Protein AF-0000000085034791 (afdb_homodimer)

Radius of gyration: 24.4 Å; Cα contacts (8 Å, |Δi|>4): 907; chains: 2; bounding box: 54×69×58 Å

Secondary structure (DSSP, 8-state):
--HHHHHHHHH-SHHHHHHHHHHHHHHTTEEEE--SSEEETTEEESEE-SSEEEEEEEESSS---EEEEEE-TT-S-S-SHHHHHHHHHHHHTT-SSPEEEE-SSEEEEE----EEHHHHHHH--HHHHHHHHHHHHHHHHHHHHTTEE-S-GGGHHHHEEEETTEEEE---TT-EES---HHHHHHHHHHTTTPPP-HHHHHHHHHH--HHHHHHHHHHHHTT-/--HHHHHHHHH-SHHHHHHHHHHHHHHTTEEEE--SSEEETTEEESEE-SSEEEEEEEESSS---EEEEEE-TT-S-S-SHHHHHHHHHHHHTT-SSPEEEE-SSEEEEE----EEHHHHHHH--HHHHHHHHHHHHHHHHHHHHTTEE-S-GGGHHHHEEEETTEEEE---TT-EES---HHHHHHHHHHTTTPPP-HHHHHHHHHH--HHHHHHHHHHHHTT-

Structure (mmCIF, N/CA/C/O backbone):
data_AF-0000000085034791-model_v1
#
loop_
_entity.id
_entity.type
_entity.pdbx_description
1 polymer 'Serine/threonine protein kinase'
#
loop_
_atom_site.group_PDB
_atom_site.id
_atom_site.type_symbol
_atom_site.label_atom_id
_atom_site.label_alt_id
_atom_site.label_comp_id
_atom_site.label_asym_id
_atom_site.label_entity_id
_atom_site.label_seq_id
_atom_site.pdbx_PDB_ins_code
_atom_site.Cartn_x
_atom_site.Cartn_y
_atom_site.Cartn_z
_atom_site.occupancy
_atom_site.B_iso_or_equiv
_atom_site.auth_seq_id
_atom_site.auth_comp_id
_atom_site.auth_asym_id
_atom_site.auth_atom_id
_atom_site.pdbx_PDB_model_num
ATOM 1 N N . MET A 1 1 ? -25.344 -4.203 -15.375 1 53.91 1 MET A N 1
ATOM 2 C CA . MET A 1 1 ? -25.516 -5.109 -14.242 1 53.91 1 MET A CA 1
ATOM 3 C C . MET A 1 1 ? -24.938 -4.5 -12.969 1 53.91 1 MET A C 1
ATOM 5 O O . MET A 1 1 ? -23.844 -3.951 -12.977 1 53.91 1 MET A O 1
ATOM 9 N N . ALA A 1 2 ? -25.781 -4.492 -11.758 1 86.12 2 ALA A N 1
ATOM 10 C CA . ALA A 1 2 ? -25.406 -3.908 -10.477 1 86.12 2 ALA A CA 1
ATOM 11 C C . ALA A 1 2 ? -24.234 -4.668 -9.859 1 86.12 2 ALA A C 1
ATOM 13 O O . ALA A 1 2 ? -24.078 -5.867 -10.086 1 86.12 2 ALA A O 1
ATOM 14 N N . VAL A 1 3 ? -23.203 -4.023 -9.422 1 93.12 3 VAL A N 1
ATOM 15 C CA . VAL A 1 3 ? -22 -4.594 -8.82 1 93.12 3 VAL A CA 1
ATOM 16 C C . VAL A 1 3 ? -22.375 -5.742 -7.887 1 93.12 3 VAL A C 1
ATOM 18 O O . VAL A 1 3 ? -21.734 -6.793 -7.895 1 93.12 3 VAL A O 1
ATOM 21 N N . VAL A 1 4 ? -23.422 -5.629 -7.148 1 95.06 4 VAL A N 1
ATOM 22 C CA . VAL A 1 4 ? -23.859 -6.648 -6.195 1 95.06 4 VAL A CA 1
ATOM 23 C C . VAL A 1 4 ? -24.297 -7.906 -6.945 1 95.06 4 VAL A C 1
ATOM 25 O O . VAL A 1 4 ? -24 -9.023 -6.52 1 95.06 4 VAL A O 1
ATOM 28 N N . GLU A 1 5 ? -25.047 -7.715 -8.016 1 94.75 5 GLU A N 1
ATOM 29 C CA . GLU A 1 5 ? -25.438 -8.852 -8.836 1 94.75 5 GLU A CA 1
ATOM 30 C C . GLU A 1 5 ? -24.219 -9.578 -9.406 1 94.75 5 GLU A C 1
ATOM 32 O O . GLU A 1 5 ? -24.172 -10.805 -9.406 1 94.75 5 GLU A O 1
ATOM 37 N N . THR A 1 6 ? -23.297 -8.789 -9.922 1 96.25 6 THR A N 1
ATOM 38 C CA . THR A 1 6 ? -22.047 -9.344 -10.422 1 96.25 6 THR A CA 1
ATOM 39 C C . THR A 1 6 ? -21.375 -10.188 -9.344 1 96.25 6 THR A C 1
ATOM 41 O O . THR A 1 6 ? -20.953 -11.32 -9.609 1 96.25 6 THR A O 1
ATOM 44 N N . LEU A 1 7 ? -21.312 -9.703 -8.117 1 97.94 7 LEU A N 1
ATOM 45 C CA . LEU A 1 7 ? -20.656 -10.391 -7.004 1 97.94 7 LEU A CA 1
ATOM 46 C C . LEU A 1 7 ? -21.422 -11.648 -6.613 1 97.94 7 LEU A C 1
ATOM 48 O O . LEU A 1 7 ? -20.828 -12.68 -6.32 1 97.94 7 LEU A O 1
ATOM 52 N N . LEU A 1 8 ? -22.75 -11.484 -6.594 1 96.44 8 LEU A N 1
ATOM 53 C CA . LEU A 1 8 ? -23.594 -12.625 -6.262 1 96.44 8 LEU A CA 1
ATOM 54 C C . LEU A 1 8 ? -23.344 -13.781 -7.223 1 96.44 8 LEU A C 1
ATOM 56 O O . LEU A 1 8 ? -23.234 -14.93 -6.797 1 96.44 8 LEU A O 1
ATOM 60 N N . LEU A 1 9 ? -23.219 -13.5 -8.438 1 96 9 LEU A N 1
ATOM 61 C CA . LEU A 1 9 ? -23.031 -14.516 -9.461 1 96 9 LEU A CA 1
ATOM 62 C C . LEU A 1 9 ? -21.609 -15.078 -9.406 1 96 9 LEU A C 1
ATOM 64 O O . LEU A 1 9 ? -21.422 -16.297 -9.484 1 96 9 LEU A O 1
ATOM 68 N N . ALA A 1 10 ? -20.625 -14.281 -9.172 1 96.94 10 ALA A N 1
ATOM 69 C CA . ALA A 1 10 ? -19.219 -14.664 -9.391 1 96.94 10 ALA A CA 1
ATOM 70 C C . ALA A 1 10 ? -18.641 -15.312 -8.141 1 96.94 10 ALA A C 1
ATOM 72 O O . ALA A 1 10 ? -17.75 -16.156 -8.234 1 96.94 10 ALA A O 1
ATOM 73 N N . LEU A 1 11 ? -19.031 -14.984 -6.922 1 97.62 11 LEU A N 1
ATOM 74 C CA . LEU A 1 11 ? -18.281 -15.32 -5.719 1 97.62 11 LEU A CA 1
ATOM 75 C C . LEU A 1 11 ? -18.922 -16.5 -4.992 1 97.62 11 LEU A C 1
ATOM 77 O O . LEU A 1 11 ? -18.281 -17.141 -4.152 1 97.62 11 LEU A O 1
ATOM 81 N N . GLY A 1 12 ? -20.156 -16.734 -5.242 1 93.25 12 GLY A N 1
ATOM 82 C CA . GLY A 1 12 ? -20.859 -17.719 -4.426 1 93.25 12 GLY A CA 1
ATOM 83 C C . GLY A 1 12 ? -21.047 -17.266 -2.986 1 93.25 12 GLY A C 1
ATOM 84 O O . GLY A 1 12 ? -20.719 -16.141 -2.639 1 93.25 12 GLY A O 1
ATOM 85 N N . GLY A 1 13 ? -21.703 -18.094 -2.062 1 92.56 13 GLY A N 1
ATOM 86 C CA . GLY A 1 13 ? -21.844 -17.812 -0.647 1 92.56 13 GLY A CA 1
ATOM 87 C C . GLY A 1 13 ? -23.125 -17.047 -0.332 1 92.56 13 GLY A C 1
ATOM 88 O O . GLY A 1 13 ? -23.344 -16.641 0.809 1 92.56 13 GLY A O 1
ATOM 89 N N . GLY A 1 14 ? -23.906 -16.812 -1.335 1 94 14 GLY A N 1
ATOM 90 C CA . GLY A 1 14 ? -25.219 -16.203 -1.108 1 94 14 GLY A CA 1
ATOM 91 C C . GLY A 1 14 ? -25.172 -14.695 -1.051 1 94 14 GLY A C 1
ATOM 92 O O . GLY A 1 14 ? -24.125 -14.086 -1.273 1 94 14 GLY A O 1
ATOM 93 N N . VAL A 1 15 ? -26.297 -14.117 -0.736 1 96.12 15 VAL A N 1
ATOM 94 C CA . VAL A 1 15 ? -26.5 -12.68 -0.796 1 96.12 15 VAL A CA 1
ATOM 95 C C . VAL A 1 15 ? -25.719 -11.992 0.324 1 96.12 15 VAL A C 1
ATOM 97 O O . VAL A 1 15 ? -25.156 -10.914 0.13 1 96.12 15 VAL A O 1
ATOM 100 N N . GLU A 1 16 ? -25.656 -12.617 1.455 1 96.88 16 GLU A N 1
ATOM 101 C CA . GLU A 1 16 ? -24.969 -12.031 2.598 1 96.88 16 GLU A CA 1
ATOM 102 C C . GLU A 1 16 ? -23.484 -11.82 2.301 1 96.88 16 GLU A C 1
ATOM 104 O O . GLU A 1 16 ? -22.938 -10.766 2.59 1 96.88 16 GLU A O 1
ATOM 109 N N . HIS A 1 17 ? -22.875 -12.844 1.722 1 97.62 17 HIS A N 1
ATOM 110 C CA . HIS A 1 17 ? -21.469 -12.734 1.385 1 97.62 17 HIS A CA 1
ATOM 111 C C . HIS A 1 17 ? -21.234 -11.664 0.325 1 97.62 17 HIS A C 1
ATOM 113 O O . HIS A 1 17 ? -20.344 -10.828 0.466 1 97.62 17 HIS A O 1
ATOM 119 N N . ALA A 1 18 ? -22.047 -11.656 -0.704 1 97.69 18 ALA A N 1
ATOM 120 C CA . ALA A 1 18 ? -21.922 -10.68 -1.779 1 97.69 18 ALA A CA 1
ATOM 121 C C . ALA A 1 18 ? -22.047 -9.258 -1.242 1 97.69 18 ALA A C 1
ATOM 123 O O . ALA A 1 18 ? -21.281 -8.375 -1.611 1 97.69 18 ALA A O 1
ATOM 124 N N . LEU A 1 19 ? -23 -9.047 -0.337 1 97.44 19 LEU A N 1
ATOM 125 C CA . LEU A 1 19 ? -23.203 -7.734 0.259 1 97.44 19 LEU A CA 1
ATOM 126 C C . LEU A 1 19 ? -22.016 -7.34 1.132 1 97.44 19 LEU A C 1
ATOM 128 O O . LEU A 1 19 ? -21.641 -6.168 1.189 1 97.44 19 LEU A O 1
ATOM 132 N N . GLY A 1 20 ? -21.5 -8.352 1.864 1 97.06 20 GLY A N 1
ATOM 133 C CA . GLY A 1 20 ? -20.312 -8.102 2.668 1 97.06 20 GLY A CA 1
ATOM 134 C C . GLY A 1 20 ? -19.125 -7.641 1.849 1 97.06 20 GLY A C 1
ATOM 135 O O . GLY A 1 20 ? -18.453 -6.672 2.211 1 97.06 20 GLY A O 1
ATOM 136 N N . VAL A 1 21 ? -18.875 -8.305 0.755 1 98.38 21 VAL A N 1
ATOM 137 C CA . VAL A 1 21 ? -17.781 -7.938 -0.134 1 98.38 21 VAL A CA 1
ATOM 138 C C . VAL A 1 21 ? -18.047 -6.562 -0.74 1 98.38 21 VAL A C 1
ATOM 140 O O . VAL A 1 21 ? -17.141 -5.723 -0.813 1 98.38 21 VAL A O 1
ATOM 143 N N . TYR A 1 22 ? -19.297 -6.344 -1.15 1 97.94 22 TYR A N 1
ATOM 144 C CA . TYR A 1 22 ? -19.672 -5.055 -1.712 1 97.94 22 TYR A CA 1
ATOM 145 C C . TYR A 1 22 ? -19.422 -3.928 -0.716 1 97.94 22 TYR A C 1
ATOM 147 O O . TYR A 1 22 ? -18.891 -2.875 -1.081 1 97.94 22 TYR A O 1
ATOM 155 N N . LYS A 1 23 ? -19.797 -4.164 0.487 1 96.88 23 LYS A N 1
ATOM 156 C CA . LYS A 1 23 ? -19.578 -3.166 1.532 1 96.88 23 LYS A CA 1
ATOM 157 C C . LYS A 1 23 ? -18.094 -2.854 1.687 1 96.88 23 LYS A C 1
ATOM 159 O O . LYS A 1 23 ? -17.703 -1.688 1.822 1 96.88 23 LYS A O 1
ATOM 164 N N . GLN A 1 24 ? -17.297 -3.861 1.657 1 97.75 24 GLN A N 1
ATOM 165 C CA . GLN A 1 24 ? -15.859 -3.666 1.775 1 97.75 24 GLN A CA 1
ATOM 166 C C . GLN A 1 24 ? -15.312 -2.871 0.592 1 97.75 24 GLN A C 1
ATOM 168 O O . GLN A 1 24 ? -14.492 -1.965 0.771 1 97.75 24 GLN A O 1
ATOM 173 N N . LEU A 1 25 ? -15.734 -3.174 -0.62 1 98.06 25 LEU A N 1
ATOM 174 C CA . LEU A 1 25 ? -15.312 -2.428 -1.803 1 98.06 25 LEU A CA 1
ATOM 175 C C . LEU A 1 25 ? -15.688 -0.955 -1.676 1 98.06 25 LEU A C 1
ATOM 177 O O . LEU A 1 25 ? -14.883 -0.078 -2.016 1 98.06 25 LEU A O 1
ATOM 181 N N . ARG A 1 26 ? -16.844 -0.688 -1.14 1 96.62 26 ARG A N 1
ATOM 182 C CA . ARG A 1 26 ? -17.297 0.686 -0.939 1 96.62 26 ARG A CA 1
ATOM 183 C C . ARG A 1 26 ? -16.438 1.394 0.109 1 96.62 26 ARG A C 1
ATOM 185 O O . ARG A 1 26 ? -16.047 2.547 -0.079 1 96.62 26 ARG A O 1
ATOM 192 N N . GLU A 1 27 ? -16.203 0.689 1.197 1 96.25 27 GLU A N 1
ATOM 193 C CA . GLU A 1 27 ? -15.375 1.264 2.262 1 96.25 27 GLU A CA 1
ATOM 194 C C . GLU A 1 27 ? -13.969 1.571 1.768 1 96.25 27 GLU A C 1
ATOM 196 O O . GLU A 1 27 ? -13.352 2.545 2.203 1 96.25 27 GLU A O 1
ATOM 201 N N . LEU A 1 28 ? -13.492 0.795 0.854 1 97.75 28 LEU A N 1
ATOM 202 C CA . LEU A 1 28 ? -12.156 0.967 0.297 1 97.75 28 LEU A CA 1
ATOM 203 C C . LEU A 1 28 ? -12.18 1.927 -0.888 1 97.75 28 LEU A C 1
ATOM 205 O O . LEU A 1 28 ? -11.133 2.289 -1.42 1 97.75 28 LEU A O 1
ATOM 209 N N . GLN A 1 29 ? -13.398 2.293 -1.316 1 97.44 29 GLN A N 1
ATOM 210 C CA . GLN A 1 29 ? -13.617 3.182 -2.455 1 97.44 29 GLN A CA 1
ATOM 211 C C . GLN A 1 29 ? -12.977 2.615 -3.721 1 97.44 29 GLN A C 1
ATOM 213 O O . GLN A 1 29 ? -12.258 3.318 -4.43 1 97.44 29 GLN A O 1
ATOM 218 N N . LEU A 1 30 ? -13.211 1.348 -3.93 1 98.06 30 LEU A N 1
ATOM 219 C CA . LEU A 1 30 ? -12.781 0.653 -5.141 1 98.06 30 LEU A CA 1
ATOM 220 C C . LEU A 1 30 ? -13.977 0.37 -6.051 1 98.06 30 LEU A C 1
ATOM 222 O O . LEU A 1 30 ? -15.023 -0.072 -5.586 1 98.06 30 LEU A O 1
ATOM 226 N N . GLU A 1 31 ? -13.805 0.648 -7.266 1 97.62 31 GLU A N 1
ATOM 227 C CA . GLU A 1 31 ? -14.836 0.384 -8.266 1 97.62 31 GLU A CA 1
ATOM 228 C C . GLU A 1 31 ? -14.461 -0.812 -9.141 1 97.62 31 GLU A C 1
ATOM 230 O O . GLU A 1 31 ? -13.445 -0.782 -9.836 1 97.62 31 GLU A O 1
ATOM 235 N N . LEU A 1 32 ? -15.312 -1.754 -9.117 1 97.44 32 LEU A N 1
ATOM 236 C CA . LEU A 1 32 ? -15.062 -2.986 -9.859 1 97.44 32 LEU A CA 1
ATOM 237 C C . LEU A 1 32 ? -15.312 -2.781 -11.352 1 97.44 32 LEU A C 1
ATOM 239 O O . LEU A 1 32 ? -16.25 -2.078 -11.734 1 97.44 32 LEU A O 1
ATOM 243 N N . GLU A 1 33 ? -14.539 -3.42 -12.109 1 96.12 33 GLU A N 1
ATOM 244 C CA . GLU A 1 33 ? -14.719 -3.439 -13.562 1 96.12 33 GLU A CA 1
ATOM 245 C C . GLU A 1 33 ? -14.852 -4.867 -14.078 1 96.12 33 GLU A C 1
ATOM 247 O O . GLU A 1 33 ? -13.906 -5.66 -13.977 1 96.12 33 GLU A O 1
ATOM 252 N N . VAL A 1 34 ? -15.969 -5.156 -14.633 1 95.06 34 VAL A N 1
ATOM 253 C CA . VAL A 1 34 ? -16.188 -6.477 -15.211 1 95.06 34 VAL A CA 1
ATOM 254 C C . VAL A 1 34 ? -15.43 -6.59 -16.531 1 95.06 34 VAL A C 1
ATOM 256 O O . VAL A 1 34 ? -15.461 -5.672 -17.359 1 95.06 34 VAL A O 1
ATOM 259 N N . GLY A 1 35 ? -14.734 -7.617 -16.656 1 93.44 35 GLY A N 1
ATOM 260 C CA . GLY A 1 35 ? -13.93 -7.879 -17.844 1 93.44 35 GLY A CA 1
ATOM 261 C C . GLY A 1 35 ? -12.836 -8.906 -17.609 1 93.44 35 GLY A C 1
ATOM 262 O O . GLY A 1 35 ? -12.633 -9.359 -16.484 1 93.44 35 GLY A O 1
ATOM 263 N N . GLY A 1 36 ? -12.148 -9.273 -18.656 1 93.81 36 GLY A N 1
ATOM 264 C CA . GLY A 1 36 ? -11.109 -10.281 -18.578 1 93.81 36 GLY A CA 1
ATOM 265 C C . GLY A 1 36 ? -11.359 -11.469 -19.5 1 93.81 36 GLY A C 1
ATOM 266 O O . GLY A 1 36 ? -12.156 -11.383 -20.422 1 93.81 36 GLY A O 1
ATOM 267 N N . THR A 1 37 ? -10.648 -12.516 -19.234 1 92.38 37 THR A N 1
ATOM 268 C CA . THR A 1 37 ? -10.672 -13.594 -20.219 1 92.38 37 THR A CA 1
ATOM 269 C C . THR A 1 37 ? -11.289 -14.852 -19.609 1 92.38 37 THR A C 1
ATOM 271 O O . THR A 1 37 ? -11.359 -15.891 -20.266 1 92.38 37 THR A O 1
ATOM 274 N N . VAL A 1 38 ? -11.758 -14.766 -18.375 1 95.19 38 VAL A N 1
ATOM 275 C CA . VAL A 1 38 ? -12.328 -15.938 -17.719 1 95.19 38 VAL A CA 1
ATOM 276 C C . VAL A 1 38 ? -13.805 -15.695 -17.406 1 95.19 38 VAL A C 1
ATOM 278 O O . VAL A 1 38 ? -14.156 -14.648 -16.859 1 95.19 38 VAL A O 1
ATOM 281 N N . LEU A 1 39 ? -14.594 -16.609 -17.781 1 96 39 LEU A N 1
ATOM 282 C CA . LEU A 1 39 ? -16.016 -16.5 -17.5 1 96 39 LEU A CA 1
ATOM 283 C C . LEU A 1 39 ? -16.391 -17.266 -16.234 1 96 39 LEU A C 1
ATOM 285 O O . LEU A 1 39 ? -16.156 -18.469 -16.141 1 96 39 LEU A O 1
ATOM 289 N N . VAL A 1 40 ? -16.922 -16.547 -15.258 1 96.12 40 VAL A N 1
ATOM 290 C CA . VAL A 1 40 ? -17.359 -17.141 -13.992 1 96.12 40 VAL A CA 1
ATOM 291 C C . VAL A 1 40 ? -18.859 -16.938 -13.82 1 96.12 40 VAL A C 1
ATOM 293 O O . VAL A 1 40 ? -19.312 -15.852 -13.453 1 96.12 40 VAL A O 1
ATOM 296 N N . ASN A 1 41 ? -19.656 -17.953 -14.008 1 95.31 41 ASN A N 1
ATOM 297 C CA . ASN A 1 41 ? -21.109 -17.906 -13.906 1 95.31 41 ASN A CA 1
ATOM 298 C C . ASN A 1 41 ? -21.688 -16.703 -14.656 1 95.31 41 ASN A C 1
ATOM 300 O O . ASN A 1 41 ? -22.469 -15.93 -14.094 1 95.31 41 ASN A O 1
ATOM 304 N N . GLY A 1 42 ? -21.188 -16.516 -15.852 1 95 42 GLY A N 1
ATOM 305 C CA . GLY A 1 42 ? -21.719 -15.508 -16.75 1 95 42 GLY A CA 1
ATOM 306 C C . GLY A 1 42 ? -21.047 -14.148 -16.594 1 95 42 GLY A C 1
ATOM 307 O O . GLY A 1 42 ? -21.406 -13.188 -17.281 1 95 42 GLY A O 1
ATOM 308 N N . VAL A 1 43 ? -20.141 -14.094 -15.656 1 96.5 43 VAL A N 1
ATOM 309 C CA . VAL A 1 43 ? -19.469 -12.828 -15.414 1 96.5 43 VAL A CA 1
ATOM 310 C C . VAL A 1 43 ? -18 -12.945 -15.836 1 96.5 43 VAL A C 1
ATOM 312 O O . VAL A 1 43 ? -17.297 -13.875 -15.43 1 96.5 43 VAL A O 1
ATOM 315 N N . TRP A 1 44 ? -17.594 -11.984 -16.625 1 96.88 44 TRP A N 1
ATOM 316 C CA . TRP A 1 44 ? -16.203 -11.984 -17.062 1 96.88 44 TRP A CA 1
ATOM 317 C C . TRP A 1 44 ? -15.289 -11.461 -15.961 1 96.88 44 TRP A C 1
ATOM 319 O O . TRP A 1 44 ? -15.57 -10.43 -15.352 1 96.88 44 TRP A O 1
ATOM 329 N N . ALA A 1 45 ? -14.227 -12.195 -15.695 1 97.94 45 ALA A N 1
ATOM 330 C CA . ALA A 1 45 ? -13.227 -11.828 -14.695 1 97.94 45 ALA A CA 1
ATOM 331 C C . ALA A 1 45 ? -11.812 -12.039 -15.234 1 97.94 45 ALA A C 1
ATOM 333 O O . ALA A 1 45 ? -11.625 -12.672 -16.281 1 97.94 45 ALA A O 1
ATOM 334 N N . VAL A 1 46 ? -10.82 -11.422 -14.57 1 97.25 46 VAL A N 1
ATOM 335 C CA . VAL A 1 46 ? -9.414 -11.57 -14.93 1 97.25 46 VAL A CA 1
ATOM 336 C C . VAL A 1 46 ? -8.961 -13.008 -14.672 1 97.25 46 VAL A C 1
ATOM 338 O O . VAL A 1 46 ? -8.242 -13.586 -15.484 1 97.25 46 VAL A O 1
ATOM 341 N N . GLY A 1 47 ? -9.406 -13.523 -13.5 1 95.94 47 GLY A N 1
ATOM 342 C CA . GLY A 1 47 ? -9.039 -14.875 -13.117 1 95.94 47 GLY A CA 1
ATOM 343 C C . GLY A 1 47 ? -9.938 -15.461 -12.039 1 95.94 47 GLY A C 1
ATOM 344 O O . GLY A 1 47 ? -10.695 -14.727 -11.391 1 95.94 47 GLY A O 1
ATOM 345 N N . LYS A 1 48 ? -9.852 -16.766 -11.945 1 95.12 48 LYS A N 1
ATOM 346 C CA . LYS A 1 48 ? -10.594 -17.5 -10.922 1 95.12 48 LYS A CA 1
ATOM 347 C C . LYS A 1 48 ? -9.703 -18.547 -10.25 1 95.12 48 LYS A C 1
ATOM 349 O O . LYS A 1 48 ? -8.984 -19.281 -10.93 1 95.12 48 LYS A O 1
ATOM 354 N N . GLY A 1 49 ? -9.68 -18.469 -8.914 1 91.75 49 GLY A N 1
ATOM 355 C CA . GLY A 1 49 ? -9.016 -19.5 -8.141 1 91.75 49 GLY A CA 1
ATOM 356 C C . GLY A 1 49 ? -9.969 -20.281 -7.254 1 91.75 49 GLY A C 1
ATOM 357 O O . GLY A 1 49 ? -11.188 -20.125 -7.355 1 91.75 49 GLY A O 1
ATOM 358 N N . THR A 1 50 ? -9.406 -21.141 -6.473 1 91.06 50 THR A N 1
ATOM 359 C CA . THR A 1 50 ? -10.195 -21.969 -5.566 1 91.06 50 THR A CA 1
ATOM 360 C C . THR A 1 50 ? -10.891 -21.109 -4.516 1 91.06 50 THR A C 1
ATOM 362 O O . THR A 1 50 ? -12.055 -21.344 -4.18 1 91.06 50 THR A O 1
ATOM 365 N N . ASN A 1 51 ? -10.242 -20.062 -4.125 1 96.38 51 ASN A N 1
ATOM 366 C CA . ASN A 1 51 ? -10.742 -19.312 -2.971 1 96.38 51 ASN A CA 1
ATOM 367 C C . ASN A 1 51 ? -11.18 -17.906 -3.357 1 96.38 51 ASN A C 1
ATOM 369 O O . ASN A 1 51 ? -11.781 -17.203 -2.551 1 96.38 51 ASN A O 1
ATOM 373 N N . SER A 1 52 ? -10.883 -17.547 -4.582 1 98.06 52 SER A N 1
ATOM 374 C CA . SER A 1 52 ? -11.086 -16.125 -4.906 1 98.06 52 SER A CA 1
ATOM 375 C C . SER A 1 52 ? -11.359 -15.945 -6.395 1 98.06 52 SER A C 1
ATOM 377 O O . SER A 1 52 ? -11.141 -16.859 -7.191 1 98.06 52 SER A O 1
ATOM 379 N N . VAL A 1 53 ? -11.914 -14.859 -6.715 1 98.12 53 VAL A N 1
ATOM 380 C CA . VAL A 1 53 ? -12.047 -14.359 -8.078 1 98.12 53 VAL A CA 1
ATOM 381 C C . VAL A 1 53 ? -11.352 -13.016 -8.211 1 98.12 53 VAL A C 1
ATOM 383 O O . VAL A 1 53 ? -11.438 -12.172 -7.316 1 98.12 53 VAL A O 1
ATOM 386 N N . VAL A 1 54 ? -10.641 -12.797 -9.328 1 98.44 54 VAL A N 1
ATOM 387 C CA . VAL A 1 54 ? -9.883 -11.562 -9.531 1 98.44 54 VAL A CA 1
ATOM 388 C C . VAL A 1 54 ? -10.547 -10.727 -10.625 1 98.44 54 VAL A C 1
ATOM 390 O O . VAL A 1 54 ? -10.805 -11.219 -11.727 1 98.44 54 VAL A O 1
ATOM 393 N N . PHE A 1 55 ? -10.852 -9.492 -10.297 1 98.5 55 PHE A N 1
ATOM 394 C CA . PHE A 1 55 ? -11.375 -8.5 -11.227 1 98.5 55 PHE A CA 1
ATOM 395 C C . PHE A 1 55 ? -10.398 -7.348 -11.398 1 98.5 55 PHE A C 1
ATOM 397 O O . PHE A 1 55 ? -9.492 -7.168 -10.586 1 98.5 55 PHE A O 1
ATOM 404 N N . ARG A 1 56 ? -10.586 -6.66 -12.461 1 98 56 ARG A N 1
ATOM 405 C CA . ARG A 1 56 ? -10 -5.328 -12.5 1 98 56 ARG A CA 1
ATOM 406 C C . ARG A 1 56 ? -10.789 -4.352 -11.641 1 98 56 ARG A C 1
ATOM 408 O O . ARG A 1 56 ? -12 -4.512 -11.461 1 98 56 ARG A O 1
ATOM 415 N N . CYS A 1 57 ? -10.125 -3.359 -11.062 1 98.19 57 CYS A N 1
ATOM 416 C CA . CYS A 1 57 ? -10.797 -2.299 -10.328 1 98.19 57 CYS A CA 1
ATOM 417 C C . CYS A 1 57 ? -9.977 -1.014 -10.344 1 98.19 57 CYS A C 1
ATOM 419 O O . CYS A 1 57 ? -8.852 -1 -10.836 1 98.19 57 CYS A O 1
ATOM 421 N N . ARG A 1 58 ? -10.578 0.078 -9.922 1 97.81 58 ARG A N 1
ATOM 422 C CA . ARG A 1 58 ? -9.922 1.381 -9.859 1 97.81 58 ARG A CA 1
ATOM 423 C C . ARG A 1 58 ? -10.305 2.115 -8.57 1 97.81 58 ARG A C 1
ATOM 425 O O . ARG A 1 58 ? -11.438 2.002 -8.094 1 97.81 58 ARG A O 1
ATOM 432 N N . PRO A 1 59 ? -9.352 2.842 -8.023 1 97.62 59 PRO A N 1
ATOM 433 C CA . PRO A 1 59 ? -9.711 3.711 -6.898 1 97.62 59 PRO A CA 1
ATOM 434 C C . PRO A 1 59 ? -10.539 4.918 -7.328 1 97.62 59 PRO A C 1
ATOM 436 O O . PRO A 1 59 ? -10.625 5.223 -8.523 1 97.62 59 PRO A O 1
ATOM 439 N N . ALA A 1 60 ? -11.109 5.551 -6.348 1 96.44 60 ALA A N 1
ATOM 440 C CA . ALA A 1 60 ? -11.945 6.723 -6.613 1 96.44 60 ALA A CA 1
ATOM 441 C C . ALA A 1 60 ? -11.102 7.887 -7.133 1 96.44 60 ALA A C 1
ATOM 443 O O . ALA A 1 60 ? -11.586 8.711 -7.914 1 96.44 60 ALA A O 1
ATOM 444 N N . VAL A 1 61 ? -9.875 7.895 -6.648 1 94.75 61 VAL A N 1
ATOM 445 C CA . VAL A 1 61 ? -9.016 8.984 -7.09 1 94.75 61 VAL A CA 1
ATOM 446 C C . VAL A 1 61 ? -7.758 8.414 -7.742 1 94.75 61 VAL A C 1
ATOM 448 O O . VAL A 1 61 ? -7.23 7.391 -7.301 1 94.75 61 VAL A O 1
ATOM 451 N N . GLY A 1 62 ? -7.332 9.086 -8.773 1 89.44 62 GLY A N 1
ATOM 452 C CA . GLY A 1 62 ? -6.16 8.648 -9.516 1 89.44 62 GLY A CA 1
ATOM 453 C C . GLY A 1 62 ? -6.496 7.73 -10.68 1 89.44 62 GLY A C 1
ATOM 454 O O . GLY A 1 62 ? -7.656 7.363 -10.867 1 89.44 62 GLY A O 1
ATOM 455 N N . ALA A 1 63 ? -5.516 7.352 -11.445 1 89.62 63 ALA A N 1
ATOM 456 C CA . ALA A 1 63 ? -5.738 6.586 -12.672 1 89.62 63 ALA A CA 1
ATOM 457 C C . ALA A 1 63 ? -5.027 5.238 -12.617 1 89.62 63 ALA A C 1
ATOM 459 O O . ALA A 1 63 ? -4.715 4.648 -13.648 1 89.62 63 ALA A O 1
ATOM 460 N N . LEU A 1 64 ? -4.91 4.781 -11.461 1 94.44 64 LEU A N 1
ATOM 461 C CA . LEU A 1 64 ? -4.215 3.508 -11.312 1 94.44 64 LEU A CA 1
ATOM 462 C C . LEU A 1 64 ? -5.113 2.348 -11.727 1 94.44 64 LEU A C 1
ATOM 464 O O . LEU A 1 64 ? -6.305 2.34 -11.406 1 94.44 64 LEU A O 1
ATOM 468 N N . GLU A 1 65 ? -4.562 1.414 -12.453 1 97.25 65 GLU A N 1
ATOM 469 C CA . GLU A 1 65 ? -5.23 0.148 -12.734 1 97.25 65 GLU A CA 1
ATOM 470 C C . GLU A 1 65 ? -4.879 -0.908 -11.695 1 97.25 65 GLU A C 1
ATOM 472 O O . GLU A 1 65 ? -3.705 -1.232 -11.5 1 97.25 65 GLU A O 1
ATOM 477 N N . LEU A 1 66 ? -5.93 -1.411 -11.047 1 98.56 66 LEU A N 1
ATOM 478 C CA . LEU A 1 66 ? -5.711 -2.379 -9.984 1 98.56 66 LEU A CA 1
ATOM 479 C C . LEU A 1 66 ? -6.363 -3.717 -10.32 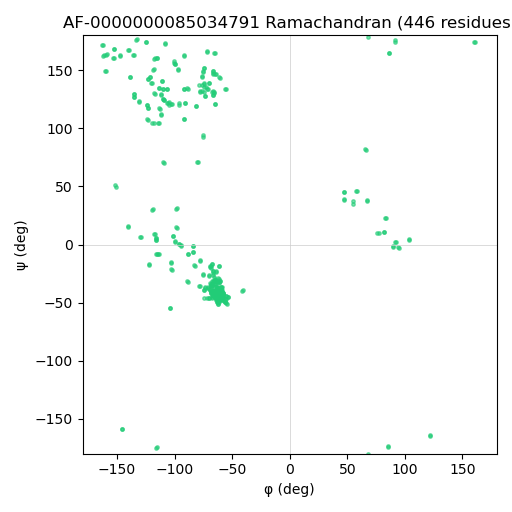1 98.56 66 LEU A C 1
ATOM 481 O O . LEU A 1 66 ? -7.297 -3.771 -11.117 1 98.56 66 LEU A O 1
ATOM 485 N N . ALA A 1 67 ? -5.777 -4.781 -9.805 1 98.69 67 ALA A N 1
ATOM 486 C CA . ALA A 1 67 ? -6.473 -6.055 -9.633 1 98.69 67 ALA A CA 1
ATOM 487 C C . ALA A 1 67 ? -7.105 -6.156 -8.25 1 98.69 67 ALA A C 1
ATOM 489 O O . ALA A 1 67 ? -6.473 -5.816 -7.246 1 98.69 67 ALA A O 1
ATOM 490 N N . CYS A 1 68 ? -8.344 -6.586 -8.203 1 98.69 68 CYS A N 1
ATOM 491 C CA . CYS A 1 68 ? -9.047 -6.859 -6.957 1 98.69 68 CYS A CA 1
ATOM 492 C C . CYS A 1 68 ? -9.352 -8.344 -6.82 1 98.69 68 CYS A C 1
ATOM 494 O O . CYS A 1 68 ? -10.203 -8.875 -7.535 1 98.69 68 CYS A O 1
ATOM 496 N N . LYS A 1 69 ? -8.594 -8.984 -5.977 1 98.69 69 LYS A N 1
ATOM 497 C CA . LYS A 1 69 ? -8.883 -10.367 -5.605 1 98.69 69 LYS A CA 1
ATOM 498 C C . LYS A 1 69 ? -9.961 -10.43 -4.52 1 98.69 69 LYS A C 1
ATOM 500 O O . LYS A 1 69 ? -9.789 -9.875 -3.436 1 98.69 69 LYS A O 1
ATOM 505 N N . LEU A 1 70 ? -11.055 -11.07 -4.832 1 98.81 70 LEU A N 1
ATOM 506 C CA . LEU A 1 70 ? -12.203 -11.125 -3.941 1 98.81 70 LEU A CA 1
ATOM 507 C C . LEU A 1 70 ? -12.43 -12.547 -3.432 1 98.81 70 LEU A C 1
ATOM 509 O O . LEU A 1 70 ? -12.453 -13.492 -4.219 1 98.81 70 LEU A O 1
ATOM 513 N N . ARG A 1 71 ? -12.664 -12.672 -2.141 1 98.69 71 ARG A N 1
ATOM 514 C CA . ARG A 1 71 ? -12.852 -13.977 -1.517 1 98.69 71 ARG A CA 1
ATOM 515 C C . ARG A 1 71 ? -14.188 -14.594 -1.919 1 98.69 71 ARG A C 1
ATOM 517 O O . ARG A 1 71 ? -15.219 -13.906 -1.913 1 98.69 71 ARG A O 1
ATOM 524 N N . ARG A 1 72 ? -14.109 -15.789 -2.26 1 98.06 72 ARG A N 1
ATOM 525 C CA . ARG A 1 72 ? -15.352 -16.516 -2.514 1 98.06 72 ARG A CA 1
ATOM 526 C C . ARG A 1 72 ? -16.062 -16.859 -1.208 1 98.06 72 ARG A C 1
ATOM 528 O O . ARG A 1 72 ? -15.422 -17.031 -0.17 1 98.06 72 ARG A O 1
ATOM 535 N N . GLY A 1 73 ? -17.391 -16.969 -1.338 1 97.06 73 GLY A N 1
ATOM 536 C CA . GLY A 1 73 ? -18.172 -17.281 -0.155 1 97.06 73 GLY A CA 1
ATOM 537 C C . GLY A 1 73 ? -17.953 -18.703 0.33 1 97.06 73 GLY A C 1
ATOM 538 O O . GLY A 1 73 ? -18.203 -19.016 1.502 1 97.06 73 GLY A O 1
ATOM 539 N N . ASP A 1 74 ? -17.609 -19.562 -0.524 1 95.62 74 ASP A N 1
ATOM 540 C CA . ASP A 1 74 ? -17.359 -20.953 -0.171 1 95.62 74 ASP A CA 1
ATOM 541 C C . ASP A 1 74 ? -15.867 -21.219 0.02 1 95.62 74 ASP A C 1
ATOM 543 O O . ASP A 1 74 ? -15.43 -22.375 0.001 1 95.62 74 ASP A O 1
ATOM 547 N N . SER A 1 75 ? -15.07 -20.141 0.144 1 96.31 75 SER A N 1
ATOM 548 C CA . SER A 1 75 ? -13.633 -20.25 0.364 1 96.31 75 SER A CA 1
ATOM 549 C C . SER A 1 75 ? -13.328 -21 1.662 1 96.31 75 SER A C 1
ATOM 551 O O . SER A 1 75 ? -14.016 -20.797 2.668 1 96.31 75 SER A O 1
ATOM 553 N N . SER A 1 76 ? -12.289 -21.781 1.637 1 95.06 76 SER A N 1
ATOM 554 C CA . SER A 1 76 ? -11.805 -22.422 2.855 1 95.06 76 SER A CA 1
ATOM 555 C C . SER A 1 76 ? -11.016 -21.438 3.717 1 95.06 76 SER A C 1
ATOM 557 O O . SER A 1 76 ? -10.742 -21.719 4.887 1 95.06 76 SER A O 1
ATOM 559 N N . ARG A 1 77 ? -10.641 -20.328 3.189 1 94.38 77 ARG A N 1
ATOM 560 C CA . ARG A 1 77 ? -9.914 -19.281 3.918 1 94.38 77 ARG A CA 1
ATOM 561 C C . ARG A 1 77 ? -10.883 -18.312 4.602 1 94.38 77 ARG A C 1
ATOM 563 O O . ARG A 1 77 ? -11.844 -17.859 3.988 1 94.38 77 ARG A O 1
ATOM 570 N N . ALA A 1 78 ? -10.594 -18.047 5.797 1 94.44 78 ALA A N 1
ATOM 571 C CA . ALA A 1 78 ? -11.469 -17.172 6.566 1 94.44 78 ALA A CA 1
ATOM 572 C C . ALA A 1 78 ? -11.281 -15.711 6.148 1 94.44 78 ALA A C 1
ATOM 574 O O . ALA A 1 78 ? -12.195 -14.891 6.301 1 94.44 78 ALA A O 1
ATOM 575 N N . SER A 1 79 ? -10.148 -15.367 5.637 1 97 79 SER A N 1
ATOM 576 C CA . SER A 1 79 ? -9.812 -13.992 5.301 1 97 79 SER A CA 1
ATOM 577 C C . SER A 1 79 ? -8.664 -13.93 4.297 1 97 79 SER A C 1
ATOM 579 O O . SER A 1 79 ? -7.793 -14.805 4.289 1 97 79 SER A O 1
ATOM 581 N N . LEU A 1 80 ? -8.719 -12.891 3.494 1 97.75 80 LEU A N 1
ATOM 582 C CA . LEU A 1 80 ? -7.625 -12.641 2.568 1 97.75 80 LEU A CA 1
ATOM 583 C C . LEU A 1 80 ? -6.641 -11.633 3.152 1 97.75 80 LEU A C 1
ATOM 585 O O . LEU A 1 80 ? -5.633 -11.305 2.525 1 97.75 80 LEU A O 1
ATOM 589 N N . ALA A 1 81 ? -6.859 -11.133 4.348 1 97.81 81 ALA A N 1
ATOM 590 C CA . ALA A 1 81 ? -6.074 -10.055 4.938 1 97.81 81 ALA A CA 1
ATOM 591 C C . ALA A 1 81 ? -4.605 -10.453 5.062 1 97.81 81 ALA A C 1
ATOM 593 O O . ALA A 1 81 ? -3.711 -9.656 4.777 1 97.81 81 ALA A O 1
ATOM 594 N N . LEU A 1 82 ? -4.391 -11.688 5.43 1 96.5 82 LEU A N 1
ATOM 595 C CA . LEU A 1 82 ? -3.018 -12.156 5.582 1 96.5 82 LEU A CA 1
ATOM 596 C C . LEU A 1 82 ? -2.291 -12.156 4.242 1 96.5 82 LEU A C 1
ATOM 598 O O . LEU A 1 82 ? -1.09 -11.883 4.18 1 96.5 82 LEU A O 1
ATOM 602 N N . GLU A 1 83 ? -3.004 -12.539 3.23 1 97.44 83 GLU A N 1
ATOM 603 C CA . GLU A 1 83 ? -2.402 -12.461 1.902 1 97.44 83 GLU A CA 1
ATOM 604 C C . GLU A 1 83 ? -1.916 -11.047 1.601 1 97.44 83 GLU A C 1
ATOM 606 O O . GLU A 1 83 ? -0.813 -10.867 1.08 1 97.44 83 GLU A O 1
ATOM 611 N N . GLY A 1 84 ? -2.744 -10.047 1.922 1 98.12 84 GLY A N 1
ATOM 612 C CA . GLY A 1 84 ? -2.334 -8.664 1.753 1 98.12 84 GLY A CA 1
ATOM 613 C C . GLY A 1 84 ? -1.087 -8.312 2.543 1 98.12 84 GLY A C 1
ATOM 614 O O . GLY A 1 84 ? -0.191 -7.637 2.029 1 98.12 84 GLY A O 1
ATOM 615 N N . GLN A 1 85 ? -1.008 -8.781 3.74 1 98.31 85 GLN A N 1
ATOM 616 C CA . GLN A 1 85 ? 0.134 -8.477 4.598 1 98.31 85 GLN A CA 1
ATOM 617 C C . GLN A 1 85 ? 1.398 -9.164 4.094 1 98.31 85 GLN A C 1
ATOM 619 O O . GLN A 1 85 ? 2.482 -8.578 4.113 1 98.31 85 GLN A O 1
ATOM 624 N N . PHE A 1 86 ? 1.263 -10.359 3.627 1 98.06 86 PHE A N 1
ATOM 625 C CA . PHE A 1 86 ? 2.416 -11.055 3.07 1 98.06 86 PHE A CA 1
ATOM 626 C C . PHE A 1 86 ? 2.881 -10.391 1.78 1 98.06 86 PHE A C 1
ATOM 628 O O . PHE A 1 86 ? 4.078 -10.367 1.483 1 98.06 86 PHE A O 1
ATOM 635 N N . LEU A 1 87 ? 1.927 -9.906 1.024 1 98.12 87 LEU A N 1
ATOM 636 C CA . LEU A 1 87 ? 2.312 -9.164 -0.169 1 98.12 87 LEU A CA 1
ATOM 637 C C . LEU A 1 87 ? 3.115 -7.922 0.201 1 98.12 87 LEU A C 1
ATOM 639 O O . LEU A 1 87 ? 4.082 -7.574 -0.483 1 98.12 87 LEU A O 1
ATOM 643 N N . HIS A 1 88 ? 2.703 -7.238 1.303 1 97.94 88 HIS A N 1
ATOM 644 C CA . HIS A 1 88 ? 3.51 -6.133 1.809 1 97.94 88 HIS A CA 1
ATOM 645 C C . HIS A 1 88 ? 4.938 -6.582 2.102 1 97.94 88 HIS A C 1
ATOM 647 O O . HIS A 1 88 ? 5.895 -5.922 1.697 1 97.94 88 HIS A O 1
ATOM 653 N N . LEU A 1 89 ? 5.09 -7.703 2.77 1 97 89 LEU A N 1
ATOM 654 C CA . LEU A 1 89 ? 6.41 -8.227 3.107 1 97 89 LEU A CA 1
ATOM 655 C C . LEU A 1 89 ? 7.199 -8.57 1.849 1 97 89 LEU A C 1
ATOM 657 O O . LEU A 1 89 ? 8.375 -8.219 1.736 1 97 89 LEU A O 1
ATOM 661 N N . ALA A 1 90 ? 6.52 -9.203 0.935 1 97.94 90 ALA A N 1
ATOM 662 C CA . ALA A 1 90 ? 7.168 -9.555 -0.325 1 97.94 90 ALA A CA 1
ATOM 663 C C . ALA A 1 90 ? 7.652 -8.305 -1.056 1 97.94 90 ALA A C 1
ATOM 665 O O . ALA A 1 90 ? 8.734 -8.305 -1.647 1 97.94 90 ALA A O 1
ATOM 666 N N . ASN A 1 91 ? 6.859 -7.23 -1 1 97.75 91 ASN A N 1
ATOM 667 C CA . ASN A 1 91 ? 7.215 -5.98 -1.66 1 97.75 91 ASN A CA 1
ATOM 668 C C . ASN A 1 91 ? 8.469 -5.359 -1.047 1 97.75 91 ASN A C 1
ATOM 670 O O . ASN A 1 91 ? 9.258 -4.727 -1.747 1 97.75 91 ASN A O 1
ATOM 674 N N . THR A 1 92 ? 8.688 -5.566 0.211 1 95.44 92 THR A N 1
ATOM 675 C CA . THR A 1 92 ? 9.906 -5.062 0.824 1 95.44 92 THR A CA 1
ATOM 676 C C . THR A 1 92 ? 11.133 -5.777 0.256 1 95.44 92 THR A C 1
ATOM 678 O O . THR A 1 92 ? 12.234 -5.227 0.255 1 95.44 92 THR A O 1
ATOM 681 N N . ALA A 1 93 ? 10.891 -6.973 -0.271 1 96.5 93 ALA A N 1
ATOM 682 C CA . ALA A 1 93 ? 11.969 -7.746 -0.893 1 96.5 93 ALA A CA 1
ATOM 683 C C . ALA A 1 93 ? 12.016 -7.504 -2.398 1 96.5 93 ALA A C 1
ATOM 685 O O . ALA A 1 93 ? 12.797 -8.141 -3.111 1 96.5 93 ALA A O 1
ATOM 686 N N . GLY A 1 94 ? 11.117 -6.703 -2.885 1 97.75 94 GLY A N 1
ATOM 687 C CA . GLY A 1 94 ? 11.086 -6.383 -4.301 1 97.75 94 GLY A CA 1
ATOM 688 C C . GLY A 1 94 ? 10.359 -7.426 -5.133 1 97.75 94 GLY A C 1
ATOM 689 O O . GLY A 1 94 ? 10.625 -7.574 -6.328 1 97.75 94 GLY A O 1
ATOM 690 N N . VAL A 1 95 ? 9.5 -8.18 -4.508 1 98.56 95 VAL A N 1
ATOM 691 C CA . VAL A 1 95 ? 8.844 -9.281 -5.211 1 98.56 95 VAL A CA 1
ATOM 692 C C . VAL A 1 95 ? 7.328 -9.086 -5.176 1 98.56 95 VAL A C 1
ATOM 694 O O . VAL A 1 95 ? 6.777 -8.625 -4.172 1 98.56 95 VAL A O 1
ATOM 697 N N . GLY A 1 96 ? 6.672 -9.477 -6.258 1 98.56 96 GLY A N 1
ATOM 698 C CA . GLY A 1 96 ? 5.223 -9.43 -6.348 1 98.56 96 GLY A CA 1
ATOM 699 C C . GLY A 1 96 ? 4.688 -8.086 -6.801 1 98.56 96 GLY A C 1
ATOM 700 O O . GLY A 1 96 ? 5.418 -7.098 -6.812 1 98.56 96 GLY A O 1
ATOM 701 N N . PRO A 1 97 ? 3.424 -8.086 -7.188 1 98.56 97 PRO A N 1
ATOM 702 C CA . PRO A 1 97 ? 2.818 -6.797 -7.52 1 98.56 97 PRO A CA 1
ATOM 703 C C . PRO A 1 97 ? 2.674 -5.883 -6.305 1 98.56 97 PRO A C 1
ATOM 705 O O . PRO A 1 97 ? 2.482 -6.363 -5.188 1 98.56 97 PRO A O 1
ATOM 708 N N . LYS A 1 98 ? 2.795 -4.641 -6.5 1 97.88 98 LYS A N 1
ATOM 709 C CA . LYS A 1 98 ? 2.705 -3.682 -5.402 1 97.88 98 LYS A CA 1
ATOM 710 C C . LYS A 1 98 ? 1.309 -3.678 -4.789 1 97.88 98 LYS A C 1
ATOM 712 O O . LYS A 1 98 ? 0.321 -3.426 -5.48 1 97.88 98 LYS A O 1
ATOM 717 N N . VAL A 1 99 ? 1.24 -3.953 -3.568 1 98.38 99 VAL A N 1
ATOM 718 C CA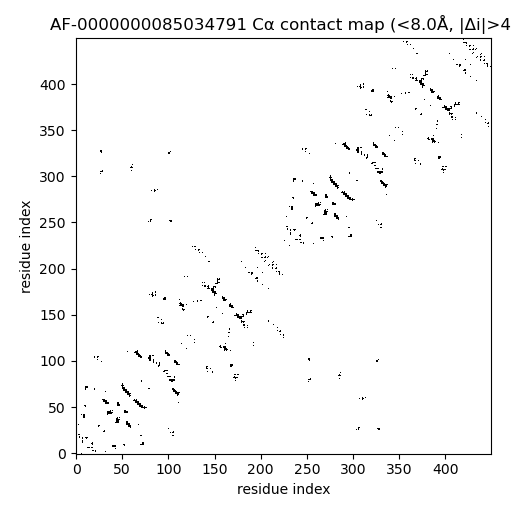 . VAL A 1 99 ? -0.037 -3.973 -2.863 1 98.38 99 VAL A CA 1
ATOM 719 C C . VAL A 1 99 ? -0.574 -2.551 -2.727 1 98.38 99 VAL A C 1
ATOM 721 O O . VAL A 1 99 ? 0.186 -1.616 -2.461 1 98.38 99 VAL A O 1
ATOM 724 N N . TYR A 1 100 ? -1.858 -2.359 -2.908 1 98.5 100 TYR A N 1
ATOM 725 C CA . TYR A 1 100 ? -2.514 -1.062 -2.795 1 98.5 100 TYR A CA 1
ATOM 726 C C . TYR A 1 100 ? -3.283 -0.952 -1.484 1 98.5 100 TYR A C 1
ATOM 728 O O . TYR A 1 100 ? -3.049 -0.034 -0.695 1 98.5 100 TYR A O 1
ATOM 736 N N . THR A 1 101 ? -4.172 -1.855 -1.186 1 98.62 101 THR A N 1
ATOM 737 C CA . THR A 1 101 ? -4.902 -1.981 0.071 1 98.62 101 THR A CA 1
ATOM 738 C C . THR A 1 101 ? -5.516 -3.371 0.203 1 98.62 101 THR A C 1
ATOM 740 O O . THR A 1 101 ? -5.434 -4.184 -0.723 1 98.62 101 THR A O 1
ATOM 743 N N . TYR A 1 102 ? -6.055 -3.648 1.373 1 98.69 102 TYR A N 1
ATOM 744 C CA . TYR A 1 102 ? -6.723 -4.926 1.586 1 98.69 102 TYR A CA 1
ATOM 745 C C . TYR A 1 102 ? -7.684 -4.852 2.766 1 98.69 102 TYR A C 1
ATOM 747 O O . TYR A 1 102 ? -7.641 -3.9 3.551 1 98.69 102 TYR A O 1
ATOM 755 N N . SER A 1 103 ? -8.547 -5.797 2.828 1 98.25 103 SER A N 1
ATOM 756 C CA . SER A 1 103 ? -9.445 -6.074 3.943 1 98.25 103 SER A CA 1
ATOM 757 C C . SER A 1 103 ? -9.688 -7.57 4.098 1 98.25 103 SER A C 1
ATOM 759 O O . SER A 1 103 ? -8.836 -8.383 3.727 1 98.25 103 SER A O 1
ATOM 761 N N . ARG A 1 104 ? -10.742 -7.922 4.727 1 98.19 104 ARG A N 1
ATOM 762 C CA . ARG A 1 104 ? -11.008 -9.328 5.004 1 98.19 104 ARG A CA 1
ATOM 763 C C . ARG A 1 104 ? -11.227 -10.109 3.711 1 98.19 104 ARG A C 1
ATOM 765 O O . ARG A 1 104 ? -10.695 -11.211 3.549 1 98.19 104 ARG A O 1
ATOM 772 N N . ASP A 1 105 ? -12.039 -9.508 2.754 1 98.69 105 ASP A N 1
ATOM 773 C CA . ASP A 1 105 ? -12.469 -10.266 1.582 1 98.69 105 ASP A CA 1
ATOM 774 C C . ASP A 1 105 ? -11.906 -9.648 0.3 1 98.69 105 ASP A C 1
ATOM 776 O O . ASP A 1 105 ? -12.281 -10.062 -0.803 1 98.69 105 ASP A O 1
ATOM 780 N N . VAL A 1 106 ? -11.062 -8.648 0.44 1 98.75 106 VAL A N 1
ATOM 781 C CA . VAL A 1 106 ? -10.562 -7.926 -0.726 1 98.75 106 VAL A CA 1
ATOM 782 C C . VAL A 1 106 ? -9.055 -7.711 -0.596 1 98.75 106 VAL A C 1
ATOM 784 O O . VAL A 1 106 ? -8.578 -7.234 0.437 1 98.75 106 VAL A O 1
ATOM 787 N N . VAL A 1 107 ? -8.328 -8.039 -1.568 1 98.81 107 VAL A N 1
ATOM 788 C CA . VAL A 1 107 ? -6.941 -7.621 -1.735 1 98.81 107 VAL A CA 1
ATOM 789 C C . VAL A 1 107 ? -6.77 -6.91 -3.076 1 98.81 107 VAL A C 1
ATOM 791 O O . VAL A 1 107 ? -7.078 -7.473 -4.129 1 98.81 107 VAL A O 1
ATOM 794 N N . ALA A 1 108 ? -6.348 -5.676 -3.041 1 98.81 108 ALA A N 1
ATOM 795 C CA . ALA A 1 108 ? -6.102 -4.887 -4.246 1 98.81 108 ALA A CA 1
ATOM 796 C C . ALA A 1 108 ? -4.609 -4.633 -4.441 1 98.81 108 ALA A C 1
ATOM 798 O O . ALA A 1 108 ? -3.902 -4.289 -3.49 1 98.81 108 ALA A O 1
ATOM 799 N N . TYR A 1 109 ? -4.156 -4.812 -5.59 1 98.75 109 TYR A N 1
ATOM 800 C CA . TYR A 1 109 ? -2.764 -4.578 -5.949 1 98.75 109 TYR A CA 1
ATOM 801 C C . TYR A 1 109 ? -2.646 -4.098 -7.391 1 98.75 109 TYR A C 1
ATOM 803 O O . TYR A 1 109 ? -3.609 -4.172 -8.156 1 98.75 109 TYR A O 1
ATOM 811 N N . LEU A 1 110 ? -1.554 -3.533 -7.75 1 98.38 110 LEU A N 1
ATOM 812 C CA . LEU A 1 110 ? -1.37 -3.037 -9.109 1 98.38 110 LEU A CA 1
ATOM 813 C C . LEU A 1 110 ? -1.604 -4.148 -10.133 1 98.38 110 LEU A C 1
ATOM 815 O O . LEU A 1 110 ? -1.107 -5.266 -9.961 1 98.38 110 LEU A O 1
ATOM 819 N N . PHE A 1 111 ? -2.354 -3.811 -11.156 1 98.38 111 PHE A N 1
ATOM 820 C CA . PHE A 1 111 ? -2.703 -4.793 -12.172 1 98.38 111 PHE A CA 1
ATOM 821 C C . PHE A 1 111 ? -1.469 -5.227 -12.953 1 98.38 111 PHE A C 1
ATOM 823 O O . PHE A 1 111 ? -0.687 -4.387 -13.398 1 98.38 111 PHE A O 1
ATOM 830 N N . VAL A 1 112 ? -1.285 -6.512 -13.047 1 97.94 112 VAL A N 1
ATOM 831 C CA . VAL A 1 112 ? -0.191 -7.078 -13.828 1 97.94 112 VAL A CA 1
ATOM 832 C C . VAL A 1 112 ? -0.667 -7.359 -15.258 1 97.94 112 VAL A C 1
ATOM 834 O O . VAL A 1 112 ? -1.491 -8.25 -15.477 1 97.94 112 VAL A O 1
ATOM 837 N N . ARG A 1 113 ? -0.213 -6.566 -16.188 1 95.38 113 ARG A N 1
ATOM 838 C CA . ARG A 1 113 ? -0.536 -6.777 -17.594 1 95.38 113 ARG A CA 1
ATOM 839 C C . ARG A 1 113 ? 0.341 -7.867 -18.203 1 95.38 113 ARG A C 1
ATOM 841 O O . ARG A 1 113 ? 1.235 -7.582 -19 1 95.38 113 ARG A O 1
ATOM 848 N N . GLY A 1 114 ? 0.072 -9.016 -17.797 1 95.25 114 GLY A N 1
ATOM 849 C CA . GLY A 1 114 ? 0.925 -10.109 -18.234 1 95.25 114 GLY A CA 1
ATOM 850 C C . GLY A 1 114 ? 0.146 -11.312 -18.734 1 95.25 114 GLY A C 1
ATOM 851 O O . GLY A 1 114 ? -1.083 -11.273 -18.812 1 95.25 114 GLY A O 1
ATOM 852 N N . VAL A 1 115 ? 0.938 -12.281 -19.188 1 94.19 115 VAL A N 1
ATOM 853 C CA . VAL A 1 115 ? 0.389 -13.555 -19.641 1 94.19 115 VAL A CA 1
ATOM 854 C C . VAL A 1 115 ? 0.911 -14.68 -18.766 1 94.19 115 VAL A C 1
ATOM 856 O O . VAL A 1 115 ? 1.889 -14.508 -18.031 1 94.19 115 VAL A O 1
ATOM 859 N N . HIS A 1 116 ? 0.198 -15.773 -18.797 1 92.75 116 HIS A N 1
ATOM 860 C CA . HIS A 1 116 ? 0.647 -16.938 -18.031 1 92.75 116 HIS A CA 1
ATOM 861 C C . HIS A 1 116 ? 1.972 -17.469 -18.562 1 92.75 116 HIS A C 1
ATOM 863 O O . HIS A 1 116 ? 2.219 -17.438 -19.766 1 92.75 116 HIS A O 1
ATOM 869 N N . LEU A 1 117 ? 2.719 -17.953 -17.688 1 96.69 117 LEU A N 1
ATOM 870 C CA . LEU A 1 117 ? 4.094 -18.359 -17.953 1 96.69 117 LEU A CA 1
ATOM 871 C C . LEU A 1 117 ? 4.145 -19.406 -19.062 1 96.69 117 LEU A C 1
ATOM 873 O O . LEU A 1 117 ? 4.988 -19.328 -19.953 1 96.69 117 LEU A O 1
ATOM 877 N N . ASP A 1 118 ? 3.258 -20.359 -19.047 1 92.69 118 ASP A N 1
ATOM 878 C CA . ASP A 1 118 ? 3.281 -21.453 -20.031 1 92.69 118 ASP A CA 1
ATOM 879 C C . ASP A 1 118 ? 3.115 -20.906 -21.438 1 92.69 118 ASP A C 1
ATOM 881 O O . ASP A 1 118 ? 3.842 -21.312 -22.359 1 92.69 118 ASP A O 1
ATOM 885 N N . ALA A 1 119 ? 2.191 -20.016 -21.578 1 92.69 119 ALA A N 1
ATOM 886 C CA . ALA A 1 119 ? 1.936 -19.422 -22.875 1 92.69 119 ALA A CA 1
ATOM 887 C C . ALA A 1 119 ? 3.154 -18.641 -23.375 1 92.69 119 ALA A C 1
ATOM 889 O O . ALA A 1 119 ? 3.52 -18.719 -24.547 1 92.69 119 ALA A O 1
ATOM 890 N N . TRP A 1 120 ? 3.74 -17.891 -22.562 1 96.81 120 TRP A N 1
ATOM 891 C CA . TRP A 1 120 ? 4.906 -17.094 -22.891 1 96.81 120 TRP A CA 1
ATOM 892 C C . TRP A 1 120 ? 6.113 -17.969 -23.188 1 96.81 120 TRP A C 1
ATOM 894 O O . TRP A 1 120 ? 6.824 -17.75 -24.172 1 96.81 120 TRP A O 1
ATOM 904 N N . TRP A 1 121 ? 6.352 -18.969 -22.422 1 96.81 121 TRP A N 1
ATOM 905 C CA . TRP A 1 121 ? 7.547 -19.812 -22.469 1 96.81 121 TRP A CA 1
ATOM 906 C C . TRP A 1 121 ? 7.66 -20.531 -23.797 1 96.81 121 TRP A C 1
ATOM 908 O O . TRP A 1 121 ? 8.758 -20.656 -24.359 1 96.81 121 TRP A O 1
ATOM 918 N N . SER A 1 122 ? 6.605 -20.953 -24.328 1 94.62 122 SER A N 1
ATOM 919 C CA . SER A 1 122 ? 6.574 -21.75 -25.547 1 94.62 122 SER A CA 1
ATOM 920 C C . SER A 1 122 ? 7.047 -20.938 -26.75 1 94.62 122 SER A C 1
ATOM 922 O O . SER A 1 122 ? 7.59 -21.5 -27.719 1 94.62 122 SER A O 1
ATOM 924 N N . SER A 1 123 ? 6.922 -19.688 -26.719 1 94.88 123 SER A N 1
ATOM 925 C CA . SER A 1 123 ? 7.238 -18.875 -27.891 1 94.88 123 SER A CA 1
ATOM 926 C C . SER A 1 123 ? 8.453 -17.984 -27.625 1 94.88 123 SER A C 1
ATOM 928 O O . SER A 1 123 ? 8.984 -17.375 -28.562 1 94.88 123 SER A O 1
ATOM 930 N N . ALA A 1 124 ? 8.898 -17.938 -26.438 1 96.62 124 ALA A N 1
ATOM 931 C CA . ALA A 1 124 ? 9.961 -17.016 -26.078 1 96.62 124 ALA A CA 1
ATOM 932 C C . ALA A 1 124 ? 11.305 -17.469 -26.641 1 96.62 124 ALA A C 1
ATOM 934 O O . ALA A 1 124 ? 11.633 -18.656 -26.594 1 96.62 124 ALA A O 1
ATOM 935 N N . PRO A 1 125 ? 12.055 -16.531 -27.203 1 96.75 125 PRO A N 1
ATOM 936 C CA . PRO A 1 125 ? 13.414 -16.859 -27.641 1 96.75 125 PRO A CA 1
ATOM 937 C C . PRO A 1 125 ? 14.328 -17.203 -26.469 1 96.75 125 PRO A C 1
ATOM 939 O O . PRO A 1 125 ? 14.039 -16.844 -25.328 1 96.75 125 PRO A O 1
ATOM 942 N N . ARG A 1 126 ? 15.391 -17.781 -26.828 1 95.75 126 ARG A N 1
ATOM 943 C CA . ARG A 1 126 ? 16.344 -18.297 -25.844 1 95.75 126 ARG A CA 1
ATOM 944 C C . ARG A 1 126 ? 16.859 -17.188 -24.938 1 95.75 126 ARG A C 1
ATOM 946 O O . ARG A 1 126 ? 16.953 -17.375 -23.719 1 95.75 126 ARG A O 1
ATOM 953 N N . GLU A 1 127 ? 17.156 -16.109 -25.469 1 97.31 127 GLU A N 1
ATOM 954 C CA . GLU A 1 127 ? 17.719 -15 -24.703 1 97.31 127 GLU A CA 1
ATOM 955 C C . GLU A 1 127 ? 16.719 -14.484 -23.672 1 97.31 127 GLU A C 1
ATOM 957 O O . GLU A 1 127 ? 17.094 -14.156 -22.547 1 97.31 127 GLU A O 1
ATOM 962 N N . LYS A 1 128 ? 15.484 -14.492 -24.031 1 98 128 LYS A N 1
ATOM 963 C CA . LYS A 1 128 ? 14.43 -14.031 -23.125 1 98 128 LYS A CA 1
ATOM 964 C C . LYS A 1 128 ? 14.18 -15.047 -22.016 1 98 128 LYS A C 1
ATOM 966 O O . LYS A 1 128 ? 13.953 -14.68 -20.859 1 98 128 LYS A O 1
ATOM 971 N N . ARG A 1 129 ? 14.258 -16.297 -22.391 1 97.94 129 ARG A N 1
ATOM 972 C CA . ARG A 1 129 ? 14.102 -17.344 -21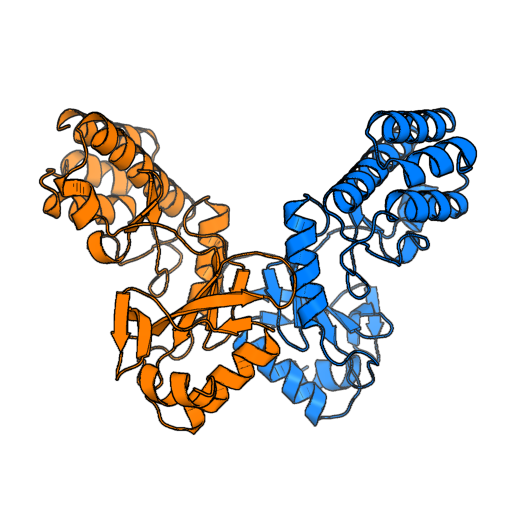.391 1 97.94 129 ARG A CA 1
ATOM 973 C C . ARG A 1 129 ? 15.219 -17.281 -20.359 1 97.94 129 ARG A C 1
ATOM 975 O O . ARG A 1 129 ? 14.969 -17.438 -19.156 1 97.94 129 ARG A O 1
ATOM 982 N N . ARG A 1 130 ? 16.406 -17 -20.797 1 98.06 130 ARG A N 1
ATOM 983 C CA . ARG A 1 130 ? 17.547 -16.891 -19.906 1 98.06 130 ARG A CA 1
ATOM 984 C C . ARG A 1 130 ? 17.359 -15.758 -18.906 1 98.06 130 ARG A C 1
ATOM 986 O O . ARG A 1 130 ? 17.531 -15.938 -17.703 1 98.06 130 ARG A O 1
ATOM 993 N N . ALA A 1 131 ? 17 -14.617 -19.453 1 98.44 131 ALA A N 1
ATOM 994 C CA . ALA A 1 131 ? 16.766 -13.445 -18.609 1 98.44 131 ALA A CA 1
ATOM 995 C C . ALA A 1 131 ? 15.633 -13.695 -17.609 1 98.44 131 ALA A C 1
ATOM 997 O O . ALA A 1 131 ? 15.695 -13.258 -16.469 1 98.44 131 ALA A O 1
ATOM 998 N N . PHE A 1 132 ? 14.672 -14.391 -18.125 1 98.56 132 PHE A N 1
ATOM 999 C CA . PHE A 1 132 ? 13.516 -14.719 -17.297 1 98.56 132 PHE A CA 1
ATOM 1000 C C . PHE A 1 132 ? 13.93 -15.586 -16.125 1 98.56 132 PHE A C 1
ATOM 1002 O O . PHE A 1 132 ? 13.594 -15.281 -14.977 1 98.56 132 PHE A O 1
ATOM 1009 N N . VAL A 1 133 ? 14.648 -16.609 -16.375 1 98.56 133 VAL A N 1
ATOM 1010 C CA . VAL A 1 133 ? 15.055 -17.547 -15.344 1 98.56 133 VAL A CA 1
ATOM 1011 C C . VAL A 1 133 ? 15.969 -16.844 -14.344 1 98.56 133 VAL A C 1
ATOM 1013 O O . VAL A 1 133 ? 15.852 -17.047 -13.133 1 98.56 133 VAL A O 1
ATOM 1016 N N . GLU A 1 134 ? 16.812 -16.031 -14.828 1 98.81 134 GLU A N 1
ATOM 1017 C CA . GLU A 1 134 ? 17.688 -15.273 -13.961 1 98.81 134 GLU A CA 1
ATOM 1018 C C . GLU A 1 134 ? 16.891 -14.414 -12.977 1 98.81 134 GLU A C 1
ATOM 1020 O O . GLU A 1 134 ? 17.141 -14.445 -11.773 1 98.81 134 GLU A O 1
ATOM 1025 N N . GLU A 1 135 ? 15.93 -13.719 -13.508 1 98.81 135 GLU A N 1
ATOM 1026 C CA . GLU A 1 135 ? 15.117 -12.836 -12.68 1 98.81 135 GLU A CA 1
ATOM 1027 C C . GLU A 1 135 ? 14.25 -13.625 -11.711 1 98.81 135 GLU A C 1
ATOM 1029 O O . GLU A 1 135 ? 14.102 -13.25 -10.547 1 98.81 135 GLU A O 1
ATOM 1034 N N . LEU A 1 136 ? 13.703 -14.719 -12.188 1 98.81 136 LEU A N 1
ATOM 1035 C CA . LEU A 1 136 ? 12.867 -15.555 -11.344 1 98.81 136 LEU A CA 1
ATOM 1036 C C . LEU A 1 136 ? 13.648 -16.078 -10.148 1 98.81 136 LEU A C 1
ATOM 1038 O O . LEU A 1 136 ? 13.195 -15.992 -9.008 1 98.81 136 LEU A O 1
ATOM 1042 N N . LEU A 1 137 ? 14.812 -16.578 -10.398 1 98.75 137 LEU A N 1
ATOM 1043 C CA . LEU A 1 137 ? 15.625 -17.141 -9.32 1 98.75 137 LEU A CA 1
ATOM 1044 C C . LEU A 1 137 ? 16.109 -16.031 -8.383 1 98.75 137 LEU A C 1
ATOM 1046 O O . LEU A 1 137 ? 16.234 -16.266 -7.176 1 98.75 137 LEU A O 1
ATOM 1050 N N . TRP A 1 138 ? 16.344 -14.906 -8.93 1 98.75 138 TRP A N 1
ATOM 1051 C CA . TRP A 1 138 ? 16.719 -13.766 -8.094 1 98.75 138 TRP A CA 1
ATOM 1052 C C . TRP A 1 138 ? 15.594 -13.406 -7.133 1 98.75 138 TRP A C 1
ATOM 1054 O O . TRP A 1 138 ? 15.828 -13.211 -5.938 1 98.75 138 TRP A O 1
ATOM 1064 N N . GLN A 1 139 ? 14.398 -13.344 -7.617 1 98.81 139 GLN A N 1
ATOM 1065 C CA . GLN A 1 139 ? 13.242 -13.016 -6.781 1 98.81 139 GLN A CA 1
ATOM 1066 C C . GLN A 1 139 ? 13.055 -14.062 -5.684 1 98.81 139 GLN A C 1
ATOM 1068 O O . GLN A 1 139 ? 12.789 -13.719 -4.527 1 98.81 139 GLN A O 1
ATOM 1073 N N . THR A 1 140 ? 13.188 -15.312 -6.059 1 98.69 140 THR A N 1
ATOM 1074 C CA . THR A 1 140 ? 12.984 -16.375 -5.07 1 98.69 140 THR A CA 1
ATOM 1075 C C . THR A 1 140 ? 14.102 -16.359 -4.027 1 98.69 140 THR A C 1
ATOM 1077 O O . THR A 1 140 ? 13.859 -16.625 -2.85 1 98.69 140 THR A O 1
ATOM 1080 N N . TYR A 1 141 ? 15.289 -16.047 -4.434 1 98.5 141 TYR A N 1
ATOM 1081 C CA . TYR A 1 141 ? 16.406 -15.898 -3.504 1 98.5 141 TYR A CA 1
ATOM 1082 C C . TYR A 1 141 ? 16.141 -14.758 -2.525 1 98.5 141 TYR A C 1
ATOM 1084 O O . TYR A 1 141 ? 16.344 -14.906 -1.319 1 98.5 141 TYR A O 1
ATOM 1092 N N . ARG A 1 142 ? 15.617 -13.695 -3.002 1 98.31 142 ARG A N 1
ATOM 1093 C CA . ARG A 1 142 ? 15.305 -12.547 -2.156 1 98.31 142 ARG A CA 1
ATOM 1094 C C . ARG A 1 142 ? 14.211 -12.883 -1.147 1 98.31 142 ARG A C 1
ATOM 1096 O O . ARG A 1 142 ? 14.266 -12.453 0.005 1 98.31 142 ARG A O 1
ATOM 1103 N N . LEU A 1 143 ? 13.219 -13.617 -1.587 1 98.31 143 LEU A N 1
ATOM 1104 C CA . LEU A 1 143 ? 12.188 -14.078 -0.655 1 98.31 143 LEU A CA 1
ATOM 1105 C C . LEU A 1 143 ? 12.797 -14.945 0.442 1 98.31 143 LEU A C 1
ATOM 1107 O O . LEU A 1 143 ? 12.453 -14.797 1.617 1 98.31 143 LEU A O 1
ATOM 1111 N N . ASP A 1 144 ? 13.656 -15.812 0.035 1 98.19 144 ASP A N 1
ATOM 1112 C CA . ASP A 1 144 ? 14.297 -16.688 1.009 1 98.19 144 ASP A CA 1
ATOM 1113 C C . ASP A 1 144 ? 15.094 -15.883 2.029 1 98.19 144 ASP A C 1
ATOM 1115 O O . ASP A 1 144 ? 15.023 -16.141 3.23 1 98.19 144 ASP A O 1
ATOM 1119 N N . LEU A 1 145 ? 15.828 -14.883 1.559 1 96.81 145 LEU A N 1
ATOM 1120 C CA . LEU A 1 145 ? 16.609 -14.023 2.443 1 96.81 145 LEU A CA 1
ATOM 1121 C C . LEU A 1 145 ? 15.711 -13.281 3.418 1 96.81 145 LEU A C 1
ATOM 1123 O O . LEU A 1 145 ? 16.094 -13.039 4.566 1 96.81 145 LEU A O 1
ATOM 1127 N N . ALA A 1 146 ? 14.562 -12.984 2.953 1 95.75 146 ALA A N 1
ATOM 1128 C CA . ALA A 1 146 ? 13.609 -12.25 3.781 1 95.75 146 ALA A CA 1
ATOM 1129 C C . ALA A 1 146 ? 12.836 -13.195 4.695 1 95.75 146 ALA A C 1
ATOM 1131 O O . ALA A 1 146 ? 11.992 -12.758 5.484 1 95.75 146 ALA A O 1
ATOM 1132 N N . ARG A 1 147 ? 13.023 -14.477 4.516 1 95.56 147 ARG A N 1
ATOM 1133 C CA . ARG A 1 147 ? 12.398 -15.516 5.328 1 95.56 147 ARG A CA 1
ATOM 1134 C C . ARG A 1 147 ? 10.891 -15.547 5.105 1 95.56 147 ARG A C 1
ATOM 1136 O O . ARG A 1 147 ? 10.117 -15.68 6.055 1 95.56 147 ARG A O 1
ATOM 1143 N N . ILE A 1 148 ? 10.531 -15.344 3.906 1 97.06 148 ILE A N 1
ATOM 1144 C CA . ILE A 1 148 ? 9.148 -15.477 3.457 1 97.06 148 ILE A CA 1
ATOM 1145 C C . ILE A 1 148 ? 9.008 -16.719 2.57 1 97.06 148 ILE A C 1
ATOM 1147 O O . ILE A 1 148 ? 9.688 -16.828 1.547 1 97.06 148 ILE A O 1
ATOM 1151 N N . SER A 1 149 ? 8.133 -17.594 2.904 1 97.5 149 SER A N 1
ATOM 1152 C CA . SER A 1 149 ? 7.859 -18.781 2.09 1 97.5 149 SER A CA 1
ATOM 1153 C C . SER A 1 149 ? 6.543 -18.625 1.331 1 97.5 149 SER A C 1
ATOM 1155 O O . SER A 1 149 ? 5.488 -18.438 1.938 1 97.5 149 SER A O 1
ATOM 1157 N N . HIS A 1 150 ? 6.605 -18.719 0.067 1 97.94 150 HIS A N 1
ATOM 1158 C CA . HIS A 1 150 ? 5.414 -18.625 -0.768 1 97.94 150 HIS A CA 1
ATOM 1159 C C . HIS A 1 150 ? 4.578 -19.906 -0.667 1 97.94 150 HIS A C 1
ATOM 1161 O O . HIS A 1 150 ? 3.35 -19.844 -0.562 1 97.94 150 HIS A O 1
ATOM 1167 N N . ASN A 1 151 ? 5.203 -21.031 -0.751 1 97.19 151 ASN A N 1
ATOM 1168 C CA . ASN A 1 151 ? 4.699 -22.375 -0.485 1 97.19 151 ASN A CA 1
ATOM 1169 C C . ASN A 1 151 ? 3.936 -22.938 -1.683 1 97.19 151 ASN A C 1
ATOM 1171 O O . ASN A 1 151 ? 3.393 -24.047 -1.617 1 97.19 151 ASN A O 1
ATOM 1175 N N . GLU A 1 152 ? 3.973 -22.297 -2.896 1 96.44 152 GLU A N 1
ATOM 1176 C CA . GLU A 1 152 ? 3.238 -22.828 -4.043 1 96.44 152 GLU A CA 1
ATOM 1177 C C . GLU A 1 152 ? 4.043 -22.688 -5.328 1 96.44 152 GLU A C 1
ATOM 1179 O O . GLU A 1 152 ? 3.502 -22.828 -6.426 1 96.44 152 GLU A O 1
ATOM 1184 N N . LEU A 1 153 ? 5.332 -22.438 -5.266 1 97.56 153 LEU A N 1
ATOM 1185 C CA . LEU A 1 153 ? 6.105 -22.062 -6.441 1 97.56 153 LEU A CA 1
ATOM 1186 C C . LEU A 1 153 ? 6.547 -23.297 -7.227 1 97.56 153 LEU A C 1
ATOM 1188 O O . LEU A 1 153 ? 7.176 -23.172 -8.281 1 97.56 153 LEU A O 1
ATOM 1192 N N . SER A 1 154 ? 6.215 -24.453 -6.766 1 96.81 154 SER A N 1
ATOM 1193 C CA . SER A 1 154 ? 6.418 -25.625 -7.605 1 96.81 154 SER A CA 1
ATOM 1194 C C . SER A 1 154 ? 5.461 -25.625 -8.797 1 96.81 154 SER A C 1
ATOM 1196 O O . SER A 1 154 ? 5.688 -26.344 -9.773 1 96.81 154 SER A O 1
ATOM 1198 N N . ARG A 1 155 ? 4.398 -24.844 -8.703 1 96 155 ARG A N 1
ATOM 1199 C CA . ARG A 1 155 ? 3.451 -24.672 -9.797 1 96 155 ARG A CA 1
ATOM 1200 C C . ARG A 1 155 ? 3.562 -23.266 -10.391 1 96 155 ARG A C 1
ATOM 1202 O O . ARG A 1 155 ? 2.611 -22.484 -10.336 1 96 155 ARG A O 1
ATOM 1209 N N . LEU A 1 156 ? 4.602 -23.047 -11.039 1 97.38 156 LEU A N 1
ATOM 1210 C CA . LEU A 1 156 ? 4.93 -21.719 -11.562 1 97.38 156 LEU A CA 1
ATOM 1211 C C . LEU A 1 156 ? 3.842 -21.219 -12.516 1 97.38 156 LEU A C 1
ATOM 1213 O O . LEU A 1 156 ? 3.525 -20.031 -12.539 1 97.38 156 LEU A O 1
ATOM 1217 N N . GLU A 1 157 ? 3.26 -22.078 -13.289 1 94.44 157 GLU A N 1
ATOM 1218 C CA . GLU A 1 157 ? 2.268 -21.734 -14.305 1 94.44 157 GLU A CA 1
ATOM 1219 C C . GLU A 1 157 ? 1.037 -21.094 -13.664 1 94.44 157 GLU A C 1
ATOM 1221 O O . GLU A 1 157 ? 0.313 -20.328 -14.32 1 94.44 157 GLU A O 1
ATOM 1226 N N . ARG A 1 158 ? 0.878 -21.297 -12.344 1 94.75 158 ARG A N 1
ATOM 1227 C CA . ARG A 1 158 ? -0.293 -20.766 -11.648 1 94.75 158 ARG A CA 1
ATOM 1228 C C . ARG A 1 158 ? 0.063 -19.516 -10.844 1 94.75 158 ARG A C 1
ATOM 1230 O O . ARG A 1 158 ? -0.817 -18.734 -10.484 1 94.75 158 ARG A O 1
ATOM 1237 N N . HIS A 1 159 ? 1.384 -19.328 -10.641 1 97 159 HIS A N 1
ATOM 1238 C CA . HIS A 1 159 ? 1.734 -18.328 -9.633 1 97 159 HIS A CA 1
ATOM 1239 C C . HIS A 1 159 ? 2.754 -17.328 -10.172 1 97 159 HIS A C 1
ATOM 1241 O O . HIS A 1 159 ? 3.277 -16.5 -9.422 1 97 159 HIS A O 1
ATOM 1247 N N . VAL A 1 160 ? 3.008 -17.5 -11.477 1 98 160 VAL A N 1
ATOM 1248 C CA . VAL A 1 160 ? 3.914 -16.547 -12.109 1 98 160 VAL A CA 1
ATOM 1249 C C . VAL A 1 160 ? 3.291 -16.016 -13.398 1 98 160 VAL A C 1
ATOM 1251 O O . VAL A 1 160 ? 2.924 -16.797 -14.281 1 98 160 VAL A O 1
ATOM 1254 N N . LEU A 1 161 ? 3.146 -14.742 -13.492 1 97.88 161 LEU A N 1
ATOM 1255 C CA . LEU A 1 161 ? 2.793 -14.062 -14.734 1 97.88 161 LEU A CA 1
ATOM 1256 C C . LEU A 1 161 ? 4.031 -13.469 -15.398 1 97.88 161 LEU A C 1
ATOM 1258 O O . LEU A 1 161 ? 5.047 -13.234 -14.742 1 97.88 161 LEU A O 1
ATOM 1262 N N . VAL A 1 162 ? 3.928 -13.312 -16.656 1 98.31 162 VAL A N 1
ATOM 1263 C CA . VAL A 1 162 ? 5.016 -12.68 -17.406 1 98.31 162 VAL A CA 1
ATOM 1264 C C . VAL A 1 162 ? 4.562 -11.32 -17.922 1 98.31 162 VAL A C 1
ATOM 1266 O O . VAL A 1 162 ? 3.658 -11.234 -18.766 1 98.31 162 VAL A O 1
ATOM 1269 N N . GLU A 1 163 ? 5.125 -10.281 -17.406 1 97.69 163 GLU A N 1
ATOM 1270 C CA . GLU A 1 163 ? 4.875 -8.922 -17.859 1 97.69 163 GLU A CA 1
ATOM 1271 C C . GLU A 1 163 ? 6.121 -8.32 -18.5 1 97.69 163 GLU A C 1
ATOM 1273 O O . GLU A 1 163 ? 7.152 -8.156 -17.844 1 97.69 163 GLU A O 1
ATOM 1278 N N . GLY A 1 164 ? 6.148 -7.941 -19.797 1 95.12 164 GLY A N 1
ATOM 1279 C CA . GLY A 1 164 ? 7.32 -7.434 -20.484 1 95.12 164 GLY A CA 1
ATOM 1280 C C . GLY A 1 164 ? 8.516 -8.367 -20.406 1 95.12 164 GLY A C 1
ATOM 1281 O O . GLY A 1 164 ? 9.625 -7.938 -20.078 1 95.12 164 GLY A O 1
ATOM 1282 N N . ASP A 1 165 ? 8.297 -9.688 -20.422 1 96.75 165 ASP A N 1
ATOM 1283 C CA . ASP A 1 165 ? 9.297 -10.758 -20.422 1 96.75 165 ASP A CA 1
ATOM 1284 C C . ASP A 1 165 ? 9.875 -10.961 -19.016 1 96.75 165 ASP A C 1
ATOM 1286 O O . ASP A 1 165 ? 10.883 -11.648 -18.859 1 96.75 165 ASP A O 1
ATOM 1290 N N . ARG A 1 166 ? 9.273 -10.328 -18.078 1 98 166 ARG A N 1
ATOM 1291 C CA . ARG A 1 166 ? 9.758 -10.453 -16.703 1 98 166 ARG A CA 1
ATOM 1292 C C . ARG A 1 166 ? 8.773 -11.234 -15.844 1 98 166 ARG A C 1
ATOM 1294 O O . ARG A 1 166 ? 7.555 -11.055 -15.961 1 98 166 ARG A O 1
ATOM 1301 N N . PRO A 1 167 ? 9.305 -12.047 -14.992 1 98.69 167 PRO A N 1
ATOM 1302 C CA . PRO A 1 167 ? 8.406 -12.789 -14.109 1 98.69 167 PRO A CA 1
ATOM 1303 C C . PRO A 1 167 ? 7.82 -11.922 -12.992 1 98.69 167 PRO A C 1
ATOM 1305 O O . PRO A 1 167 ? 8.531 -11.109 -12.398 1 98.69 167 PRO A O 1
ATOM 1308 N N . VAL A 1 168 ? 6.582 -12.078 -12.703 1 98.75 168 VAL A N 1
ATOM 1309 C CA . VAL A 1 168 ? 5.898 -11.5 -11.555 1 98.75 168 VAL A CA 1
ATOM 1310 C C . VAL A 1 168 ? 5.246 -12.602 -10.727 1 98.75 168 VAL A C 1
ATOM 1312 O O . VAL A 1 168 ? 4.277 -13.227 -11.164 1 98.75 168 VAL A O 1
ATOM 1315 N N . ILE A 1 169 ? 5.832 -12.859 -9.57 1 98.62 169 ILE A N 1
ATOM 1316 C CA . ILE A 1 169 ? 5.277 -13.859 -8.672 1 98.62 169 ILE A CA 1
ATOM 1317 C C . ILE A 1 169 ? 4.016 -13.305 -8.008 1 98.62 169 ILE A C 1
ATOM 1319 O O . ILE A 1 169 ? 4.027 -12.203 -7.457 1 98.62 169 ILE A O 1
ATOM 1323 N N . ILE A 1 170 ? 2.92 -14.062 -8.086 1 97.94 170 ILE A N 1
ATOM 1324 C CA . ILE A 1 170 ? 1.647 -13.586 -7.559 1 97.94 170 ILE A CA 1
ATOM 1325 C C . ILE A 1 170 ? 1.091 -14.594 -6.559 1 97.94 170 ILE A C 1
ATOM 1327 O O . ILE A 1 170 ? 1.656 -15.672 -6.375 1 97.94 170 ILE A O 1
ATOM 1331 N N . ASP A 1 171 ? 0.053 -14.281 -5.926 1 96.56 171 ASP A N 1
ATOM 1332 C CA . ASP A 1 171 ? -0.78 -15.148 -5.094 1 96.56 171 ASP A CA 1
ATOM 1333 C C . ASP A 1 171 ? -0.016 -15.633 -3.863 1 96.56 171 ASP A C 1
ATOM 1335 O O . ASP A 1 171 ? 0.38 -16.797 -3.789 1 96.56 171 ASP A O 1
ATOM 1339 N N . PHE A 1 172 ? 0.05 -14.828 -2.832 1 97.38 172 PHE A N 1
ATOM 1340 C CA . PHE A 1 172 ? 0.744 -15.125 -1.585 1 97.38 172 PHE A CA 1
ATOM 1341 C C . PHE A 1 172 ? -0.234 -15.617 -0.525 1 97.38 172 PHE A C 1
ATOM 1343 O O . PHE A 1 172 ? -0.061 -15.344 0.664 1 97.38 172 PHE A O 1
ATOM 1350 N N . GLU A 1 173 ? -1.223 -16.234 -0.925 1 95.94 173 GLU A N 1
ATOM 1351 C CA . GLU A 1 173 ? -2.283 -16.703 -0.038 1 95.94 173 GLU A CA 1
ATOM 1352 C C . GLU A 1 173 ? -1.771 -17.781 0.921 1 95.94 173 GLU A C 1
ATOM 1354 O O . GLU A 1 173 ? -2.232 -17.875 2.061 1 95.94 173 GLU A O 1
ATOM 1359 N N . SER A 1 174 ? -0.833 -18.547 0.507 1 95.56 174 SER A N 1
ATOM 1360 C CA . SER A 1 174 ? -0.322 -19.656 1.305 1 95.56 174 SER A CA 1
ATOM 1361 C C . SER A 1 174 ? 0.996 -19.297 1.98 1 95.56 174 SER A C 1
ATOM 1363 O O . SER A 1 174 ? 1.647 -20.156 2.584 1 95.56 174 SER A O 1
ATOM 1365 N N . ALA A 1 175 ? 1.379 -18.062 1.881 1 97 175 ALA A N 1
ATOM 1366 C CA . ALA A 1 175 ? 2.693 -17.656 2.367 1 97 175 ALA A CA 1
ATOM 1367 C C . ALA A 1 175 ? 2.781 -17.781 3.885 1 97 175 ALA A C 1
ATOM 1369 O O . ALA A 1 175 ? 1.771 -17.656 4.582 1 97 175 ALA A O 1
ATOM 1370 N N . THR A 1 176 ? 3.91 -18.047 4.383 1 96.62 176 THR A N 1
ATOM 1371 C CA . THR A 1 176 ? 4.23 -18.109 5.805 1 96.62 176 THR A CA 1
ATOM 1372 C C . THR A 1 176 ? 5.598 -17.484 6.078 1 96.62 176 THR A C 1
ATOM 1374 O O . THR A 1 176 ? 6.367 -17.234 5.152 1 96.62 176 THR A O 1
ATOM 1377 N N . LEU A 1 177 ? 5.883 -17.25 7.402 1 94.81 177 LEU A N 1
ATOM 1378 C CA . LEU A 1 177 ? 7.207 -16.797 7.82 1 94.81 177 LEU A CA 1
ATOM 1379 C C . LEU A 1 177 ? 8.102 -17.984 8.18 1 94.81 177 LEU A C 1
ATOM 1381 O O . LEU A 1 177 ? 7.605 -19.031 8.562 1 94.81 177 LEU A O 1
ATOM 1385 N N . GLY A 1 178 ? 9.438 -17.766 8.25 1 84.81 178 GLY A N 1
ATOM 1386 C CA . GLY A 1 178 ? 10.398 -18.703 8.82 1 84.81 178 GLY A CA 1
ATOM 1387 C C . GLY A 1 178 ? 11.023 -19.625 7.785 1 84.81 178 GLY A C 1
ATOM 1388 O O . GLY A 1 178 ? 11.945 -20.375 8.094 1 84.81 178 GLY A O 1
ATOM 1389 N N . GLY A 1 179 ? 10.57 -19.469 6.52 1 78.81 179 GLY A N 1
ATOM 1390 C CA . GLY A 1 179 ? 11.07 -20.453 5.578 1 78.81 179 GLY A CA 1
ATOM 1391 C C . GLY A 1 179 ? 12.07 -19.891 4.594 1 78.81 179 GLY A C 1
ATOM 1392 O O . GLY A 1 179 ? 12.578 -18.781 4.781 1 78.81 179 GLY A O 1
ATOM 1393 N N . GLY A 1 180 ? 12.695 -20.703 3.807 1 84.62 180 GLY A N 1
ATOM 1394 C CA . GLY A 1 180 ? 13.672 -20.484 2.752 1 84.62 180 GLY A CA 1
ATOM 1395 C C . GLY A 1 180 ? 13.625 -21.531 1.66 1 84.62 180 GLY A C 1
ATOM 1396 O O . GLY A 1 180 ? 14.664 -22.062 1.264 1 84.62 180 GLY A O 1
ATOM 1397 N N . ASN A 1 181 ? 12.352 -21.75 1.182 1 94.44 181 ASN A N 1
ATOM 1398 C CA . ASN A 1 181 ? 12.266 -22.859 0.228 1 94.44 181 ASN A CA 1
ATOM 1399 C C . ASN A 1 181 ? 11.812 -22.375 -1.146 1 94.44 181 ASN A C 1
ATOM 1401 O O . ASN A 1 181 ? 11.5 -23.188 -2.021 1 94.44 181 ASN A O 1
ATOM 1405 N N . ASN A 1 182 ? 11.742 -21.109 -1.331 1 98.38 182 ASN A N 1
ATOM 1406 C CA . ASN A 1 182 ? 11.18 -20.562 -2.564 1 98.38 182 ASN A CA 1
ATOM 1407 C C . ASN A 1 182 ? 12.023 -20.938 -3.777 1 98.38 182 ASN A C 1
ATOM 1409 O O . ASN A 1 182 ? 11.492 -21.391 -4.793 1 98.38 182 ASN A O 1
ATOM 1413 N N . LEU A 1 183 ? 13.328 -20.766 -3.656 1 98.31 183 LEU A N 1
ATOM 1414 C CA . LEU A 1 183 ? 14.227 -21.078 -4.766 1 98.31 183 LEU A CA 1
ATOM 1415 C C . LEU A 1 183 ? 14.133 -22.547 -5.141 1 98.31 183 LEU A C 1
ATOM 1417 O O . LEU A 1 183 ? 14.047 -22.891 -6.32 1 98.31 183 LEU A O 1
ATOM 1421 N N . THR A 1 184 ? 14.125 -23.375 -4.137 1 97.19 184 THR A N 1
ATOM 1422 C CA . THR A 1 184 ? 14.023 -24.812 -4.391 1 97.19 184 THR A CA 1
ATOM 1423 C C . THR A 1 184 ? 12.688 -25.156 -5.039 1 97.19 184 THR A C 1
ATOM 1425 O O . THR A 1 184 ? 12.633 -25.953 -5.984 1 97.19 184 THR A O 1
ATOM 1428 N N . GLN A 1 185 ? 11.641 -24.625 -4.598 1 97.38 185 GLN A N 1
ATOM 1429 C CA . GLN A 1 185 ? 10.328 -24.859 -5.188 1 97.38 185 GLN A CA 1
ATOM 1430 C C . GLN A 1 185 ? 10.281 -24.359 -6.633 1 97.38 185 GLN A C 1
ATOM 1432 O O . GLN A 1 185 ? 9.758 -25.062 -7.512 1 97.38 185 GLN A O 1
ATOM 1437 N N . ALA A 1 186 ? 10.812 -23.203 -6.848 1 98.38 186 ALA A N 1
ATOM 1438 C CA . ALA A 1 186 ? 10.844 -22.656 -8.203 1 98.38 186 ALA A CA 1
ATOM 1439 C C . ALA A 1 186 ? 11.672 -23.547 -9.133 1 98.38 186 ALA A C 1
ATOM 1441 O O . ALA A 1 186 ? 11.312 -23.734 -10.297 1 98.38 186 ALA A O 1
ATOM 1442 N N . ALA A 1 187 ? 12.766 -24.047 -8.609 1 97.94 187 ALA A N 1
ATOM 1443 C CA . ALA A 1 187 ? 13.609 -24.953 -9.391 1 97.94 187 ALA A CA 1
ATOM 1444 C C . ALA A 1 187 ? 12.82 -26.188 -9.836 1 97.94 187 ALA A C 1
ATOM 1446 O O . ALA A 1 187 ? 12.945 -26.625 -10.984 1 97.94 187 ALA A O 1
ATOM 1447 N N . ASN A 1 188 ? 12.086 -26.688 -8.945 1 96 188 ASN A N 1
ATOM 1448 C CA . ASN A 1 188 ? 11.234 -27.828 -9.281 1 96 188 ASN A CA 1
ATOM 1449 C C . ASN A 1 188 ? 10.18 -27.453 -10.32 1 96 188 ASN A C 1
ATOM 1451 O O . ASN A 1 188 ? 9.891 -28.234 -11.227 1 96 188 ASN A O 1
ATOM 1455 N N . GLY A 1 189 ? 9.609 -26.266 -10.172 1 96.81 189 GLY A N 1
ATOM 1456 C CA . GLY A 1 189 ? 8.641 -25.781 -11.148 1 96.81 189 GLY A CA 1
ATOM 1457 C C . GLY A 1 189 ? 9.219 -25.641 -12.539 1 96.81 189 GLY A C 1
ATOM 1458 O O . GLY A 1 189 ? 8.523 -25.844 -13.531 1 96.81 189 GLY A O 1
ATOM 1459 N N . LEU A 1 190 ? 10.461 -25.344 -12.602 1 97.44 190 LEU A N 1
ATOM 1460 C CA . LEU A 1 190 ? 11.133 -25.141 -13.883 1 97.44 190 LEU A CA 1
ATOM 1461 C C . LEU A 1 190 ? 11.258 -26.469 -14.633 1 97.44 190 LEU A C 1
ATOM 1463 O O . LEU A 1 190 ? 11.43 -26.484 -15.852 1 97.44 190 LEU A O 1
ATOM 1467 N N . MET A 1 191 ? 11.141 -27.547 -13.914 1 94.94 191 MET A N 1
ATOM 1468 C CA . MET A 1 191 ? 11.164 -28.859 -14.555 1 94.94 191 MET A CA 1
ATOM 1469 C C . MET A 1 191 ? 10.031 -29 -15.562 1 94.94 191 MET A C 1
ATOM 1471 O O . MET A 1 191 ? 10.203 -29.594 -16.625 1 94.94 191 MET A O 1
ATOM 1475 N N . ARG A 1 192 ? 8.961 -28.469 -15.258 1 93.06 192 ARG A N 1
ATOM 1476 C CA . ARG A 1 192 ? 7.793 -28.531 -16.125 1 93.06 192 ARG A CA 1
ATOM 1477 C C . ARG A 1 192 ? 8.016 -27.734 -17.406 1 93.06 192 ARG A C 1
ATOM 1479 O O . ARG A 1 192 ? 7.273 -27.891 -18.391 1 93.06 192 ARG A O 1
ATOM 1486 N N . LEU A 1 193 ? 8.977 -26.922 -17.344 1 95.31 193 LEU A N 1
ATOM 1487 C CA . LEU A 1 193 ? 9.297 -26.094 -18.516 1 95.31 193 LEU A CA 1
ATOM 1488 C C . LEU A 1 193 ? 10.469 -26.688 -19.297 1 95.31 193 LEU A C 1
ATOM 1490 O O . LEU A 1 193 ? 11 -26.047 -20.203 1 95.31 193 LEU A O 1
ATOM 1494 N N . GLY A 1 194 ? 10.953 -27.844 -18.828 1 95.06 194 GLY A N 1
ATOM 1495 C CA . GLY A 1 194 ? 11.961 -28.578 -19.594 1 95.06 194 GLY A CA 1
ATOM 1496 C C . GLY A 1 194 ? 13.359 -28.422 -19.016 1 95.06 194 GLY A C 1
ATOM 1497 O O . GLY A 1 194 ? 14.328 -28.875 -19.625 1 95.06 194 GLY A O 1
ATOM 1498 N N . LEU A 1 195 ? 13.5 -27.766 -17.938 1 97 195 LEU A N 1
ATOM 1499 C CA . LEU A 1 195 ? 14.82 -27.594 -17.328 1 97 195 LEU A CA 1
ATOM 1500 C C . LEU A 1 195 ? 15.047 -28.625 -16.234 1 97 195 LEU A C 1
ATOM 1502 O O . LEU A 1 195 ? 14.102 -29.078 -15.586 1 97 195 LEU A O 1
ATOM 1506 N N . ARG A 1 196 ? 16.266 -28.969 -16.062 1 97.19 196 ARG A N 1
ATOM 1507 C CA . ARG A 1 196 ? 16.625 -29.953 -15.055 1 97.19 196 ARG A CA 1
ATOM 1508 C C . ARG A 1 196 ? 17.203 -29.297 -13.812 1 97.19 196 ARG A C 1
ATOM 1510 O O . ARG A 1 196 ? 18.25 -28.656 -13.875 1 97.19 196 ARG A O 1
ATOM 1517 N N . PRO A 1 197 ? 16.578 -29.516 -12.68 1 97.19 197 PRO A N 1
ATOM 1518 C CA . PRO A 1 197 ? 17.125 -28.922 -11.453 1 97.19 197 PRO A CA 1
ATOM 1519 C C . PRO A 1 197 ? 18.469 -29.516 -11.055 1 97.19 197 PRO A C 1
ATOM 1521 O O . PRO A 1 197 ? 18.641 -30.75 -11.078 1 97.19 197 PRO A O 1
ATOM 1524 N N . PRO A 1 198 ? 19.438 -28.688 -10.75 1 97.69 198 PRO A N 1
ATOM 1525 C CA . PRO A 1 198 ? 20.703 -29.188 -10.219 1 97.69 198 PRO A CA 1
ATOM 1526 C C . PRO A 1 198 ? 20.594 -29.625 -8.758 1 97.69 198 PRO A C 1
ATOM 1528 O O . PRO A 1 198 ? 20.875 -28.828 -7.855 1 97.69 198 PRO A O 1
ATOM 1531 N N . VAL A 1 199 ? 20.344 -30.797 -8.508 1 97.19 199 VAL A N 1
ATOM 1532 C CA . VAL A 1 199 ? 19.922 -31.344 -7.23 1 97.19 199 VAL A CA 1
ATOM 1533 C C . VAL A 1 199 ? 20.984 -31.109 -6.172 1 97.19 199 VAL A C 1
ATOM 1535 O O . VAL A 1 199 ? 20.688 -30.641 -5.07 1 97.19 199 VAL A O 1
ATOM 1538 N N . ASP A 1 200 ? 22.219 -31.375 -6.5 1 97.5 200 ASP A N 1
ATOM 1539 C CA . ASP A 1 200 ? 23.297 -31.203 -5.531 1 97.5 200 ASP A CA 1
ATOM 1540 C C . ASP A 1 200 ? 23.469 -29.75 -5.125 1 97.5 200 ASP A C 1
ATOM 1542 O O . ASP A 1 200 ? 23.609 -29.438 -3.941 1 97.5 200 ASP A O 1
ATOM 1546 N N . ALA A 1 201 ? 23.453 -28.875 -6.102 1 97.88 201 ALA A N 1
ATOM 1547 C CA . ALA A 1 201 ? 23.562 -27.453 -5.816 1 97.88 201 ALA A CA 1
ATOM 1548 C C . ALA A 1 201 ? 22.391 -26.969 -4.98 1 97.88 201 ALA A C 1
ATOM 1550 O O . ALA A 1 201 ? 22.547 -26.125 -4.09 1 97.88 201 ALA A O 1
ATOM 1551 N N . LEU A 1 202 ? 21.25 -27.469 -5.242 1 97.94 202 LEU A N 1
ATOM 1552 C CA . LEU A 1 202 ? 20.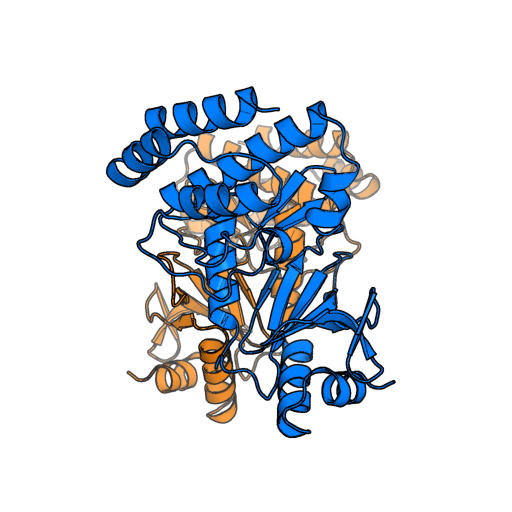062 -27.094 -4.496 1 97.94 202 LEU A CA 1
ATOM 1553 C C . LEU A 1 202 ? 20.141 -27.578 -3.051 1 97.94 202 LEU A C 1
ATOM 1555 O O . LEU A 1 202 ? 19.719 -26.875 -2.133 1 97.94 202 LEU A O 1
ATOM 1559 N N . ARG A 1 203 ? 20.641 -28.734 -2.857 1 97.12 203 ARG A N 1
ATOM 1560 C CA . ARG A 1 203 ? 20.844 -29.25 -1.509 1 97.12 203 ARG A CA 1
ATOM 1561 C C . ARG A 1 203 ? 21.781 -28.359 -0.715 1 97.12 203 ARG A C 1
ATOM 1563 O O . ARG A 1 203 ? 21.531 -28.062 0.456 1 97.12 203 ARG A O 1
ATOM 1570 N N . ARG A 1 204 ? 22.844 -28.031 -1.375 1 97.19 204 ARG A N 1
ATOM 1571 C CA . ARG A 1 204 ? 23.781 -27.109 -0.735 1 97.19 204 ARG A CA 1
ATOM 1572 C C . ARG A 1 204 ? 23.109 -25.781 -0.393 1 97.19 204 ARG A C 1
ATOM 1574 O O . ARG A 1 204 ? 23.281 -25.25 0.706 1 97.19 204 ARG A O 1
ATOM 1581 N N . TYR A 1 205 ? 22.344 -25.297 -1.307 1 97.75 205 TYR A N 1
ATOM 1582 C CA . TYR A 1 205 ? 21.641 -24.031 -1.093 1 97.75 205 TYR A CA 1
ATOM 1583 C C . TYR A 1 205 ? 20.688 -24.125 0.099 1 97.75 205 TYR A C 1
ATOM 1585 O O . TYR A 1 205 ? 20.625 -23.219 0.925 1 97.75 205 TYR A O 1
ATOM 1593 N N . LYS A 1 206 ? 20 -25.188 0.189 1 94.75 206 LYS A N 1
ATOM 1594 C CA . LYS A 1 206 ? 19.031 -25.375 1.269 1 94.75 206 LYS A CA 1
ATOM 1595 C C . LYS A 1 206 ? 19.719 -25.359 2.631 1 94.75 206 LYS A C 1
ATOM 1597 O O . LYS A 1 206 ? 19.141 -24.891 3.615 1 94.75 206 LYS A O 1
ATOM 1602 N N . ARG A 1 207 ? 20.938 -25.75 2.701 1 93.88 207 ARG A N 1
ATOM 1603 C CA . ARG A 1 207 ? 21.672 -25.844 3.953 1 93.88 207 ARG A CA 1
ATOM 1604 C C . ARG A 1 207 ? 22.156 -24.469 4.414 1 93.88 207 ARG A C 1
ATOM 1606 O O . ARG A 1 207 ? 22.156 -24.188 5.609 1 93.88 207 ARG A O 1
ATOM 1613 N N . CYS A 1 208 ? 22.516 -23.641 3.455 1 94.06 208 CYS A N 1
ATOM 1614 C CA . CYS A 1 208 ? 23.203 -22.438 3.928 1 94.06 208 CYS A CA 1
ATOM 1615 C C . CYS A 1 208 ? 22.453 -21.188 3.48 1 94.06 208 CYS A C 1
ATOM 1617 O O . CYS A 1 208 ? 22.734 -20.094 3.977 1 94.06 208 CYS A O 1
ATOM 1619 N N . LEU A 1 209 ? 21.562 -21.328 2.473 1 94.38 209 LEU A N 1
ATOM 1620 C CA . LEU A 1 209 ? 20.906 -20.172 1.896 1 94.38 209 LEU A CA 1
ATOM 1621 C C . LEU A 1 209 ? 21.906 -19.062 1.589 1 94.38 209 LEU A C 1
ATOM 1623 O O . LEU A 1 209 ? 21.609 -17.891 1.774 1 94.38 209 LEU A O 1
ATOM 1627 N N . CYS A 1 210 ? 23.062 -19.453 1.12 1 95.75 210 CYS A N 1
ATOM 1628 C CA . CYS A 1 210 ? 24.156 -18.516 0.932 1 95.75 210 CYS A CA 1
ATOM 1629 C C . CYS A 1 210 ? 24.281 -18.109 -0.532 1 95.75 210 CYS A C 1
ATOM 1631 O O . CYS A 1 210 ? 23.828 -18.828 -1.421 1 95.75 210 CYS A O 1
ATOM 1633 N N . GLU A 1 211 ? 24.875 -17 -0.742 1 97.75 211 GLU A N 1
ATOM 1634 C CA . GLU A 1 211 ? 24.969 -16.391 -2.068 1 97.75 211 GLU A CA 1
ATOM 1635 C C . GLU A 1 211 ? 25.75 -17.281 -3.031 1 97.75 211 GLU A C 1
ATOM 1637 O O . GLU A 1 211 ? 25.375 -17.406 -4.203 1 97.75 211 GLU A O 1
ATOM 1642 N N . ASP A 1 212 ? 26.781 -17.906 -2.52 1 97.88 212 ASP A N 1
ATOM 1643 C CA . ASP A 1 212 ? 27.594 -18.766 -3.375 1 97.88 212 ASP A CA 1
ATOM 1644 C C . ASP A 1 212 ? 26.781 -19.922 -3.934 1 97.88 212 ASP A C 1
ATOM 1646 O O . ASP A 1 212 ? 26.859 -20.234 -5.125 1 97.88 212 ASP A O 1
ATOM 1650 N N . ALA A 1 213 ? 26.125 -20.609 -3.082 1 97.69 213 ALA A N 1
ATOM 1651 C CA . ALA A 1 213 ? 25.266 -21.703 -3.521 1 97.69 213 ALA A CA 1
ATOM 1652 C C . ALA A 1 213 ? 24.188 -21.219 -4.48 1 97.69 213 ALA A C 1
ATOM 1654 O O . ALA A 1 213 ? 23.859 -21.891 -5.461 1 97.69 213 ALA A O 1
ATOM 1655 N N . TYR A 1 214 ? 23.562 -20.031 -4.215 1 98.44 214 TYR A N 1
ATOM 1656 C CA . TYR A 1 214 ? 22.609 -19.406 -5.117 1 98.44 214 TYR A CA 1
ATOM 1657 C C . TYR A 1 214 ? 23.219 -19.219 -6.504 1 98.44 214 TYR A C 1
ATOM 1659 O O . TYR A 1 214 ? 22.609 -19.594 -7.512 1 98.44 214 TYR A O 1
ATOM 1667 N N . ARG A 1 215 ? 24.375 -18.641 -6.543 1 98.56 215 ARG A N 1
ATOM 1668 C CA . ARG A 1 215 ? 25.047 -18.359 -7.816 1 98.56 215 ARG A CA 1
ATOM 1669 C C . ARG A 1 215 ? 25.328 -19.656 -8.57 1 98.56 215 ARG A C 1
ATOM 1671 O O . ARG A 1 215 ? 25.266 -19.688 -9.805 1 98.56 215 ARG A O 1
ATOM 1678 N N . GLU A 1 216 ? 25.703 -20.656 -7.828 1 98.56 216 GLU A N 1
ATOM 1679 C CA . GLU A 1 216 ? 25.938 -21.953 -8.461 1 98.56 216 GLU A CA 1
ATOM 1680 C C . GLU A 1 216 ? 24.656 -22.5 -9.086 1 98.56 216 GLU A C 1
ATOM 1682 O O . GLU A 1 216 ? 24.672 -22.953 -10.234 1 98.56 216 GLU A O 1
ATOM 1687 N N . VAL A 1 217 ? 23.562 -22.469 -8.375 1 98.62 217 VAL A N 1
ATOM 1688 C CA . VAL A 1 217 ? 22.281 -22.906 -8.898 1 98.62 217 VAL A CA 1
ATOM 1689 C C . VAL A 1 217 ? 21.938 -22.109 -10.156 1 98.62 217 VAL A C 1
ATOM 1691 O O . VAL A 1 217 ? 21.547 -22.672 -11.18 1 98.62 217 VAL A O 1
ATOM 1694 N N . LEU A 1 218 ? 22.078 -20.797 -10.062 1 98.69 218 LEU A N 1
ATOM 1695 C CA . LEU A 1 218 ? 21.781 -19.906 -11.18 1 98.69 218 LEU A CA 1
ATOM 1696 C C . LEU A 1 218 ? 22.594 -20.281 -12.406 1 98.69 218 LEU A C 1
ATOM 1698 O O . LEU A 1 218 ? 22.031 -20.453 -13.5 1 98.69 218 LEU A O 1
ATOM 1702 N N . ARG A 1 219 ? 23.891 -20.453 -12.219 1 98.44 219 ARG A N 1
ATOM 1703 C CA . ARG A 1 219 ? 24.797 -20.781 -13.32 1 98.44 219 ARG A CA 1
ATOM 1704 C C . ARG A 1 219 ? 24.375 -22.094 -13.992 1 98.44 219 ARG A C 1
ATOM 1706 O O . ARG A 1 219 ? 24.312 -22.172 -15.219 1 98.44 219 ARG A O 1
ATOM 1713 N N . LEU A 1 220 ? 24.078 -23.062 -13.242 1 98.5 220 LEU A N 1
ATOM 1714 C CA . LEU A 1 220 ? 23.766 -24.391 -13.758 1 98.5 220 LEU A CA 1
ATOM 1715 C C . LEU A 1 220 ? 22.438 -24.375 -14.523 1 98.5 220 LEU A C 1
ATOM 1717 O O . LEU A 1 220 ? 22.281 -25.109 -15.5 1 98.5 220 LEU A O 1
ATOM 1721 N N . PHE A 1 221 ? 21.484 -23.578 -14.125 1 98.38 221 PHE A N 1
ATOM 1722 C CA . PHE A 1 221 ? 20.25 -23.422 -14.883 1 98.38 221 PHE A CA 1
ATOM 1723 C C . PHE A 1 221 ? 20.5 -22.672 -16.188 1 98.38 221 PHE A C 1
ATOM 1725 O O . PHE A 1 221 ? 20.031 -23.094 -17.25 1 98.38 221 PHE A O 1
ATOM 1732 N N . LEU A 1 222 ? 21.25 -21.578 -16.094 1 97.94 222 LEU A N 1
ATOM 1733 C CA . LEU A 1 222 ? 21.484 -20.75 -17.266 1 97.94 222 LEU A CA 1
ATOM 1734 C C . LEU A 1 222 ? 22.281 -21.516 -18.312 1 97.94 222 LEU A C 1
ATOM 1736 O O . LEU A 1 222 ? 22.125 -21.281 -19.516 1 97.94 222 LEU A O 1
ATOM 1740 N N . ASP A 1 223 ? 23.125 -22.453 -17.922 1 97.31 223 ASP A N 1
ATOM 1741 C CA . ASP A 1 223 ? 23.922 -23.266 -18.828 1 97.31 223 ASP A CA 1
ATOM 1742 C C . ASP A 1 223 ? 23.016 -24.141 -19.703 1 97.31 223 ASP A C 1
ATOM 1744 O O . ASP A 1 223 ? 23.438 -24.609 -20.766 1 97.31 223 ASP A O 1
ATOM 1748 N N . GLN A 1 224 ? 21.844 -24.422 -19.328 1 97.06 224 GLN A N 1
ATOM 1749 C CA . GLN A 1 224 ? 20.906 -25.266 -20.078 1 97.06 224 GLN A CA 1
ATOM 1750 C C . GLN A 1 224 ? 20.203 -24.453 -21.156 1 97.06 224 GLN A C 1
ATOM 1752 O O . GLN A 1 224 ? 19.484 -25.016 -21.984 1 97.06 224 GLN A O 1
ATOM 1757 N N . LEU A 1 225 ? 20.219 -23.172 -21.031 1 95 225 LEU A N 1
ATOM 1758 C CA . LEU A 1 225 ? 19.484 -22.281 -21.922 1 95 225 LEU A CA 1
ATOM 1759 C C . LEU A 1 225 ? 20.438 -21.594 -22.906 1 95 225 LEU A C 1
ATOM 1761 O O . LEU A 1 225 ? 20.094 -21.406 -24.078 1 95 225 LEU A O 1
ATOM 1765 N N . MET B 1 1 ? -6.883 -2.957 29.375 1 54.22 1 MET B N 1
ATOM 1766 C CA . MET B 1 1 ? -8.086 -2.348 28.812 1 54.22 1 MET B CA 1
ATOM 1767 C C . MET B 1 1 ? -8.383 -2.891 27.422 1 54.22 1 MET B C 1
ATOM 1769 O O . MET B 1 1 ? -7.48 -2.998 26.594 1 54.22 1 MET B O 1
ATOM 1773 N N . ALA B 1 2 ? -9.734 -3.373 27.125 1 86.25 2 ALA B N 1
ATOM 1774 C CA . ALA B 1 2 ? -10.164 -3.965 25.859 1 86.25 2 ALA B CA 1
ATOM 1775 C C . ALA B 1 2 ? -10.117 -2.941 24.734 1 86.25 2 ALA B C 1
ATOM 1777 O O . ALA B 1 2 ? -10.289 -1.743 24.969 1 86.25 2 ALA B O 1
ATOM 1778 N N . VAL B 1 3 ? -9.547 -3.246 23.625 1 93 3 VAL B N 1
ATOM 1779 C CA . VAL B 1 3 ? -9.391 -2.381 22.469 1 93 3 VAL B CA 1
ATOM 1780 C C . VAL B 1 3 ? -10.68 -1.598 22.234 1 93 3 VAL B C 1
ATOM 1782 O O . VAL B 1 3 ? -10.641 -0.397 21.938 1 93 3 VAL B O 1
ATOM 1785 N N . VAL B 1 4 ? -11.812 -2.182 22.391 1 95.06 4 VAL B N 1
ATOM 1786 C CA . VAL B 1 4 ? -13.094 -1.535 22.156 1 95.06 4 VAL B CA 1
ATOM 1787 C C . VAL B 1 4 ? -13.312 -0.422 23.172 1 95.06 4 VAL B C 1
ATOM 1789 O O . VAL B 1 4 ? -13.812 0.654 22.844 1 95.06 4 VAL B O 1
ATOM 1792 N N . GLU B 1 5 ? -13 -0.699 24.422 1 94.75 5 GLU B N 1
ATOM 1793 C CA . GLU B 1 5 ? -13.102 0.332 25.453 1 94.75 5 GLU B CA 1
ATOM 1794 C C . GLU B 1 5 ? -12.195 1.518 25.141 1 94.75 5 GLU B C 1
ATOM 1796 O O . GLU B 1 5 ? -12.594 2.672 25.281 1 94.75 5 GLU B O 1
ATOM 1801 N N . THR B 1 6 ? -10.969 1.192 24.766 1 96.31 6 THR B N 1
ATOM 1802 C CA . THR B 1 6 ? -10.031 2.227 24.344 1 96.31 6 THR B CA 1
ATOM 1803 C C . THR B 1 6 ? -10.633 3.09 23.234 1 96.31 6 THR B C 1
ATOM 1805 O O . THR B 1 6 ? -10.586 4.32 23.312 1 96.31 6 THR B O 1
ATOM 1808 N N . LEU B 1 7 ? -11.266 2.473 22.234 1 97.94 7 LEU B N 1
ATOM 1809 C CA . LEU B 1 7 ? -11.852 3.17 21.094 1 97.94 7 LEU B CA 1
ATOM 1810 C C . LEU B 1 7 ? -13.055 4 21.531 1 97.94 7 LEU B C 1
ATOM 1812 O O . LEU B 1 7 ? -13.234 5.129 21.078 1 97.94 7 LEU B O 1
ATOM 1816 N N . LEU B 1 8 ? -13.844 3.375 22.406 1 96.38 8 LEU B N 1
ATOM 1817 C CA . LEU B 1 8 ? -15.016 4.078 22.922 1 96.38 8 LEU B CA 1
ATOM 1818 C C . LEU B 1 8 ? -14.617 5.375 23.609 1 96.38 8 LEU B C 1
ATOM 1820 O O . LEU B 1 8 ? -15.242 6.418 23.391 1 96.38 8 LEU B O 1
ATOM 1824 N N . LEU B 1 9 ? -13.609 5.34 24.344 1 96 9 LEU B N 1
ATOM 1825 C CA . LEU B 1 9 ? -13.148 6.5 25.094 1 96 9 LEU B CA 1
ATOM 1826 C C . LEU B 1 9 ? -12.477 7.516 24.172 1 96 9 LEU B C 1
ATOM 1828 O O . LEU B 1 9 ? -12.734 8.719 24.281 1 96 9 LEU B O 1
ATOM 1832 N N . ALA B 1 10 ? -11.727 7.094 23.219 1 96.94 10 ALA B N 1
ATOM 1833 C CA . ALA B 1 10 ? -10.828 7.977 22.469 1 96.94 10 ALA B CA 1
ATOM 1834 C C . ALA B 1 10 ? -11.539 8.602 21.281 1 96.94 10 ALA B C 1
ATOM 1836 O O . ALA B 1 10 ? -11.203 9.711 20.859 1 96.94 10 ALA B O 1
ATOM 1837 N N . LEU B 1 11 ? -12.5 7.973 20.625 1 97.62 11 LEU B N 1
ATOM 1838 C CA . LEU B 1 11 ? -12.969 8.375 19.297 1 97.62 11 LEU B CA 1
ATOM 1839 C C . LEU B 1 11 ? -14.297 9.125 19.406 1 97.62 11 LEU B C 1
ATOM 1841 O O . LEU B 1 11 ? -14.688 9.82 18.453 1 97.62 11 LEU B O 1
ATOM 1845 N N . GLY B 1 12 ? -14.992 8.93 20.453 1 93.31 12 GLY B N 1
ATOM 1846 C CA . GLY B 1 12 ? -16.344 9.461 20.484 1 93.31 12 GLY B CA 1
ATOM 1847 C C . GLY B 1 12 ? -17.281 8.781 19.516 1 93.31 12 GLY B C 1
ATOM 1848 O O . GLY B 1 12 ? -16.922 7.789 18.875 1 93.31 12 GLY B O 1
ATOM 1849 N N . GLY B 1 13 ? -18.641 9.164 19.438 1 92.56 13 GLY B N 1
ATOM 1850 C CA . GLY B 1 13 ? -19.594 8.625 18.484 1 92.56 13 GLY B CA 1
ATOM 1851 C C . GLY B 1 13 ? -20.359 7.426 19.031 1 92.56 13 GLY B C 1
ATOM 1852 O O . GLY B 1 13 ? -21.125 6.793 18.297 1 92.56 13 GLY B O 1
ATOM 1853 N N . GLY B 1 14 ? -20.094 7.086 20.234 1 93.94 14 GLY B N 1
ATOM 1854 C CA . GLY B 1 14 ? -20.859 6.039 20.891 1 93.94 14 GLY B CA 1
ATOM 1855 C C . GLY B 1 14 ? -20.328 4.645 20.594 1 93.94 14 GLY B C 1
ATOM 1856 O O . GLY B 1 14 ? -19.297 4.492 19.938 1 93.94 14 GLY B O 1
ATOM 1857 N N . VAL B 1 15 ? -21.062 3.664 21.047 1 96.12 15 VAL B N 1
ATOM 1858 C CA . VAL B 1 15 ? -20.641 2.268 21.016 1 96.12 15 VAL B CA 1
ATOM 1859 C C . VAL B 1 15 ? -20.656 1.749 19.578 1 96.12 15 VAL B C 1
ATOM 1861 O O . VAL B 1 15 ? -19.797 0.979 19.172 1 96.12 15 VAL B O 1
ATOM 1864 N N . GLU B 1 16 ? -21.625 2.184 18.828 1 96.88 16 GLU B N 1
ATOM 1865 C CA . GLU B 1 16 ? -21.75 1.71 17.453 1 96.88 16 GLU B CA 1
ATOM 1866 C C . GLU B 1 16 ? -20.531 2.096 16.609 1 96.88 16 GLU B C 1
ATOM 1868 O O . GLU B 1 16 ? -20 1.273 15.867 1 96.88 16 GLU B O 1
ATOM 1873 N N . HIS B 1 17 ? -20.109 3.334 16.766 1 97.69 17 HIS B N 1
ATOM 1874 C CA . HIS B 1 17 ? -18.938 3.787 16.016 1 97.69 17 HIS B CA 1
ATOM 1875 C C . HIS B 1 17 ? -17.672 3.039 16.453 1 97.69 17 HIS B C 1
ATOM 1877 O O . HIS B 1 17 ? -16.906 2.566 15.617 1 97.69 17 HIS B O 1
ATOM 1883 N N . ALA B 1 18 ? -17.5 2.904 17.75 1 97.69 18 ALA B N 1
ATOM 1884 C CA . ALA B 1 18 ? -16.328 2.203 18.297 1 97.69 18 ALA B CA 1
ATOM 1885 C C . ALA B 1 18 ? -16.281 0.765 17.781 1 97.69 18 ALA B C 1
ATOM 1887 O O . ALA B 1 18 ? -15.211 0.283 17.375 1 97.69 18 ALA B O 1
ATOM 1888 N N . LEU B 1 19 ? -17.422 0.105 17.75 1 97.44 19 LEU B N 1
ATOM 1889 C CA . LEU B 1 19 ? -17.5 -1.271 17.266 1 97.44 19 LEU B CA 1
ATOM 1890 C C . LEU B 1 19 ? -17.203 -1.341 15.773 1 97.44 19 LEU B C 1
ATOM 1892 O O . LEU B 1 19 ? -16.578 -2.299 15.305 1 97.44 19 LEU B O 1
ATOM 1896 N N . GLY B 1 20 ? -17.734 -0.335 15.055 1 97.06 20 GLY B N 1
ATOM 1897 C CA . GLY B 1 20 ? -17.438 -0.259 13.633 1 97.06 20 GLY B CA 1
ATOM 1898 C C . GLY B 1 20 ? -15.953 -0.14 13.336 1 97.06 20 GLY B C 1
ATOM 1899 O O . GLY B 1 20 ? -15.43 -0.847 12.469 1 97.06 20 GLY B O 1
ATOM 1900 N N . VAL B 1 21 ? -15.289 0.712 14.047 1 98.38 21 VAL B N 1
ATOM 1901 C CA . VAL B 1 21 ? -13.852 0.896 13.875 1 98.38 21 VAL B CA 1
ATOM 1902 C C . VAL B 1 21 ? -13.117 -0.377 14.289 1 98.38 21 VAL B C 1
ATOM 1904 O O . VAL B 1 21 ? -12.195 -0.818 13.602 1 98.38 21 VAL B O 1
ATOM 1907 N N . TYR B 1 22 ? -13.547 -0.952 15.398 1 97.88 22 TYR B N 1
ATOM 1908 C CA . TYR B 1 22 ? -12.945 -2.195 15.867 1 97.88 22 TYR B CA 1
ATOM 1909 C C . TYR B 1 22 ? -13.062 -3.291 14.812 1 97.88 22 TYR B C 1
ATOM 1911 O O . TYR B 1 22 ? -12.102 -4.02 14.555 1 97.88 22 TYR B O 1
ATOM 1919 N N . LYS B 1 23 ? -14.203 -3.385 14.242 1 96.94 23 LYS B N 1
ATOM 1920 C CA . LYS B 1 23 ? -14.422 -4.379 13.195 1 96.94 23 LYS B CA 1
ATOM 1921 C C . LYS B 1 23 ? -13.469 -4.16 12.016 1 96.94 23 LYS B C 1
ATOM 1923 O O . LYS B 1 23 ? -12.906 -5.113 11.484 1 96.94 23 LYS B O 1
ATOM 1928 N N . GLN B 1 24 ? -13.312 -2.945 11.648 1 97.75 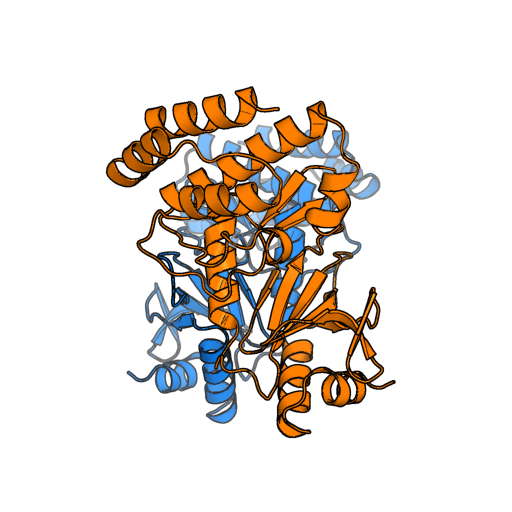24 GLN B N 1
ATOM 1929 C CA . GLN B 1 24 ? -12.406 -2.627 10.555 1 97.75 24 GLN B CA 1
ATOM 1930 C C . GLN B 1 24 ? -10.961 -2.988 10.906 1 97.75 24 GLN B C 1
ATOM 1932 O O . GLN B 1 24 ? -10.242 -3.561 10.086 1 97.75 24 GLN B O 1
ATOM 1937 N N . LEU B 1 25 ? -10.516 -2.688 12.109 1 98.06 25 LEU B N 1
ATOM 1938 C CA . LEU B 1 25 ? -9.172 -3.047 12.555 1 98.06 25 LEU B CA 1
ATOM 1939 C C . LEU B 1 25 ? -8.969 -4.559 12.5 1 98.06 25 LEU B C 1
ATOM 1941 O O . LEU B 1 25 ? -7.914 -5.027 12.062 1 98.06 25 LEU B O 1
ATOM 1945 N N . ARG B 1 26 ? -9.977 -5.297 12.867 1 96.69 26 ARG B N 1
ATOM 1946 C CA . ARG B 1 26 ? -9.906 -6.754 12.82 1 96.69 26 ARG B CA 1
ATOM 1947 C C . ARG B 1 26 ? -9.828 -7.258 11.383 1 96.69 26 ARG B C 1
ATOM 1949 O O . ARG B 1 26 ? -9.039 -8.148 11.078 1 96.69 26 ARG B O 1
ATOM 1956 N N . GLU B 1 27 ? -10.672 -6.676 10.555 1 96.38 27 GLU B N 1
ATOM 1957 C CA . GLU B 1 27 ? -10.68 -7.074 9.148 1 96.38 27 GLU B CA 1
ATOM 1958 C C . GLU B 1 27 ? -9.328 -6.777 8.492 1 96.38 27 GLU B C 1
ATOM 1960 O O . GLU B 1 27 ? -8.891 -7.52 7.609 1 96.38 27 GLU B O 1
ATOM 1965 N N . LEU B 1 28 ? -8.672 -5.762 8.93 1 97.75 28 LEU B N 1
ATOM 1966 C CA . LEU B 1 28 ? -7.379 -5.359 8.391 1 97.75 28 LEU B CA 1
ATOM 1967 C C . LEU B 1 28 ? -6.242 -6.078 9.109 1 97.75 28 LEU B C 1
ATOM 1969 O O . LEU B 1 28 ? -5.078 -5.957 8.719 1 97.75 28 LEU B O 1
ATOM 1973 N N . GLN B 1 29 ? -6.594 -6.785 10.188 1 97.44 29 GLN B N 1
ATOM 1974 C CA . GLN B 1 29 ? -5.633 -7.508 11.016 1 97.44 29 GLN B CA 1
ATOM 1975 C C . GLN B 1 29 ? -4.566 -6.57 11.57 1 97.44 29 GLN B C 1
ATOM 1977 O O . GLN B 1 29 ? -3.371 -6.855 11.477 1 97.44 29 GLN B O 1
ATOM 1982 N N . LEU B 1 30 ? -5.023 -5.457 12.07 1 98.06 30 LEU B N 1
ATOM 1983 C CA . LEU B 1 30 ? -4.172 -4.484 12.742 1 98.06 30 LEU B CA 1
ATOM 1984 C C . LEU B 1 30 ? -4.406 -4.512 14.25 1 98.06 30 LEU B C 1
ATOM 1986 O O . LEU B 1 30 ? -5.555 -4.547 14.703 1 98.06 30 LEU B O 1
ATOM 1990 N N . GLU B 1 31 ? -3.379 -4.527 14.961 1 97.62 31 GLU B N 1
ATOM 1991 C CA . GLU B 1 31 ? -3.441 -4.5 16.422 1 97.62 31 GLU B CA 1
ATOM 1992 C C . GLU B 1 31 ? -3.033 -3.135 16.969 1 97.62 31 GLU B C 1
ATOM 1994 O O . GLU B 1 31 ? -1.898 -2.697 16.766 1 97.62 31 GLU B O 1
ATOM 1999 N N . LEU B 1 32 ? -3.92 -2.572 17.672 1 97.5 32 LEU B N 1
ATOM 2000 C CA . LEU B 1 32 ? -3.697 -1.237 18.219 1 97.5 32 LEU B CA 1
ATOM 2001 C C . LEU B 1 32 ? -2.766 -1.293 19.422 1 97.5 32 LEU B C 1
ATOM 2003 O O . LEU B 1 32 ? -2.846 -2.219 20.234 1 97.5 32 LEU B O 1
ATOM 2007 N N . GLU B 1 33 ? -1.983 -0.315 19.531 1 96.12 33 GLU B N 1
ATOM 2008 C CA . GLU B 1 33 ? -1.114 -0.143 20.688 1 96.12 33 GLU B CA 1
ATOM 2009 C C . GLU B 1 33 ? -1.353 1.206 21.359 1 96.12 33 GLU B C 1
ATOM 2011 O O . GLU B 1 33 ? -1.109 2.256 20.766 1 96.12 33 GLU B O 1
ATOM 2016 N N . VAL B 1 34 ? -1.783 1.145 22.578 1 95.12 34 VAL B N 1
ATOM 2017 C CA . VAL B 1 34 ? -1.995 2.373 23.328 1 95.12 34 VAL B CA 1
ATOM 2018 C C . VAL B 1 34 ? -0.65 2.945 23.781 1 95.12 34 VAL B C 1
ATOM 2020 O O . VAL B 1 34 ? 0.22 2.211 24.25 1 95.12 34 VAL B O 1
ATOM 2023 N N . GLY B 1 35 ? -0.504 4.164 23.547 1 93.5 35 GLY B N 1
ATOM 2024 C CA . GLY B 1 35 ? 0.723 4.871 23.875 1 93.5 35 GLY B CA 1
ATOM 2025 C C . GLY B 1 35 ? 0.892 6.168 23.109 1 93.5 35 GLY B C 1
ATOM 2026 O O . GLY B 1 35 ? 0.1 6.477 22.219 1 93.5 35 GLY B O 1
ATOM 2027 N N . GLY B 1 36 ? 1.919 6.91 23.453 1 93.94 36 GLY B N 1
ATOM 2028 C CA . GLY B 1 36 ? 2.166 8.203 22.828 1 93.94 36 GLY B CA 1
ATOM 2029 C C . GLY B 1 36 ? 2.211 9.344 23.828 1 93.94 36 GLY B C 1
ATOM 2030 O O . GLY B 1 36 ? 2.354 9.117 25.031 1 93.94 36 GLY B O 1
ATOM 2031 N N . THR B 1 37 ? 2.121 10.516 23.312 1 92.38 37 THR B N 1
ATOM 2032 C CA . THR B 1 37 ? 2.391 11.656 24.188 1 92.38 37 THR B CA 1
ATOM 2033 C C . THR B 1 37 ? 1.139 12.508 24.359 1 92.38 37 THR B C 1
ATOM 2035 O O . THR B 1 37 ? 1.178 13.539 25.031 1 92.38 37 THR B O 1
ATOM 2038 N N . VAL B 1 38 ? 0.026 12.078 23.797 1 95.25 38 VAL B N 1
ATOM 2039 C CA . VAL B 1 38 ? -1.206 12.852 23.891 1 95.25 38 VAL B CA 1
ATOM 2040 C C . VAL B 1 38 ? -2.268 12.047 24.641 1 95.25 38 VAL B C 1
ATOM 2042 O O . VAL B 1 38 ? -2.492 10.875 24.344 1 95.25 38 VAL B O 1
ATOM 2045 N N . LEU B 1 39 ? -2.85 12.68 25.594 1 96 39 LEU B N 1
ATOM 2046 C CA . LEU B 1 39 ? -3.91 12.023 26.344 1 96 39 LEU B CA 1
ATOM 2047 C C . LEU B 1 39 ? -5.281 12.406 25.797 1 96 39 LEU B C 1
ATOM 2049 O O . LEU B 1 39 ? -5.629 13.594 25.75 1 96 39 LEU B O 1
ATOM 2053 N N . VAL B 1 40 ? -6.047 11.414 25.375 1 96.12 40 VAL B N 1
ATOM 2054 C CA . VAL B 1 40 ? -7.395 11.617 24.859 1 96.12 40 VAL B CA 1
ATOM 2055 C C . VAL B 1 40 ? -8.398 10.859 25.734 1 96.12 40 VAL B C 1
ATOM 2057 O O . VAL B 1 40 ? -8.547 9.641 25.609 1 96.12 40 VAL B O 1
ATOM 2060 N N . ASN B 1 41 ? -9.133 11.547 26.578 1 95.38 41 ASN B N 1
ATOM 2061 C CA . ASN B 1 41 ? -10.109 10.961 27.5 1 95.38 41 ASN B CA 1
ATOM 2062 C C . ASN B 1 41 ? -9.531 9.758 28.234 1 95.38 41 ASN B C 1
ATOM 2064 O O . ASN B 1 41 ? -10.133 8.68 28.25 1 95.38 41 ASN B O 1
ATOM 2068 N N . GLY B 1 42 ? -8.32 9.945 28.703 1 95 42 GLY B N 1
ATOM 2069 C CA . GLY B 1 42 ? -7.676 8.961 29.562 1 95 42 GLY B CA 1
ATOM 2070 C C . GLY B 1 42 ? -6.887 7.926 28.781 1 95 42 GLY B C 1
ATOM 2071 O O . GLY B 1 42 ? -6.293 7.02 29.375 1 95 42 GLY B O 1
ATOM 2072 N N . VAL B 1 43 ? -6.93 8.062 27.484 1 96.5 43 VAL B N 1
ATOM 2073 C CA . VAL B 1 43 ? -6.211 7.105 26.656 1 96.5 43 VAL B CA 1
ATOM 2074 C C . VAL B 1 43 ? -5.031 7.797 25.969 1 96.5 43 VAL B C 1
ATOM 2076 O O . VAL B 1 43 ? -5.199 8.844 25.344 1 96.5 43 VAL B O 1
ATOM 2079 N N . TRP B 1 44 ? -3.891 7.168 26.125 1 96.88 44 TRP B N 1
ATOM 2080 C CA . TRP B 1 44 ? -2.707 7.73 25.469 1 96.88 44 TRP B CA 1
ATOM 2081 C C . TRP B 1 44 ? -2.695 7.406 23.984 1 96.88 44 TRP B C 1
ATOM 2083 O O . TRP B 1 44 ? -2.934 6.262 23.594 1 96.88 44 TRP B O 1
ATOM 2093 N N . ALA B 1 45 ? -2.451 8.414 23.172 1 97.94 45 ALA B N 1
ATOM 2094 C CA . ALA B 1 45 ? -2.371 8.289 21.719 1 97.94 45 ALA B CA 1
ATOM 2095 C C . ALA B 1 45 ? -1.178 9.07 21.172 1 97.94 45 ALA B C 1
ATOM 2097 O O . ALA B 1 45 ? -0.569 9.867 21.891 1 97.94 45 ALA B O 1
ATOM 2098 N N . VAL B 1 46 ? -0.788 8.75 19.922 1 97.25 46 VAL B N 1
ATOM 2099 C CA . VAL B 1 46 ? 0.302 9.445 19.25 1 97.25 46 VAL B CA 1
ATOM 2100 C C . VAL B 1 46 ? -0.098 10.898 18.969 1 97.25 46 VAL B C 1
ATOM 2102 O O . VAL B 1 46 ? 0.709 11.812 19.141 1 97.25 46 VAL B O 1
ATOM 2105 N N . GLY B 1 47 ? -1.37 11.047 18.516 1 95.88 47 GLY B N 1
ATOM 2106 C CA . GLY B 1 47 ? -1.881 12.367 18.188 1 95.88 47 GLY B CA 1
ATOM 2107 C C . GLY B 1 47 ? -3.395 12.422 18.125 1 95.88 47 GLY B C 1
ATOM 2108 O O . GLY B 1 47 ? -4.059 11.383 18.078 1 95.88 47 GLY B O 1
ATOM 2109 N N . LYS B 1 48 ? -3.875 13.641 18.203 1 95.06 48 LYS B N 1
ATOM 2110 C CA . LYS B 1 48 ? -5.305 13.898 18.078 1 95.06 48 LYS B CA 1
ATOM 2111 C C . LYS B 1 48 ? -5.57 15.086 17.156 1 95.06 48 LYS B C 1
ATOM 2113 O O . LYS B 1 48 ? -4.918 16.125 17.266 1 95.06 48 LYS B O 1
ATOM 2118 N N . GLY B 1 49 ? -6.434 14.812 16.156 1 91.75 49 GLY B N 1
ATOM 2119 C CA . GLY B 1 49 ? -6.906 15.891 15.305 1 91.75 49 GLY B CA 1
ATOM 2120 C C . GLY B 1 49 ? -8.398 16.141 15.438 1 91.75 49 GLY B C 1
ATOM 2121 O O . GLY B 1 49 ? -9.047 15.586 16.328 1 91.75 49 GLY B O 1
ATOM 2122 N N . THR B 1 50 ? -8.883 17.016 14.617 1 91.06 50 THR B N 1
ATOM 2123 C CA . THR B 1 50 ? -10.297 17.375 14.641 1 91.06 50 THR B CA 1
ATOM 2124 C C . THR B 1 50 ? -11.156 16.172 14.242 1 91.06 50 THR B C 1
ATOM 2126 O O . THR B 1 50 ? -12.211 15.938 14.844 1 91.06 50 THR B O 1
ATOM 2129 N N . ASN B 1 51 ? -10.648 15.367 13.367 1 96.38 51 ASN B N 1
ATOM 2130 C CA . ASN B 1 51 ? -11.492 14.336 12.773 1 96.38 51 ASN B CA 1
ATOM 2131 C C . ASN B 1 51 ? -11 12.938 13.141 1 96.38 51 ASN B C 1
ATOM 2133 O O . ASN B 1 51 ? -11.672 11.945 12.859 1 96.38 51 ASN B O 1
ATOM 2137 N N . SER B 1 52 ? -9.836 12.891 13.773 1 98.06 52 SER B N 1
ATOM 2138 C CA . SER B 1 52 ? -9.242 11.57 13.93 1 98.06 52 SER B CA 1
ATOM 2139 C C . SER B 1 52 ? -8.336 11.516 15.148 1 98.06 52 SER B C 1
ATOM 2141 O O . SER B 1 52 ? -7.977 12.555 15.711 1 98.06 52 SER B O 1
ATOM 2143 N N . VAL B 1 53 ? -8.078 10.367 15.586 1 98.19 53 VAL B N 1
ATOM 2144 C CA . VAL B 1 53 ? -7.055 10.062 16.578 1 98.19 53 VAL B CA 1
ATOM 2145 C C . VAL B 1 53 ? -6.039 9.086 15.992 1 98.19 53 VAL B C 1
ATOM 2147 O O . VAL B 1 53 ? -6.406 8.141 15.289 1 98.19 53 VAL B O 1
ATOM 2150 N N . VAL B 1 54 ? -4.742 9.297 16.266 1 98.44 54 VAL B N 1
ATOM 2151 C CA . VAL B 1 54 ? -3.684 8.461 15.711 1 98.44 54 VAL B CA 1
ATOM 2152 C C . VAL B 1 54 ? -3.061 7.617 16.812 1 98.44 54 VAL B C 1
ATOM 2154 O O . VAL B 1 54 ? -2.65 8.141 17.859 1 98.44 54 VAL B O 1
ATOM 2157 N N . PHE B 1 55 ? -3.041 6.34 16.609 1 98.5 55 PHE B N 1
ATOM 2158 C CA . PHE B 1 55 ? -2.389 5.375 17.484 1 98.5 55 PHE B CA 1
ATOM 2159 C C . PHE B 1 55 ? -1.235 4.68 16.766 1 98.5 55 PHE B C 1
ATOM 2161 O O . PHE B 1 55 ? -1.147 4.723 15.539 1 98.5 55 PHE B O 1
ATOM 2168 N N . ARG B 1 56 ? -0.379 4.133 17.562 1 97.94 56 ARG B N 1
ATOM 2169 C CA . ARG B 1 56 ? 0.501 3.117 16.984 1 97.94 56 ARG B CA 1
ATOM 2170 C C . ARG B 1 56 ? -0.247 1.807 16.766 1 97.94 56 ARG B C 1
ATOM 2172 O O . ARG B 1 56 ? -1.194 1.495 17.484 1 97.94 56 ARG B O 1
ATOM 2179 N N . CYS B 1 57 ? 0.135 1.042 15.758 1 98.19 57 CYS B N 1
ATOM 2180 C CA . CYS B 1 57 ? -0.423 -0.287 15.531 1 98.19 57 CYS B CA 1
ATOM 2181 C C . CYS B 1 57 ? 0.569 -1.176 14.797 1 98.19 57 CYS B C 1
ATOM 2183 O O . CYS B 1 57 ? 1.63 -0.712 14.375 1 98.19 57 CYS B O 1
ATOM 2185 N N . ARG B 1 58 ? 0.299 -2.447 14.742 1 97.81 58 ARG B N 1
ATOM 2186 C CA . ARG B 1 58 ? 1.132 -3.43 14.055 1 97.81 58 ARG B CA 1
ATOM 2187 C C . ARG B 1 58 ? 0.276 -4.434 13.289 1 97.81 58 ARG B C 1
ATOM 2189 O O . ARG B 1 58 ? -0.81 -4.805 13.742 1 97.81 58 ARG B O 1
ATOM 2196 N N . PRO B 1 59 ? 0.766 -4.852 12.133 1 97.62 59 PRO B N 1
ATOM 2197 C CA . PRO B 1 59 ? 0.078 -5.945 11.445 1 97.62 59 PRO B CA 1
ATOM 2198 C C . PRO B 1 59 ? 0.274 -7.293 12.133 1 97.62 59 PRO B C 1
ATOM 2200 O O . PRO B 1 59 ? 1.15 -7.43 12.992 1 97.62 59 PRO B O 1
ATOM 2203 N N . ALA B 1 60 ? -0.542 -8.227 11.734 1 96.5 60 ALA B N 1
ATOM 2204 C CA . ALA B 1 60 ? -0.468 -9.562 12.312 1 96.5 60 ALA B CA 1
ATOM 2205 C C . ALA B 1 60 ? 0.837 -10.258 11.93 1 96.5 60 ALA B C 1
ATOM 2207 O O . ALA B 1 60 ? 1.36 -11.07 12.688 1 96.5 60 ALA B O 1
ATOM 2208 N N . VAL B 1 61 ? 1.28 -9.891 10.742 1 94.69 61 VAL B N 1
ATOM 2209 C CA . VAL B 1 61 ? 2.521 -10.516 10.297 1 94.69 61 VAL B CA 1
ATOM 2210 C C . VAL B 1 61 ? 3.559 -9.445 9.984 1 94.69 61 VAL B C 1
ATOM 2212 O O . VAL B 1 61 ? 3.219 -8.375 9.461 1 94.69 61 VAL B O 1
ATOM 2215 N N . GLY B 1 62 ? 4.781 -9.758 10.32 1 89.19 62 GLY B N 1
ATOM 2216 C CA . GLY B 1 62 ? 5.875 -8.82 10.109 1 89.19 62 GLY B CA 1
ATOM 2217 C C . GLY B 1 62 ? 6.133 -7.93 11.305 1 89.19 62 GLY B C 1
ATOM 2218 O O . GLY B 1 62 ? 5.383 -7.961 12.289 1 89.19 62 GLY B O 1
ATOM 2219 N N . ALA B 1 63 ? 7.156 -7.137 11.266 1 89.5 63 ALA B N 1
ATOM 2220 C CA . ALA B 1 63 ? 7.586 -6.332 12.406 1 89.5 63 ALA B CA 1
ATOM 2221 C C . ALA B 1 63 ? 7.523 -4.84 12.086 1 89.5 63 ALA B C 1
ATOM 2223 O O . ALA B 1 63 ? 8.242 -4.039 12.68 1 89.5 63 ALA B O 1
ATOM 2224 N N . LEU B 1 64 ? 6.633 -4.539 11.273 1 94.44 64 LEU B N 1
ATOM 2225 C CA . LEU B 1 64 ? 6.527 -3.137 10.883 1 94.44 64 LEU B CA 1
ATOM 2226 C C . LEU B 1 64 ? 5.82 -2.326 11.961 1 94.44 64 LEU B C 1
ATOM 2228 O O . LEU B 1 64 ? 4.844 -2.789 12.555 1 94.44 64 LEU B O 1
ATOM 2232 N N . GLU B 1 65 ? 6.332 -1.158 12.25 1 97.25 65 GLU B N 1
ATOM 2233 C CA . GLU B 1 65 ? 5.648 -0.186 13.094 1 97.25 65 GLU B CA 1
ATOM 2234 C C . GLU B 1 65 ? 4.781 0.754 12.258 1 97.25 65 GLU B C 1
ATOM 2236 O O . GLU B 1 65 ? 5.281 1.442 11.367 1 97.25 65 GLU B O 1
ATOM 2241 N N . LEU B 1 66 ? 3.494 0.749 12.594 1 98.56 66 LEU B N 1
ATOM 2242 C CA . LEU B 1 66 ? 2.557 1.558 11.82 1 98.56 66 LEU B CA 1
ATOM 2243 C C . LEU B 1 66 ? 1.894 2.609 12.703 1 98.56 66 LEU B C 1
ATOM 2245 O O . LEU B 1 66 ? 1.827 2.449 13.93 1 98.56 66 LEU B O 1
ATOM 2249 N N . ALA B 1 67 ? 1.53 3.727 12.102 1 98.69 67 ALA B N 1
ATOM 2250 C CA . ALA B 1 67 ? 0.518 4.629 12.641 1 98.69 67 ALA B CA 1
ATOM 2251 C C . ALA B 1 67 ? -0.867 4.289 12.102 1 98.69 67 ALA B C 1
ATOM 2253 O O . ALA B 1 67 ? -1.028 4.047 10.898 1 98.69 67 ALA B O 1
ATOM 2254 N N . CYS B 1 68 ? -1.832 4.242 12.977 1 98.69 68 CYS B N 1
ATOM 2255 C CA . CYS B 1 68 ? -3.23 4.055 12.602 1 98.69 68 CYS B CA 1
ATOM 2256 C C . CYS B 1 68 ? -4.055 5.293 12.945 1 98.69 68 CYS B C 1
ATOM 2258 O O . CYS B 1 68 ? -4.293 5.582 14.117 1 98.69 68 CYS B O 1
ATOM 2260 N N . LYS B 1 69 ? -4.375 6.027 11.922 1 98.69 69 LYS B N 1
ATOM 2261 C CA . LYS B 1 69 ? -5.305 7.145 12.055 1 98.69 69 LYS B CA 1
ATOM 2262 C C . LYS B 1 69 ? -6.75 6.66 12.023 1 98.69 69 LYS B C 1
ATOM 2264 O O . LYS B 1 69 ? -7.188 6.047 11.047 1 98.69 69 LYS B O 1
ATOM 2269 N N . LEU B 1 70 ? -7.457 6.902 13.086 1 98.81 70 LEU B N 1
ATOM 2270 C CA . LEU B 1 70 ? -8.82 6.406 13.242 1 98.81 70 LEU B CA 1
ATOM 2271 C C . LEU B 1 70 ? -9.82 7.559 13.25 1 98.81 70 LEU B C 1
ATOM 2273 O O . LEU B 1 70 ? -9.633 8.547 13.969 1 98.81 70 LEU B O 1
ATOM 2277 N N . ARG B 1 71 ? -10.906 7.402 12.508 1 98.69 71 ARG B N 1
ATOM 2278 C CA . ARG B 1 71 ? -11.914 8.445 12.391 1 98.69 71 ARG B CA 1
ATOM 2279 C C . ARG B 1 71 ? -12.711 8.594 13.68 1 98.69 71 ARG B C 1
ATOM 2281 O O . ARG B 1 71 ? -13.125 7.598 14.281 1 98.69 71 ARG B O 1
ATOM 2288 N N . ARG B 1 72 ? -12.852 9.781 14.047 1 98.06 72 ARG B N 1
ATOM 2289 C CA . ARG B 1 72 ? -13.727 10.047 15.18 1 98.06 72 ARG B CA 1
ATOM 2290 C C . ARG B 1 72 ? -15.195 9.906 14.797 1 98.06 72 ARG B C 1
ATOM 2292 O O . ARG B 1 72 ? -15.562 10.133 13.641 1 98.06 72 ARG B O 1
ATOM 2299 N N . GLY B 1 73 ? -15.977 9.555 15.82 1 97.12 73 GLY B N 1
ATOM 2300 C CA . GLY B 1 73 ? -17.406 9.398 15.562 1 97.12 73 GLY B CA 1
ATOM 2301 C C . GLY B 1 73 ? -18.109 10.711 15.281 1 97.12 73 GLY B C 1
ATOM 2302 O O . GLY B 1 73 ? -19.172 10.727 14.656 1 97.12 73 GLY B O 1
ATOM 2303 N N . ASP B 1 74 ? -17.609 11.758 15.773 1 95.62 74 ASP B N 1
ATOM 2304 C CA . ASP B 1 74 ? -18.188 13.078 15.555 1 95.62 74 ASP B CA 1
ATOM 2305 C C . ASP B 1 74 ? -17.453 13.82 14.438 1 95.62 74 ASP B C 1
ATOM 2307 O O . ASP B 1 74 ? -17.562 15.047 14.328 1 95.62 74 ASP B O 1
ATOM 2311 N N . SER B 1 75 ? -16.656 13.078 13.641 1 96.31 75 SER B N 1
ATOM 2312 C CA . SER B 1 75 ? -15.93 13.664 12.523 1 96.31 75 SER B CA 1
ATOM 2313 C C . SER B 1 75 ? -16.891 14.266 11.5 1 96.31 75 SER B C 1
ATOM 2315 O O . SER B 1 75 ? -17.938 13.695 11.219 1 96.31 75 SER B O 1
ATOM 2317 N N . SER B 1 76 ? -16.469 15.367 10.922 1 95.12 76 SER B N 1
ATOM 2318 C CA . SER B 1 76 ? -17.219 15.953 9.812 1 95.12 76 SER B CA 1
ATOM 2319 C C . SER B 1 76 ? -16.953 15.203 8.508 1 95.12 76 SER B C 1
ATOM 2321 O O . 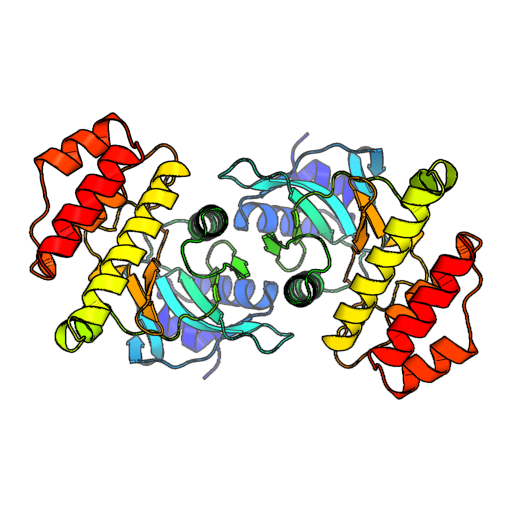SER B 1 76 ? -17.672 15.391 7.523 1 95.12 76 SER B O 1
ATOM 2323 N N . ARG B 1 77 ? -15.977 14.375 8.461 1 94.38 77 ARG B N 1
ATOM 2324 C CA . ARG B 1 77 ? -15.648 13.57 7.289 1 94.38 77 ARG B CA 1
ATOM 2325 C C . ARG B 1 77 ? -16.391 12.242 7.309 1 94.38 77 ARG B C 1
ATOM 2327 O O . ARG B 1 77 ? -16.422 11.555 8.336 1 94.38 77 ARG B O 1
ATOM 2334 N N . ALA B 1 78 ? -16.922 11.922 6.219 1 94.44 78 ALA B N 1
ATOM 2335 C CA . ALA B 1 78 ? -17.703 10.688 6.129 1 94.44 78 ALA B CA 1
ATOM 2336 C C . ALA B 1 78 ? -16.781 9.469 6.09 1 94.44 78 ALA B C 1
ATOM 2338 O O . ALA B 1 78 ? -17.188 8.375 6.48 1 94.44 78 ALA B O 1
ATOM 2339 N N . SER B 1 79 ? -15.594 9.625 5.637 1 97 79 SER B N 1
ATOM 2340 C CA . SER B 1 79 ? -14.656 8.531 5.445 1 97 79 SER B CA 1
ATOM 2341 C C . SER B 1 79 ? -13.219 9.031 5.375 1 97 79 SER B C 1
ATOM 2343 O O . SER B 1 79 ? -12.969 10.148 4.918 1 97 79 SER B O 1
ATOM 2345 N N . LEU B 1 80 ? -12.336 8.172 5.828 1 97.81 80 LEU B N 1
ATOM 2346 C CA . LEU B 1 80 ? -10.914 8.469 5.699 1 97.81 80 LEU B CA 1
ATOM 2347 C C . LEU B 1 80 ? -10.328 7.801 4.461 1 97.81 80 LEU B C 1
ATOM 2349 O O . LEU B 1 80 ? -9.141 7.949 4.172 1 97.81 80 LEU B O 1
ATOM 2353 N N . ALA B 1 81 ? -11.109 7.078 3.689 1 97.81 81 ALA B N 1
ATOM 2354 C CA . ALA B 1 81 ? -10.625 6.277 2.568 1 97.81 81 ALA B CA 1
ATOM 2355 C C . ALA B 1 81 ? -9.922 7.152 1.533 1 97.81 81 ALA B C 1
ATOM 2357 O O . ALA B 1 81 ? -8.875 6.777 1.005 1 97.81 81 ALA B O 1
ATOM 2358 N N . LEU B 1 82 ? -10.477 8.305 1.308 1 96.5 82 LEU B N 1
ATOM 2359 C CA . LEU B 1 82 ? -9.883 9.203 0.326 1 96.5 82 LEU B CA 1
ATOM 2360 C C . LEU B 1 82 ? -8.5 9.664 0.783 1 96.5 82 LEU B C 1
ATOM 2362 O O . LEU B 1 82 ? -7.598 9.852 -0.038 1 96.5 82 LEU B O 1
ATOM 2366 N N . GLU B 1 83 ? -8.406 9.922 2.053 1 97.5 83 GLU B N 1
ATOM 2367 C CA . GLU B 1 83 ? -7.086 10.258 2.574 1 97.5 83 GLU B CA 1
ATOM 2368 C C . GLU B 1 83 ? -6.066 9.172 2.244 1 97.5 83 GLU B C 1
ATOM 2370 O O . GLU B 1 83 ? -4.941 9.477 1.831 1 97.5 83 GLU B O 1
ATOM 2375 N N . GLY B 1 84 ? -6.453 7.902 2.436 1 98.19 84 GLY B N 1
ATOM 2376 C CA . GLY B 1 84 ? -5.582 6.797 2.068 1 98.19 84 GLY B CA 1
ATOM 2377 C C . GLY B 1 84 ? -5.203 6.801 0.599 1 98.19 84 GLY B C 1
ATOM 2378 O O . GLY B 1 84 ? -4.043 6.574 0.251 1 98.19 84 GLY B O 1
ATOM 2379 N N . GLN B 1 85 ? -6.133 7.094 -0.244 1 98.31 85 GLN B N 1
ATOM 2380 C CA . GLN B 1 85 ? -5.883 7.094 -1.682 1 98.31 85 GLN B CA 1
ATOM 2381 C C . GLN B 1 85 ? -4.98 8.258 -2.084 1 98.31 85 GLN B C 1
ATOM 2383 O O . GLN B 1 85 ? -4.094 8.102 -2.926 1 98.31 85 GLN B O 1
ATOM 2388 N N . PHE B 1 86 ? -5.18 9.375 -1.476 1 98.06 86 PHE B N 1
ATOM 2389 C CA . PHE B 1 86 ? -4.312 10.516 -1.766 1 98.06 86 PHE B CA 1
ATOM 2390 C C . PHE B 1 86 ? -2.896 10.258 -1.261 1 98.06 86 PHE B C 1
ATOM 2392 O O . PHE B 1 86 ? -1.925 10.711 -1.873 1 98.06 86 PHE B O 1
ATOM 2399 N N . LEU B 1 87 ? -2.814 9.586 -0.145 1 98.12 87 LEU B N 1
ATOM 2400 C CA . LEU B 1 87 ? -1.486 9.211 0.332 1 98.12 87 LEU B CA 1
ATOM 2401 C C . LEU B 1 87 ? -0.786 8.297 -0.665 1 98.12 87 LEU B C 1
ATOM 2403 O O . LEU B 1 87 ? 0.419 8.422 -0.891 1 98.12 87 LEU B O 1
ATOM 2407 N N . HIS B 1 88 ? -1.563 7.352 -1.271 1 97.94 88 HIS B N 1
ATOM 2408 C CA . HIS B 1 88 ? -1.003 6.547 -2.35 1 97.94 88 HIS B CA 1
ATOM 2409 C C . HIS B 1 88 ? -0.455 7.426 -3.469 1 97.94 88 HIS B C 1
ATOM 2411 O O . HIS B 1 88 ? 0.668 7.219 -3.934 1 97.94 88 HIS B O 1
ATOM 2417 N N . LEU B 1 89 ? -1.214 8.422 -3.889 1 97.06 89 LEU B N 1
ATOM 2418 C CA . LEU B 1 89 ? -0.795 9.32 -4.957 1 97.06 89 LEU B CA 1
ATOM 2419 C C . LEU B 1 89 ? 0.448 10.102 -4.547 1 97.06 89 LEU B C 1
ATOM 2421 O O . LEU B 1 89 ? 1.396 10.219 -5.328 1 97.06 89 LEU B O 1
ATOM 2425 N N . ALA B 1 90 ? 0.416 10.578 -3.328 1 97.94 90 ALA B N 1
ATOM 2426 C CA . ALA B 1 90 ? 1.568 11.32 -2.822 1 97.94 90 ALA B CA 1
ATOM 2427 C C . ALA B 1 90 ? 2.822 10.453 -2.818 1 97.94 90 ALA B C 1
ATOM 2429 O O . ALA B 1 90 ? 3.916 10.922 -3.137 1 97.94 90 ALA B O 1
ATOM 2430 N N . ASN B 1 91 ? 2.662 9.18 -2.477 1 97.75 91 ASN B N 1
ATOM 2431 C CA . ASN B 1 91 ? 3.789 8.25 -2.436 1 97.75 91 ASN B CA 1
ATOM 2432 C C . ASN B 1 91 ? 4.387 8.031 -3.822 1 97.75 91 ASN B C 1
ATOM 2434 O O . ASN B 1 91 ? 5.594 7.836 -3.957 1 97.75 91 ASN B O 1
ATOM 2438 N N . THR B 1 92 ? 3.584 8.109 -4.836 1 95.44 92 THR B N 1
ATOM 2439 C CA . THR B 1 92 ? 4.125 7.984 -6.188 1 95.44 92 THR B CA 1
ATOM 2440 C C . THR B 1 92 ? 5.035 9.164 -6.512 1 95.44 92 THR B C 1
ATOM 2442 O O . THR B 1 92 ? 5.934 9.047 -7.348 1 95.44 92 THR B O 1
ATOM 2445 N N . ALA B 1 93 ? 4.812 10.266 -5.793 1 96.56 93 ALA B N 1
ATOM 2446 C CA . ALA B 1 93 ? 5.645 11.453 -5.969 1 96.56 93 ALA B CA 1
ATOM 2447 C C . ALA B 1 93 ? 6.789 11.477 -4.961 1 96.56 93 ALA B C 1
ATOM 2449 O O . ALA B 1 93 ? 7.547 12.445 -4.895 1 96.56 93 ALA B O 1
ATOM 2450 N N . GLY B 1 94 ? 6.848 10.484 -4.121 1 97.69 94 GLY B N 1
ATOM 2451 C CA . GLY B 1 94 ? 7.91 10.391 -3.133 1 97.69 94 GLY B CA 1
ATOM 2452 C C . GLY B 1 94 ? 7.648 11.219 -1.89 1 97.69 94 GLY B C 1
ATOM 2453 O O . GLY B 1 94 ? 8.586 11.633 -1.203 1 97.69 94 GLY B O 1
ATOM 2454 N N . VAL B 1 95 ? 6.406 11.516 -1.631 1 98.62 95 VAL B N 1
ATOM 2455 C CA . VAL B 1 95 ? 6.078 12.406 -0.52 1 98.62 95 VAL B CA 1
ATOM 2456 C C . VAL B 1 95 ? 5.16 11.68 0.465 1 98.62 95 VAL B C 1
ATOM 2458 O O . VAL B 1 95 ? 4.289 10.906 0.06 1 98.62 95 VAL B O 1
ATOM 2461 N N . GLY B 1 96 ? 5.355 11.961 1.735 1 98.56 96 GLY B N 1
ATOM 2462 C CA . GLY B 1 96 ? 4.508 11.422 2.787 1 98.56 96 GLY B CA 1
ATOM 2463 C C . GLY B 1 96 ? 4.957 10.055 3.271 1 98.56 96 GLY B C 1
ATOM 2464 O O . GLY B 1 96 ? 5.781 9.406 2.629 1 98.56 96 GLY B O 1
ATOM 2465 N N . PRO B 1 97 ? 4.422 9.664 4.418 1 98.56 97 PRO B N 1
ATOM 2466 C CA . PRO B 1 97 ? 4.727 8.305 4.875 1 98.56 97 PRO B CA 1
ATOM 2467 C C . PRO B 1 97 ? 4.125 7.23 3.975 1 98.56 97 PRO B C 1
ATOM 2469 O O . PRO B 1 97 ? 3.068 7.445 3.373 1 98.56 97 PRO B O 1
ATOM 2472 N N . LYS B 1 98 ? 4.77 6.145 3.844 1 97.94 98 LYS B N 1
ATOM 2473 C CA . LYS B 1 98 ? 4.305 5.062 2.98 1 97.94 98 LYS B CA 1
ATOM 2474 C C . LYS B 1 98 ? 2.994 4.473 3.496 1 97.94 98 LYS B C 1
ATOM 2476 O O . LYS B 1 98 ? 2.93 3.992 4.629 1 97.94 98 LYS B O 1
ATOM 2481 N N . VAL B 1 99 ? 2.025 4.52 2.711 1 98.38 99 VAL B N 1
ATOM 2482 C CA . VAL B 1 99 ? 0.723 3.979 3.086 1 98.38 99 VAL B CA 1
ATOM 2483 C C . VAL B 1 99 ? 0.795 2.455 3.148 1 98.38 99 VAL B C 1
ATOM 2485 O O . VAL B 1 99 ? 1.432 1.822 2.301 1 98.38 99 VAL B O 1
ATOM 2488 N N . TYR B 1 100 ? 0.166 1.852 4.133 1 98.5 100 TYR B N 1
ATOM 2489 C CA . TYR B 1 100 ? 0.132 0.404 4.309 1 98.5 100 TYR B CA 1
ATOM 2490 C C . TYR B 1 100 ? -1.216 -0.166 3.879 1 98.5 100 TYR B C 1
ATOM 2492 O O . TYR B 1 100 ? -1.278 -1.052 3.023 1 98.5 100 TYR B O 1
ATOM 2500 N N . THR B 1 101 ? -2.299 0.308 4.402 1 98.62 101 THR B N 1
ATOM 2501 C CA . THR B 1 101 ? -3.668 -0.023 4.023 1 98.62 101 THR B CA 1
ATOM 2502 C C . THR B 1 101 ? -4.645 1.021 4.559 1 98.62 101 THR B C 1
ATOM 2504 O O . THR B 1 101 ? -4.25 1.932 5.289 1 98.62 101 THR B O 1
ATOM 2507 N N . TYR B 1 102 ? -5.883 0.913 4.129 1 98.75 102 TYR B N 1
ATOM 2508 C CA . TYR B 1 102 ? -6.91 1.82 4.629 1 98.75 102 TYR B CA 1
ATOM 2509 C C . TYR B 1 102 ? -8.297 1.228 4.434 1 98.75 102 TYR B C 1
ATOM 2511 O O . TYR B 1 102 ? -8.469 0.249 3.703 1 98.75 102 TYR B O 1
ATOM 2519 N N . SER B 1 103 ? -9.227 1.783 5.117 1 98.25 103 SER B N 1
ATOM 2520 C CA . SER B 1 103 ? -10.664 1.553 4.977 1 98.25 103 SER B CA 1
ATOM 2521 C C . SER B 1 103 ? -11.453 2.824 5.258 1 98.25 103 SER B C 1
ATOM 2523 O O . SER B 1 103 ? -10.945 3.932 5.078 1 98.25 103 SER B O 1
ATOM 2525 N N . ARG B 1 104 ? -12.68 2.678 5.578 1 98.12 104 ARG B N 1
ATOM 2526 C CA . ARG B 1 104 ? -13.547 3.836 5.773 1 98.12 104 ARG B CA 1
ATOM 2527 C C . ARG B 1 104 ? -13.078 4.672 6.961 1 98.12 104 ARG B C 1
ATOM 2529 O O . ARG B 1 104 ? -13.016 5.902 6.875 1 98.12 104 ARG B O 1
ATOM 2536 N N . ASP B 1 105 ? -12.734 3.977 8.109 1 98.69 105 ASP B N 1
ATOM 2537 C CA . ASP B 1 105 ? -12.469 4.703 9.352 1 98.69 105 ASP B CA 1
ATOM 2538 C C . ASP B 1 105 ? -11.023 4.527 9.789 1 98.69 105 ASP B C 1
ATOM 2540 O O . ASP B 1 105 ? -10.648 4.941 10.891 1 98.69 105 ASP B O 1
ATOM 2544 N N . VAL B 1 106 ? -10.219 3.881 8.969 1 98.75 106 VAL B N 1
ATOM 2545 C CA . VAL B 1 106 ? -8.844 3.564 9.352 1 98.75 106 VAL B CA 1
ATOM 2546 C C . VAL B 1 106 ? -7.895 3.881 8.203 1 98.75 106 VAL B C 1
ATOM 2548 O O . VAL B 1 106 ? -8.125 3.459 7.066 1 98.75 106 VAL B O 1
ATOM 2551 N N . VAL B 1 107 ? -6.883 4.586 8.445 1 98.81 107 VAL B N 1
ATOM 2552 C CA . VAL B 1 107 ? -5.738 4.723 7.551 1 98.81 107 VAL B CA 1
ATOM 2553 C C . VAL B 1 107 ? -4.457 4.328 8.281 1 98.81 107 VAL B C 1
ATOM 2555 O O . VAL B 1 107 ? -4.133 4.895 9.328 1 98.81 107 VAL B O 1
ATOM 2558 N N . ALA B 1 108 ? -3.777 3.334 7.785 1 98.81 108 ALA B N 1
ATOM 2559 C CA . ALA B 1 108 ? -2.518 2.871 8.359 1 98.81 108 ALA B CA 1
ATOM 2560 C C . ALA B 1 108 ? -1.343 3.195 7.441 1 98.81 108 ALA B C 1
ATOM 2562 O O . ALA B 1 108 ? -1.418 2.982 6.23 1 98.81 108 ALA B O 1
ATOM 2563 N N . TYR B 1 109 ? -0.334 3.691 7.973 1 98.75 109 TYR B N 1
ATOM 2564 C CA . TYR B 1 109 ? 0.882 4.027 7.242 1 98.75 109 TYR B CA 1
ATOM 2565 C C . TYR B 1 109 ? 2.115 3.84 8.117 1 98.75 109 TYR B C 1
ATOM 2567 O O . TYR B 1 109 ? 2 3.68 9.336 1 98.75 109 TYR B O 1
ATOM 2575 N N . LEU B 1 110 ? 3.26 3.768 7.543 1 98.38 110 LEU B N 1
ATOM 2576 C CA . LEU B 1 110 ? 4.484 3.574 8.312 1 98.38 110 LEU B CA 1
ATOM 2577 C C . LEU B 1 110 ? 4.641 4.664 9.367 1 98.38 110 LEU B C 1
ATOM 2579 O O . LEU B 1 110 ? 4.457 5.848 9.07 1 98.38 110 LEU B O 1
ATOM 2583 N N . PHE B 1 111 ? 4.984 4.246 10.57 1 98.38 111 PHE B N 1
ATOM 2584 C CA . PHE B 1 111 ? 5.109 5.176 11.68 1 98.38 111 PHE B CA 1
ATOM 2585 C C . PHE B 1 111 ? 6.277 6.133 11.461 1 98.38 111 PHE B C 1
ATOM 2587 O O . PHE B 1 111 ? 7.383 5.699 11.125 1 98.38 111 PHE B O 1
ATOM 2594 N N . VAL B 1 112 ? 5.992 7.402 11.594 1 98 112 VAL B N 1
ATOM 2595 C CA . VAL B 1 112 ? 7.023 8.43 11.492 1 98 112 VAL B CA 1
ATOM 2596 C C . VAL B 1 112 ? 7.59 8.734 12.875 1 98 112 VAL B C 1
ATOM 2598 O O . VAL B 1 112 ? 6.898 9.297 13.727 1 98 112 VAL B O 1
ATOM 2601 N N . ARG B 1 113 ? 8.797 8.312 13.109 1 95.31 113 ARG B N 1
ATOM 2602 C CA . ARG B 1 113 ? 9.477 8.602 14.367 1 95.31 113 ARG B CA 1
ATOM 2603 C C . ARG B 1 113 ? 10.062 10.008 14.367 1 95.31 113 ARG B C 1
ATOM 2605 O O . ARG B 1 113 ? 11.281 10.18 14.281 1 95.31 113 ARG B O 1
ATOM 2612 N N . GLY B 1 114 ? 9.211 10.906 14.438 1 95.25 114 GLY B N 1
ATOM 2613 C CA . GLY B 1 114 ? 9.656 12.289 14.328 1 95.25 114 GLY B CA 1
ATOM 2614 C C . GLY B 1 114 ? 9.062 13.195 15.383 1 95.25 114 GLY B C 1
ATOM 2615 O O . GLY B 1 114 ? 8.352 12.734 16.281 1 95.25 114 GLY B O 1
ATOM 2616 N N . VAL B 1 115 ? 9.539 14.438 15.32 1 94.19 115 VAL B N 1
ATOM 2617 C CA . VAL B 1 115 ? 9.039 15.484 16.203 1 94.19 115 VAL B CA 1
ATOM 2618 C C . VAL B 1 115 ? 8.367 16.578 15.375 1 94.19 115 VAL B C 1
ATOM 2620 O O . VAL B 1 115 ? 8.555 16.656 14.164 1 94.19 115 VAL B O 1
ATOM 2623 N N . HIS B 1 116 ? 7.543 17.344 16.047 1 92.75 116 HIS B N 1
ATOM 2624 C CA . HIS B 1 116 ? 6.895 18.453 15.367 1 92.75 116 HIS B CA 1
ATOM 2625 C C . HIS B 1 116 ? 7.91 19.5 14.922 1 92.75 116 HIS B C 1
ATOM 2627 O O . HIS B 1 116 ? 8.906 19.734 15.617 1 92.75 116 HIS B O 1
ATOM 2633 N N . LEU B 1 117 ? 7.613 20.078 13.859 1 96.69 117 LEU B N 1
ATOM 2634 C CA . LEU B 1 117 ? 8.523 20.984 13.172 1 96.69 117 LEU B CA 1
ATOM 2635 C C . LEU B 1 117 ? 8.938 22.141 14.086 1 96.69 117 LEU B C 1
ATOM 2637 O O . LEU B 1 117 ? 10.117 22.5 14.141 1 96.69 117 LEU B O 1
ATOM 2641 N N . ASP B 1 118 ? 8.031 22.688 14.82 1 92.62 118 ASP B N 1
ATOM 2642 C CA . ASP B 1 118 ? 8.328 23.844 15.664 1 92.62 118 ASP B CA 1
ATOM 2643 C C . ASP B 1 118 ? 9.383 23.5 16.719 1 92.62 118 ASP B C 1
ATOM 2645 O O . ASP B 1 118 ? 10.328 24.266 16.922 1 92.62 118 ASP B O 1
ATOM 2649 N N . ALA B 1 119 ? 9.203 22.359 17.297 1 92.69 119 ALA B N 1
ATOM 2650 C CA . ALA B 1 119 ? 10.148 21.906 18.312 1 92.69 119 ALA B CA 1
ATOM 2651 C C . ALA B 1 119 ? 11.539 21.703 17.719 1 92.69 119 ALA B C 1
ATOM 2653 O O . ALA B 1 119 ? 12.539 22.078 18.328 1 92.69 119 ALA B O 1
ATOM 2654 N N . TRP B 1 120 ? 11.609 21.109 16.625 1 96.81 120 TRP B N 1
ATOM 2655 C CA . TRP B 1 120 ? 12.875 20.828 15.945 1 96.81 120 TRP B CA 1
ATOM 2656 C C . TRP B 1 120 ? 13.523 22.125 15.461 1 96.81 120 TRP B C 1
ATOM 2658 O O . TRP B 1 120 ? 14.727 22.328 15.641 1 96.81 120 TRP B O 1
ATOM 2668 N N . TRP B 1 121 ? 12.797 23.016 14.906 1 96.81 121 TRP B N 1
ATOM 2669 C CA . TRP B 1 121 ? 13.281 24.219 14.242 1 96.81 121 TRP B CA 1
ATOM 2670 C C . TRP B 1 121 ? 14.008 25.125 15.234 1 96.81 121 TRP B C 1
ATOM 2672 O O . TRP B 1 121 ? 15.047 25.703 14.898 1 96.81 121 TRP B O 1
ATOM 2682 N N . SER B 1 122 ? 13.547 25.203 16.391 1 94.56 122 SER B N 1
ATOM 2683 C CA . SER B 1 122 ? 14.078 26.109 17.406 1 94.56 122 SER B CA 1
ATOM 2684 C C . SER B 1 122 ? 15.484 25.719 17.828 1 94.56 122 SER B C 1
ATOM 2686 O O . SER B 1 122 ? 16.281 26.562 18.219 1 94.56 122 SER B O 1
ATOM 2688 N N . SER B 1 123 ? 15.844 24.516 17.688 1 94.94 123 SER B N 1
ATOM 2689 C CA . SER B 1 123 ? 17.141 24.047 18.188 1 94.94 123 SER B CA 1
ATOM 2690 C C . SER B 1 123 ? 18.047 23.625 17.047 1 94.94 123 SER B C 1
ATOM 2692 O O . SER B 1 123 ? 19.234 23.391 17.25 1 94.94 123 SER B O 1
ATOM 2694 N N . ALA B 1 124 ? 17.531 23.578 15.875 1 96.62 124 ALA B N 1
ATOM 2695 C CA . ALA B 1 124 ? 18.297 23.047 14.742 1 96.62 124 ALA B CA 1
ATOM 2696 C C . ALA B 1 124 ? 19.359 24.031 14.297 1 96.62 124 ALA B C 1
ATOM 2698 O O . ALA B 1 124 ? 19.125 25.25 14.227 1 96.62 124 ALA B O 1
ATOM 2699 N N . PRO B 1 125 ? 20.562 23.516 14.055 1 96.81 125 PRO B N 1
ATOM 2700 C CA . PRO B 1 125 ? 21.594 24.375 13.477 1 96.81 125 PRO B CA 1
ATOM 2701 C C . PRO B 1 125 ? 21.266 24.844 12.07 1 96.81 125 PRO B C 1
ATOM 2703 O O . PRO B 1 125 ? 20.422 24.25 11.398 1 96.81 125 PRO B O 1
ATOM 2706 N N . ARG B 1 126 ? 21.984 25.812 11.68 1 95.69 126 ARG B N 1
ATOM 2707 C CA . ARG B 1 126 ? 21.734 26.484 10.406 1 95.69 126 ARG B CA 1
ATOM 2708 C C . ARG B 1 126 ? 21.828 25.5 9.242 1 95.69 126 ARG B C 1
ATOM 2710 O O . ARG B 1 126 ? 21 25.516 8.336 1 95.69 126 ARG B O 1
ATOM 2717 N N . GLU B 1 127 ? 22.781 24.703 9.258 1 97.31 127 GLU B N 1
ATOM 2718 C CA . GLU B 1 127 ? 23.016 23.766 8.172 1 97.31 127 GLU B CA 1
ATOM 2719 C C . GLU B 1 127 ? 21.859 22.781 8.039 1 97.31 127 GLU B C 1
ATOM 2721 O O . GLU B 1 127 ? 21.438 22.453 6.93 1 97.31 127 GLU B O 1
ATOM 2726 N N . LYS B 1 128 ? 21.312 22.391 9.141 1 97.94 128 LYS B N 1
ATOM 2727 C CA . LYS B 1 128 ? 20.188 21.453 9.141 1 97.94 128 LYS B CA 1
ATOM 2728 C C . LYS B 1 128 ? 18.906 22.141 8.68 1 97.94 128 LYS B C 1
ATOM 2730 O O . LYS B 1 128 ? 18.109 21.547 7.953 1 97.94 128 LYS B O 1
ATOM 2735 N N . ARG B 1 129 ? 18.781 23.375 9.078 1 97.94 129 ARG B N 1
ATOM 2736 C CA . ARG B 1 129 ? 17.625 24.141 8.633 1 97.94 129 ARG B CA 1
ATOM 2737 C C . ARG B 1 129 ? 17.641 24.312 7.113 1 97.94 129 ARG B C 1
ATOM 2739 O O . ARG B 1 129 ? 16.594 24.203 6.457 1 97.94 129 ARG B O 1
ATOM 2746 N N . ARG B 1 130 ? 18.797 24.562 6.578 1 98.06 130 ARG B N 1
ATOM 2747 C CA . ARG B 1 130 ? 18.953 24.734 5.137 1 98.06 130 ARG B CA 1
ATOM 2748 C C . ARG B 1 130 ? 18.547 23.469 4.391 1 98.06 130 ARG B C 1
ATOM 2750 O O . ARG B 1 130 ? 17.766 23.516 3.438 1 98.06 130 ARG B O 1
ATOM 2757 N N . ALA B 1 131 ? 19.094 22.359 4.852 1 98.44 131 ALA B N 1
ATOM 2758 C CA . ALA B 1 131 ? 18.781 21.078 4.223 1 98.44 131 ALA B CA 1
ATOM 2759 C C . ALA B 1 131 ? 17.297 20.75 4.332 1 98.44 131 ALA B C 1
ATOM 2761 O O . ALA B 1 131 ? 16.703 20.203 3.402 1 98.44 131 ALA B O 1
ATOM 2762 N N . PHE B 1 132 ? 16.797 21.125 5.465 1 98.56 132 PHE B N 1
ATOM 2763 C CA . PHE B 1 132 ? 15.375 20.891 5.715 1 98.56 132 PHE B CA 1
ATOM 2764 C C . PHE B 1 132 ? 14.516 21.672 4.719 1 98.56 132 PHE B C 1
ATOM 2766 O O . PHE B 1 132 ? 13.625 21.094 4.086 1 98.56 132 PHE B O 1
ATOM 2773 N N . VAL B 1 133 ? 14.797 22.891 4.57 1 98.56 133 VAL B N 1
ATOM 2774 C CA . VAL B 1 133 ? 14.008 23.75 3.691 1 98.56 133 VAL B CA 1
ATOM 2775 C C . VAL B 1 133 ? 14.156 23.297 2.244 1 98.56 133 VAL B C 1
ATOM 2777 O O . VAL B 1 133 ? 13.18 23.25 1.496 1 98.56 133 VAL B O 1
ATOM 2780 N N . GLU B 1 134 ? 15.312 22.906 1.904 1 98.81 134 GLU B N 1
ATOM 2781 C CA . GLU B 1 134 ? 15.547 22.391 0.56 1 98.81 134 GLU B CA 1
ATOM 2782 C C . GLU B 1 134 ? 14.68 21.172 0.279 1 98.81 134 GLU B C 1
ATOM 2784 O O . GLU B 1 134 ? 14 21.109 -0.75 1 98.81 134 GLU B O 1
ATOM 2789 N N . GLU B 1 135 ? 14.68 20.266 1.205 1 98.81 135 GLU B N 1
ATOM 2790 C CA . GLU B 1 135 ? 13.914 19.031 1.036 1 98.81 135 GLU B CA 1
ATOM 2791 C C . GLU B 1 135 ? 12.414 19.312 1.062 1 98.81 135 GLU B C 1
ATOM 2793 O O . GLU B 1 135 ? 11.656 18.734 0.276 1 98.81 135 GLU B O 1
ATOM 2798 N N . LEU B 1 136 ? 12 20.188 1.943 1 98.81 136 LEU B N 1
ATOM 2799 C CA . LEU B 1 136 ? 10.586 20.531 2.039 1 98.81 136 LEU B CA 1
ATOM 2800 C C . LEU B 1 136 ? 10.078 21.125 0.727 1 98.81 136 LEU B C 1
ATOM 2802 O O . LEU B 1 136 ? 9.039 20.703 0.214 1 98.81 136 LEU B O 1
ATOM 2806 N N . LEU B 1 137 ? 10.812 22.047 0.183 1 98.75 137 LEU B N 1
ATOM 2807 C CA . LEU B 1 137 ? 10.398 22.688 -1.059 1 98.75 137 LEU B CA 1
ATOM 2808 C C . LEU B 1 137 ? 10.453 21.703 -2.225 1 98.75 137 LEU B C 1
ATOM 2810 O O . LEU B 1 137 ? 9.633 21.781 -3.143 1 98.75 137 LEU B O 1
ATOM 2814 N N . TRP B 1 138 ? 11.391 20.828 -2.16 1 98.75 138 TRP B N 1
ATOM 2815 C CA . TRP B 1 138 ? 11.461 19.781 -3.186 1 98.75 138 TRP B CA 1
ATOM 2816 C C . TRP B 1 138 ? 10.219 18.906 -3.154 1 98.75 138 TRP B C 1
ATOM 2818 O O . TRP B 1 138 ? 9.617 18.625 -4.195 1 98.75 138 TRP B O 1
ATOM 2828 N N . GLN B 1 139 ? 9.805 18.484 -1.999 1 98.81 139 GLN B N 1
ATOM 2829 C CA . GLN B 1 139 ? 8.617 17.656 -1.857 1 98.81 139 GLN B CA 1
ATOM 2830 C C . GLN B 1 139 ? 7.371 18.3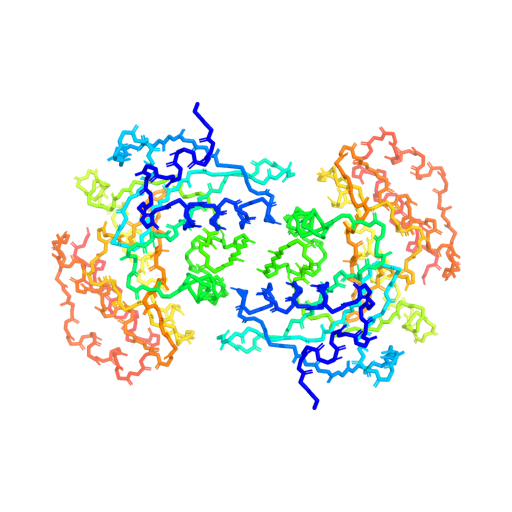91 -2.352 1 98.81 139 GLN B C 1
ATOM 2832 O O . GLN B 1 139 ? 6.539 17.797 -3.049 1 98.81 139 GLN B O 1
ATOM 2837 N N . THR B 1 140 ? 7.266 19.641 -1.991 1 98.69 140 THR B N 1
ATOM 2838 C CA . THR B 1 140 ? 6.086 20.391 -2.398 1 98.69 140 THR B CA 1
ATOM 2839 C C . THR B 1 140 ? 6.086 20.625 -3.908 1 98.69 140 THR B C 1
ATOM 2841 O O . THR B 1 140 ? 5.027 20.609 -4.543 1 98.69 140 THR B O 1
ATOM 2844 N N . TYR B 1 141 ? 7.234 20.828 -4.477 1 98.5 141 TYR B N 1
ATOM 2845 C CA . TYR B 1 141 ? 7.355 20.953 -5.926 1 98.5 141 TYR B CA 1
ATOM 2846 C C . TYR B 1 141 ? 6.926 19.656 -6.617 1 98.5 141 TYR B C 1
ATOM 2848 O O . TYR B 1 141 ? 6.184 19.688 -7.602 1 98.5 141 TYR B O 1
ATOM 2856 N N . ARG B 1 142 ? 7.297 18.562 -6.066 1 98.31 142 ARG B N 1
ATOM 2857 C CA . ARG B 1 142 ? 6.934 17.266 -6.629 1 98.31 142 ARG B CA 1
ATOM 2858 C C . ARG B 1 142 ? 5.43 17.031 -6.547 1 98.31 142 ARG B C 1
ATOM 2860 O O . ARG B 1 142 ? 4.828 16.484 -7.473 1 98.31 142 ARG B O 1
ATOM 2867 N N . LEU B 1 143 ? 4.832 17.422 -5.445 1 98.31 143 LEU B N 1
ATOM 2868 C CA . LEU B 1 143 ? 3.379 17.328 -5.336 1 98.31 143 LEU B CA 1
ATOM 2869 C C . LEU B 1 143 ? 2.705 18.188 -6.406 1 98.31 143 LEU B C 1
ATOM 2871 O O . LEU B 1 143 ? 1.73 17.75 -7.027 1 98.31 143 LEU B O 1
ATOM 2875 N N . ASP B 1 144 ? 3.217 19.359 -6.574 1 98.19 144 ASP B N 1
ATOM 2876 C CA . ASP B 1 144 ? 2.648 20.25 -7.582 1 98.19 144 ASP B CA 1
ATOM 2877 C C . ASP B 1 144 ? 2.746 19.641 -8.977 1 98.19 144 ASP B C 1
ATOM 2879 O O . ASP B 1 144 ? 1.784 19.688 -9.75 1 98.19 144 ASP B O 1
ATOM 2883 N N . LEU B 1 145 ? 3.891 19.047 -9.289 1 96.81 145 LEU B N 1
ATOM 2884 C CA . LEU B 1 145 ? 4.09 18.406 -10.586 1 96.81 145 LEU B CA 1
ATOM 2885 C C . LEU B 1 145 ? 3.111 17.25 -10.773 1 96.81 145 LEU B C 1
ATOM 2887 O O . LEU B 1 145 ? 2.652 17 -11.891 1 96.81 145 LEU B O 1
ATOM 2891 N N . ALA B 1 146 ? 2.807 16.641 -9.703 1 95.75 146 ALA B N 1
ATOM 2892 C CA . ALA B 1 146 ? 1.896 15.5 -9.75 1 95.75 146 ALA B CA 1
ATOM 2893 C C . ALA B 1 146 ? 0.44 15.961 -9.734 1 95.75 146 ALA B C 1
ATOM 2895 O O . ALA B 1 146 ? -0.478 15.141 -9.781 1 95.75 146 ALA B O 1
ATOM 2896 N N . ARG B 1 147 ? 0.221 17.234 -9.547 1 95.56 147 ARG B N 1
ATOM 2897 C CA . ARG B 1 147 ? -1.104 17.844 -9.539 1 95.56 147 ARG B CA 1
ATOM 2898 C C . ARG B 1 147 ? -1.922 17.375 -8.344 1 95.56 147 ARG B C 1
ATOM 2900 O O . ARG B 1 147 ? -3.111 17.078 -8.477 1 95.56 147 ARG B O 1
ATOM 2907 N N . ILE B 1 148 ? -1.255 17.234 -7.27 1 97.12 148 ILE B N 1
ATOM 2908 C CA . ILE B 1 148 ? -1.87 16.938 -5.98 1 97.12 148 ILE B CA 1
ATOM 2909 C C . ILE B 1 148 ? -1.792 18.156 -5.07 1 97.12 148 ILE B C 1
ATOM 2911 O O . ILE B 1 148 ? -0.703 18.656 -4.789 1 97.12 148 ILE B O 1
ATOM 2915 N N . SER B 1 149 ? -2.895 18.609 -4.574 1 97.5 149 SER B N 1
ATOM 2916 C CA . SER B 1 149 ? -2.936 19.719 -3.629 1 97.5 149 SER B CA 1
ATOM 2917 C C . SER B 1 149 ? -3.199 19.234 -2.209 1 97.5 149 SER B C 1
ATOM 2919 O O . SER B 1 149 ? -4.223 18.594 -1.948 1 97.5 149 SER B O 1
ATOM 2921 N N . HIS B 1 150 ? -2.32 19.5 -1.343 1 97.94 150 HIS B N 1
ATOM 2922 C CA . HIS B 1 150 ? -2.479 19.125 0.056 1 97.94 150 HIS B CA 1
ATOM 2923 C C . HIS B 1 150 ? -3.533 19.984 0.746 1 97.94 150 HIS B C 1
ATOM 2925 O O . HIS B 1 150 ? -4.363 19.469 1.499 1 97.94 150 HIS B O 1
ATOM 2931 N N . ASN B 1 151 ? -3.473 21.266 0.547 1 97.25 151 ASN B N 1
ATOM 2932 C CA . ASN B 1 151 ? -4.453 22.281 0.903 1 97.25 151 ASN B CA 1
ATOM 2933 C C . ASN B 1 151 ? -4.32 22.703 2.363 1 97.25 151 ASN B C 1
ATOM 2935 O O . ASN B 1 151 ? -5.102 23.531 2.852 1 97.25 151 ASN B O 1
ATOM 2939 N N . GLU B 1 152 ? -3.248 22.312 3.109 1 96.44 152 GLU B N 1
ATOM 2940 C CA . GLU B 1 152 ? -3.123 22.703 4.508 1 96.44 152 GLU B CA 1
ATOM 2941 C C . GLU B 1 152 ? -1.68 23.062 4.855 1 96.44 152 GLU B C 1
ATOM 2943 O O . GLU B 1 152 ? -1.324 23.156 6.031 1 96.44 152 GLU B O 1
ATOM 2948 N N . LEU B 1 153 ? -0.818 23.281 3.889 1 97.62 153 LEU B N 1
ATOM 2949 C CA . LEU B 1 153 ? 0.616 23.375 4.141 1 97.62 153 LEU B CA 1
ATOM 2950 C C . LEU B 1 153 ? 0.995 24.781 4.586 1 97.62 153 LEU B C 1
ATOM 2952 O O . LEU B 1 153 ? 2.158 25.047 4.898 1 97.62 153 LEU B O 1
ATOM 2956 N N . SER B 1 154 ? 0.063 25.672 4.652 1 96.88 154 SER B N 1
ATOM 2957 C CA . SER B 1 154 ? 0.348 26.953 5.289 1 96.88 154 SER B CA 1
ATOM 2958 C C . SER B 1 154 ? 0.549 26.797 6.793 1 96.88 154 SER B C 1
ATOM 2960 O O . SER B 1 154 ? 1.11 27.672 7.449 1 96.88 154 SER B O 1
ATOM 2962 N N . ARG B 1 155 ? 0.08 25.688 7.324 1 96 155 ARG B N 1
ATOM 2963 C CA . ARG B 1 155 ? 0.286 25.344 8.727 1 96 155 ARG B CA 1
ATOM 2964 C C . ARG B 1 155 ? 1.267 24.188 8.867 1 96 155 ARG B C 1
ATOM 2966 O O . ARG B 1 155 ? 0.903 23.109 9.359 1 96 155 ARG B O 1
ATOM 2973 N N . LEU B 1 156 ? 2.455 24.438 8.594 1 97.38 156 LEU B N 1
ATOM 2974 C CA . LEU B 1 156 ? 3.492 23.406 8.547 1 97.38 156 LEU B CA 1
ATOM 2975 C C . LEU B 1 156 ? 3.623 22.719 9.898 1 97.38 156 LEU B C 1
ATOM 2977 O O . LEU B 1 156 ? 3.854 21.5 9.953 1 97.38 156 LEU B O 1
ATOM 2981 N N . GLU B 1 157 ? 3.48 23.422 10.977 1 94.44 157 GLU B N 1
ATOM 2982 C CA . GLU B 1 157 ? 3.666 22.891 12.32 1 94.44 157 GLU B CA 1
ATOM 2983 C C . GLU B 1 157 ? 2.682 21.766 12.617 1 94.44 157 GLU B C 1
ATOM 2985 O O . GLU B 1 157 ? 2.938 20.922 13.469 1 94.44 157 GLU B O 1
ATOM 2990 N N . ARG B 1 158 ? 1.599 21.703 11.812 1 94.75 158 ARG B N 1
ATOM 2991 C CA . ARG B 1 158 ? 0.572 20.688 12.047 1 94.75 158 ARG B CA 1
ATOM 2992 C C . ARG B 1 158 ? 0.692 19.547 11.047 1 94.75 158 ARG B C 1
ATOM 2994 O O . ARG B 1 158 ? 0.162 18.453 11.273 1 94.75 158 ARG B O 1
ATOM 3001 N N . HIS B 1 159 ? 1.465 19.812 9.961 1 97 159 HIS B N 1
ATOM 3002 C CA . HIS B 1 159 ? 1.355 18.859 8.852 1 97 159 HIS B CA 1
ATOM 3003 C C . HIS B 1 159 ? 2.73 18.391 8.391 1 97 159 HIS B C 1
ATOM 3005 O O . HIS B 1 159 ? 2.848 17.703 7.379 1 97 159 HIS B O 1
ATOM 3011 N N . VAL B 1 160 ? 3.727 18.828 9.172 1 98 160 VAL B N 1
ATOM 3012 C CA . VAL B 1 160 ? 5.074 18.359 8.859 1 98 160 VAL B CA 1
ATOM 3013 C C . VAL B 1 160 ? 5.75 17.844 10.133 1 98 160 VAL B C 1
ATOM 3015 O O . VAL B 1 160 ? 5.84 18.562 11.133 1 98 160 VAL B O 1
ATOM 3018 N N . LEU B 1 161 ? 6.172 16.641 10.102 1 97.88 161 LEU B N 1
ATOM 3019 C CA . LEU B 1 161 ? 7.039 16.062 11.125 1 97.88 161 LEU B CA 1
ATOM 3020 C C . LEU B 1 161 ? 8.492 16.062 10.664 1 97.88 161 LEU B C 1
ATOM 3022 O O . LEU B 1 161 ? 8.773 16.109 9.461 1 97.88 161 LEU B O 1
ATOM 3026 N N . VAL B 1 162 ? 9.344 16.062 11.609 1 98.31 162 VAL B N 1
ATOM 3027 C CA . VAL B 1 162 ? 10.773 15.984 11.305 1 98.31 162 VAL B CA 1
ATOM 3028 C C . VAL B 1 162 ? 11.328 14.648 11.781 1 98.31 162 VAL B C 1
ATOM 3030 O O . VAL B 1 162 ? 11.352 14.375 12.984 1 98.31 162 VAL B O 1
ATOM 3033 N N . GLU B 1 163 ? 11.695 13.812 10.875 1 97.69 163 GLU B N 1
ATOM 3034 C CA . GLU B 1 163 ? 12.336 12.531 11.164 1 97.69 163 GLU B CA 1
ATOM 3035 C C . GLU B 1 163 ? 13.789 12.516 10.688 1 97.69 163 GLU B C 1
ATOM 3037 O O . GLU B 1 163 ? 14.047 12.633 9.484 1 97.69 163 GLU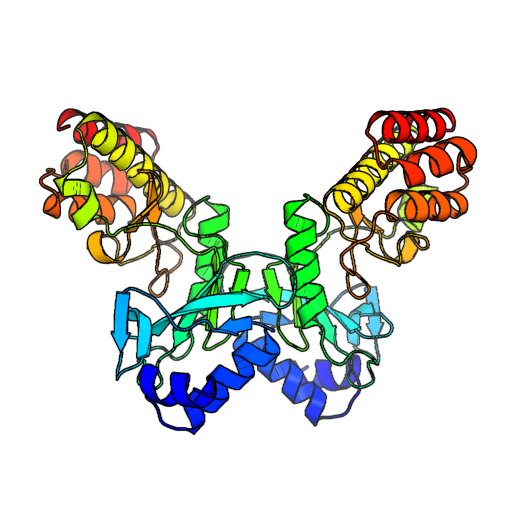 B O 1
ATOM 3042 N N . GLY B 1 164 ? 14.812 12.391 11.523 1 95.25 164 GLY B N 1
ATOM 3043 C CA . GLY B 1 164 ? 16.219 12.445 11.141 1 95.25 164 GLY B CA 1
ATOM 3044 C C . GLY B 1 164 ? 16.578 13.711 10.398 1 95.25 164 GLY B C 1
ATOM 3045 O O . GLY B 1 164 ? 17.219 13.664 9.344 1 95.25 164 GLY B O 1
ATOM 3046 N N . ASP B 1 165 ? 16 14.852 10.773 1 96.75 165 ASP B N 1
ATOM 3047 C CA . ASP B 1 165 ? 16.25 16.188 10.25 1 96.75 165 ASP B CA 1
ATOM 3048 C C . ASP B 1 165 ? 15.586 16.375 8.883 1 96.75 165 ASP B C 1
ATOM 3050 O O . ASP B 1 165 ? 15.875 17.344 8.18 1 96.75 165 ASP B O 1
ATOM 3054 N N . ARG B 1 166 ? 14.781 15.438 8.516 1 98 166 ARG B N 1
ATOM 3055 C CA . ARG B 1 166 ? 14.109 15.516 7.227 1 98 166 ARG B CA 1
ATOM 3056 C C . ARG B 1 166 ? 12.609 15.758 7.406 1 98 166 ARG B C 1
ATOM 3058 O O . ARG B 1 166 ? 11.984 15.18 8.297 1 98 166 ARG B O 1
ATOM 3065 N N . PRO B 1 167 ? 12.078 16.578 6.559 1 98.69 167 PRO B N 1
ATOM 3066 C CA . PRO B 1 167 ? 10.641 16.812 6.648 1 98.69 167 PRO B CA 1
ATOM 3067 C C . PRO B 1 167 ? 9.812 15.641 6.125 1 98.69 167 PRO B C 1
ATOM 3069 O O . PRO B 1 167 ? 10.148 15.055 5.094 1 98.69 167 PRO B O 1
ATOM 3072 N N . VAL B 1 168 ? 8.766 15.289 6.789 1 98.75 168 VAL B N 1
ATOM 3073 C CA . VAL B 1 168 ? 7.754 14.344 6.355 1 98.75 168 VAL B CA 1
ATOM 3074 C C . VAL B 1 168 ? 6.379 15.008 6.371 1 98.75 168 VAL B C 1
ATOM 3076 O O . VAL B 1 168 ? 5.836 15.297 7.441 1 98.75 168 VAL B O 1
ATOM 3079 N N . ILE B 1 169 ? 5.879 15.281 5.191 1 98.62 169 ILE B N 1
ATOM 3080 C CA . ILE B 1 169 ? 4.547 15.867 5.078 1 98.62 169 ILE B CA 1
ATOM 3081 C C . ILE B 1 169 ? 3.49 14.812 5.387 1 98.62 169 ILE B C 1
ATOM 3083 O O . ILE B 1 169 ? 3.514 13.711 4.82 1 98.62 169 ILE B O 1
ATOM 3087 N N . ILE B 1 170 ? 2.576 15.125 6.305 1 97.94 170 ILE B N 1
ATOM 3088 C CA . ILE B 1 170 ? 1.576 14.148 6.73 1 97.94 170 ILE B CA 1
ATOM 3089 C C . ILE B 1 170 ? 0.177 14.734 6.547 1 97.94 170 ILE B C 1
ATOM 3091 O O . ILE B 1 170 ? 0.028 15.906 6.191 1 97.94 170 ILE B O 1
ATOM 3095 N N . ASP B 1 171 ? -0.808 13.977 6.762 1 96.62 171 ASP B N 1
ATOM 3096 C CA . ASP B 1 171 ? -2.213 14.359 6.875 1 96.62 171 ASP B CA 1
ATOM 3097 C C . ASP B 1 171 ? -2.744 14.891 5.547 1 96.62 171 ASP B C 1
ATOM 3099 O O . ASP B 1 171 ? -2.969 16.094 5.402 1 96.62 171 ASP B O 1
ATOM 3103 N N . PHE B 1 172 ? -3.115 14.023 4.637 1 97.38 172 PHE B N 1
ATOM 3104 C CA . PHE B 1 172 ? -3.635 14.367 3.316 1 97.38 172 PHE B CA 1
ATOM 3105 C C . PHE B 1 172 ? -5.156 14.312 3.303 1 97.38 172 PHE B C 1
ATOM 3107 O O . PHE B 1 172 ? -5.762 13.938 2.293 1 97.38 172 PHE B O 1
ATOM 3114 N N . GLU B 1 173 ? -5.734 14.594 4.355 1 95.88 173 GLU B N 1
ATOM 3115 C CA . GLU B 1 173 ? -7.184 14.516 4.52 1 95.88 173 GLU B CA 1
ATOM 3116 C C . GLU B 1 173 ? -7.898 15.539 3.643 1 95.88 173 GLU B C 1
ATOM 3118 O O . GLU B 1 173 ? -9.008 15.289 3.162 1 95.88 173 GLU B O 1
ATOM 3123 N N . SER B 1 174 ? -7.289 16.656 3.408 1 95.56 174 SER B N 1
ATOM 3124 C CA . SER B 1 174 ? -7.906 17.734 2.654 1 95.56 174 SER B CA 1
ATOM 3125 C C . SER B 1 174 ? -7.402 17.766 1.217 1 95.56 174 SER B C 1
ATOM 3127 O O . SER B 1 174 ? -7.703 18.703 0.467 1 95.56 174 SER B O 1
ATOM 3129 N N . ALA B 1 175 ? -6.652 16.781 0.847 1 97 175 ALA B N 1
ATOM 3130 C CA . ALA B 1 175 ? -6 16.797 -0.461 1 97 175 ALA B CA 1
ATOM 3131 C C . ALA B 1 175 ? -7.027 16.719 -1.586 1 97 175 ALA B C 1
ATOM 3133 O O . ALA B 1 175 ? -8.102 16.141 -1.41 1 97 175 ALA B O 1
ATOM 3134 N N . THR B 1 176 ? -6.75 17.297 -2.678 1 96.62 176 THR B N 1
ATOM 3135 C CA . THR B 1 176 ? -7.539 17.25 -3.9 1 96.62 176 THR B CA 1
ATOM 3136 C C . THR B 1 176 ? -6.637 17.141 -5.125 1 96.62 176 THR B C 1
ATOM 3138 O O . THR B 1 176 ? -5.422 17.312 -5.027 1 96.62 176 THR B O 1
ATOM 3141 N N . LEU B 1 177 ? -7.277 16.812 -6.309 1 94.88 177 LEU B N 1
ATOM 3142 C CA . LEU B 1 177 ? -6.562 16.812 -7.578 1 94.88 177 LEU B CA 1
ATOM 3143 C C . LEU B 1 177 ? -6.664 18.156 -8.273 1 94.88 177 LEU B C 1
ATOM 3145 O O . LEU B 1 177 ? -7.625 18.906 -8.055 1 94.88 177 LEU B O 1
ATOM 3149 N N . GLY B 1 178 ? -5.781 18.438 -9.258 1 84.75 178 GLY B N 1
ATOM 3150 C CA . GLY B 1 178 ? -5.906 19.547 -10.18 1 84.75 178 GLY B CA 1
ATOM 3151 C C . GLY B 1 178 ? -5.129 20.781 -9.742 1 84.75 178 GLY B C 1
ATOM 3152 O O . GLY B 1 178 ? -5.027 21.766 -10.492 1 84.75 178 GLY B O 1
ATOM 3153 N N . GLY B 1 179 ? -4.5 20.672 -8.555 1 78.94 179 GLY B N 1
ATOM 3154 C CA . GLY B 1 179 ? -3.887 21.906 -8.086 1 78.94 179 GLY B CA 1
ATOM 3155 C C . GLY B 1 179 ? -2.371 21.891 -8.156 1 78.94 179 GLY B C 1
ATOM 3156 O O . GLY B 1 179 ? -1.786 21.016 -8.797 1 78.94 179 GLY B O 1
ATOM 3157 N N . GLY B 1 180 ? -1.726 22.969 -7.895 1 84.69 180 GLY B N 1
ATOM 3158 C CA . GLY B 1 180 ? -0.302 23.266 -7.836 1 84.69 180 GLY B CA 1
ATOM 3159 C C . GLY B 1 180 ? 0.039 24.391 -6.875 1 84.69 180 GLY B C 1
ATOM 3160 O O . GLY B 1 180 ? 0.775 25.312 -7.227 1 84.69 180 GLY B O 1
ATOM 3161 N N . ASN B 1 181 ? -0.521 24.203 -5.609 1 94.5 181 ASN B N 1
ATOM 3162 C CA . ASN B 1 181 ? -0.322 25.328 -4.703 1 94.5 181 ASN B CA 1
ATOM 3163 C C . ASN B 1 181 ? 0.502 24.922 -3.484 1 94.5 181 ASN B C 1
ATOM 3165 O O . ASN B 1 181 ? 0.608 25.688 -2.521 1 94.5 181 ASN B O 1
ATOM 3169 N N . ASN B 1 182 ? 1.052 23.75 -3.506 1 98.38 182 ASN B N 1
ATOM 3170 C CA . ASN B 1 182 ? 1.738 23.234 -2.326 1 98.38 182 ASN B CA 1
ATOM 3171 C C . ASN B 1 182 ? 2.967 24.078 -1.979 1 98.38 182 ASN B C 1
ATOM 3173 O O . ASN B 1 182 ? 3.158 24.453 -0.823 1 98.38 182 ASN B O 1
ATOM 3177 N N . LEU B 1 183 ? 3.766 24.359 -2.979 1 98.31 183 LEU B N 1
ATOM 3178 C CA . LEU B 1 183 ? 4.984 25.125 -2.756 1 98.31 183 LEU B CA 1
ATOM 3179 C C . LEU B 1 183 ? 4.656 26.516 -2.203 1 98.31 183 LEU B C 1
ATOM 3181 O O . LEU B 1 183 ? 5.289 26.969 -1.251 1 98.31 183 LEU B O 1
ATOM 3185 N N . THR B 1 184 ? 3.668 27.125 -2.791 1 97.19 184 THR B N 1
ATOM 3186 C CA . THR B 1 184 ? 3.27 28.453 -2.328 1 97.19 184 THR B CA 1
ATOM 3187 C C . THR B 1 184 ? 2.736 28.391 -0.899 1 97.19 184 THR B C 1
ATOM 3189 O O . THR B 1 184 ? 3.064 29.234 -0.069 1 97.19 184 THR B O 1
ATOM 3192 N N . GLN B 1 185 ? 1.961 27.453 -0.576 1 97.38 185 GLN B N 1
ATOM 3193 C CA . GLN B 1 185 ? 1.446 27.281 0.779 1 97.38 185 GLN B CA 1
ATOM 3194 C C . GLN B 1 185 ? 2.578 27.031 1.771 1 97.38 185 GLN B C 1
ATOM 3196 O O . GLN B 1 185 ? 2.598 27.609 2.857 1 97.38 185 GLN B O 1
ATOM 3201 N N . ALA B 1 186 ? 3.479 26.188 1.372 1 98.38 186 ALA B N 1
ATOM 3202 C CA . ALA B 1 186 ? 4.617 25.906 2.242 1 98.38 186 ALA B CA 1
ATOM 3203 C C . ALA B 1 186 ? 5.461 27.141 2.473 1 98.38 186 ALA B C 1
ATOM 3205 O O . ALA B 1 186 ? 5.957 27.375 3.58 1 98.38 186 ALA B O 1
ATOM 3206 N N . ALA B 1 187 ? 5.617 27.938 1.426 1 97.94 187 ALA B N 1
ATOM 3207 C CA . ALA B 1 187 ? 6.359 29.188 1.541 1 97.94 187 ALA B CA 1
ATOM 3208 C C . ALA B 1 187 ? 5.727 30.109 2.582 1 97.94 187 ALA B C 1
ATOM 3210 O O . ALA B 1 187 ? 6.43 30.719 3.385 1 97.94 187 ALA B O 1
ATOM 3211 N N . ASN B 1 188 ? 4.477 30.156 2.533 1 96.06 188 ASN B N 1
ATOM 3212 C CA . ASN B 1 188 ? 3.76 30.953 3.523 1 96.06 188 ASN B CA 1
ATOM 3213 C C . ASN B 1 188 ? 3.936 30.391 4.93 1 96.06 188 ASN B C 1
ATOM 3215 O O . ASN B 1 188 ? 4.086 31.141 5.895 1 96.06 188 ASN B O 1
ATOM 3219 N N . GLY B 1 189 ? 3.891 29.078 5.043 1 96.81 189 GLY B N 1
ATOM 3220 C CA . GLY B 1 189 ? 4.113 28.438 6.328 1 96.81 189 GLY B CA 1
ATOM 3221 C C . GLY B 1 189 ? 5.488 28.719 6.906 1 96.81 189 GLY B C 1
ATOM 3222 O O . GLY B 1 189 ? 5.648 28.812 8.125 1 96.81 189 GLY B O 1
ATOM 3223 N N . LEU B 1 190 ? 6.426 28.891 6.055 1 97.44 190 LEU B N 1
ATOM 3224 C CA . LEU B 1 190 ? 7.797 29.141 6.477 1 97.44 190 LEU B CA 1
ATOM 3225 C C . LEU B 1 190 ? 7.918 30.516 7.129 1 97.44 190 LEU B C 1
ATOM 3227 O O . LEU B 1 190 ? 8.859 30.766 7.883 1 97.44 190 LEU B O 1
ATOM 3231 N N . MET B 1 191 ? 6.977 31.359 6.855 1 95 191 MET B N 1
ATOM 3232 C CA . MET B 1 191 ? 6.965 32.656 7.496 1 95 191 MET B CA 1
ATOM 3233 C C . MET B 1 191 ? 6.883 32.531 9.008 1 95 191 MET B C 1
ATOM 3235 O O . MET B 1 191 ? 7.508 33.312 9.742 1 95 191 MET B O 1
ATOM 3239 N N . ARG B 1 192 ? 6.184 31.625 9.445 1 93.12 192 ARG B N 1
ATOM 3240 C CA . ARG B 1 192 ? 6.016 31.406 10.875 1 93.12 192 ARG B CA 1
ATOM 3241 C C . ARG B 1 192 ? 7.32 30.938 11.516 1 93.12 192 ARG B C 1
ATOM 3243 O O . ARG B 1 192 ? 7.461 30.953 12.734 1 93.12 192 ARG B O 1
ATOM 3250 N N . LEU B 1 193 ? 8.18 30.516 10.68 1 95.31 193 LEU B N 1
ATOM 3251 C CA . LEU B 1 193 ? 9.469 30.047 11.172 1 95.31 193 LEU B CA 1
ATOM 3252 C C . LEU B 1 193 ? 10.531 31.125 11.008 1 95.31 193 LEU B C 1
ATOM 3254 O O . LEU B 1 193 ? 11.727 30.859 11.188 1 95.31 193 LEU B O 1
ATOM 3258 N N . GLY B 1 194 ? 10.109 32.281 10.523 1 95.06 194 GLY B N 1
ATOM 3259 C CA . GLY B 1 194 ? 11 33.438 10.484 1 95.06 194 GLY B CA 1
ATOM 3260 C C . GLY B 1 194 ? 11.555 33.719 9.094 1 95.06 194 GLY B C 1
ATOM 3261 O O . GLY B 1 194 ? 12.43 34.562 8.93 1 95.06 194 GLY B O 1
ATOM 3262 N N . LEU B 1 195 ? 11.133 33 8.125 1 97.06 195 LEU B N 1
ATOM 3263 C CA . LEU B 1 195 ? 11.617 33.219 6.766 1 97.06 195 LEU B CA 1
ATOM 3264 C C . LEU B 1 195 ? 10.641 34.094 5.98 1 97.06 195 LEU B C 1
ATOM 3266 O O . LEU B 1 195 ? 9.438 34.062 6.234 1 97.06 195 LEU B O 1
ATOM 3270 N N . ARG B 1 196 ? 11.172 34.812 5.066 1 97.19 196 ARG B N 1
ATOM 3271 C CA . ARG B 1 196 ? 10.359 35.719 4.25 1 97.19 196 ARG B CA 1
ATOM 3272 C C . ARG B 1 196 ? 10.117 35.125 2.865 1 97.19 196 ARG B C 1
ATOM 3274 O O . ARG B 1 196 ? 11.062 34.906 2.104 1 97.19 196 ARG B O 1
ATOM 3281 N N . PRO B 1 197 ? 8.875 34.938 2.523 1 97.19 197 PRO B N 1
ATOM 3282 C CA . PRO B 1 197 ? 8.594 34.406 1.19 1 97.19 197 PRO B CA 1
ATOM 3283 C C . PRO B 1 197 ? 8.961 35.375 0.073 1 97.19 197 PRO B C 1
ATOM 3285 O O . PRO B 1 197 ? 8.656 36.562 0.161 1 97.19 197 PRO B O 1
ATOM 3288 N N . PRO B 1 198 ? 9.672 34.906 -0.933 1 97.62 198 PRO B N 1
ATOM 3289 C CA . PRO B 1 198 ? 9.93 35.75 -2.104 1 97.62 198 PRO B CA 1
ATOM 3290 C C . PRO B 1 198 ? 8.711 35.875 -3.008 1 97.62 198 PRO B C 1
ATOM 3292 O O . PRO B 1 198 ? 8.555 35.125 -3.967 1 97.62 198 PRO B O 1
ATOM 3295 N N . VAL B 1 199 ? 7.977 36.844 -2.834 1 97.19 199 VAL B N 1
ATOM 3296 C CA . VAL B 1 199 ? 6.629 37 -3.365 1 97.19 199 VAL B CA 1
ATOM 3297 C C . VAL B 1 199 ? 6.672 37 -4.891 1 97.19 199 VAL B C 1
ATOM 3299 O O . VAL B 1 199 ? 5.895 36.312 -5.543 1 97.19 199 VAL B O 1
ATOM 3302 N N . ASP B 1 200 ? 7.582 37.75 -5.465 1 97.44 200 ASP B N 1
ATOM 3303 C CA . ASP B 1 200 ? 7.66 37.844 -6.922 1 97.44 200 ASP B CA 1
ATOM 3304 C C . ASP B 1 200 ? 8.008 36.469 -7.539 1 97.44 200 ASP B C 1
ATOM 3306 O O . ASP B 1 200 ? 7.402 36.062 -8.531 1 97.44 200 ASP B O 1
ATOM 3310 N N . ALA B 1 201 ? 8.977 35.812 -6.961 1 97.81 201 ALA B N 1
ATOM 3311 C CA . ALA B 1 201 ? 9.367 34.5 -7.453 1 97.81 201 ALA B CA 1
ATOM 3312 C C . ALA B 1 201 ? 8.219 33.5 -7.316 1 97.81 201 ALA B C 1
ATOM 3314 O O . ALA B 1 201 ? 8.008 32.656 -8.195 1 97.81 201 ALA B O 1
ATOM 3315 N N . LEU B 1 202 ? 7.496 33.594 -6.277 1 97.94 202 LEU B N 1
ATOM 3316 C CA . LEU B 1 202 ? 6.359 32.719 -6.051 1 97.94 202 LEU B CA 1
ATOM 3317 C C . LEU B 1 202 ? 5.258 32.969 -7.07 1 97.94 202 LEU B C 1
ATOM 3319 O O . LEU B 1 202 ? 4.602 32.031 -7.531 1 97.94 202 LEU B O 1
ATOM 3323 N N . ARG B 1 203 ? 5.02 34.188 -7.371 1 97.06 203 ARG B N 1
ATOM 3324 C CA . ARG B 1 203 ? 4.039 34.531 -8.391 1 97.06 203 ARG B CA 1
ATOM 3325 C C . ARG B 1 203 ? 4.414 33.938 -9.742 1 97.06 203 ARG B C 1
ATOM 3327 O O . ARG B 1 203 ? 3.561 33.406 -10.453 1 97.06 203 ARG B O 1
ATOM 3334 N N . ARG B 1 204 ? 5.66 34.125 -10.031 1 97.12 204 ARG B N 1
ATOM 3335 C CA . ARG B 1 204 ? 6.145 33.5 -11.273 1 97.12 204 ARG B CA 1
ATOM 3336 C C . ARG B 1 204 ? 5.957 32 -11.25 1 97.12 204 ARG B C 1
ATOM 3338 O O . ARG B 1 204 ? 5.508 31.406 -12.234 1 97.12 204 ARG B O 1
ATOM 3345 N N . TYR B 1 205 ? 6.262 31.406 -10.164 1 97.69 205 TYR B N 1
ATOM 3346 C CA . TYR B 1 205 ? 6.121 29.953 -10.023 1 97.69 205 TYR B CA 1
ATOM 3347 C C . TYR B 1 205 ? 4.672 29.531 -10.211 1 97.69 205 TYR B C 1
ATOM 3349 O O . TYR B 1 205 ? 4.395 28.547 -10.891 1 97.69 205 TYR B O 1
ATOM 3357 N N . LYS B 1 206 ? 3.787 30.25 -9.641 1 94.69 206 LYS B N 1
ATOM 3358 C CA . LYS B 1 206 ? 2.367 29.906 -9.719 1 94.69 206 LYS B CA 1
ATOM 3359 C C . LYS B 1 206 ? 1.88 29.922 -11.164 1 94.69 206 LYS B C 1
ATOM 3361 O O . LYS B 1 206 ? 1.002 29.156 -11.539 1 94.69 206 LYS B O 1
ATOM 3366 N N . ARG B 1 207 ? 2.463 30.719 -11.992 1 93.81 207 ARG B N 1
ATOM 3367 C CA . ARG B 1 207 ? 2.041 30.875 -13.375 1 93.81 207 ARG B CA 1
ATOM 3368 C C . ARG B 1 207 ? 2.523 29.719 -14.242 1 93.81 207 ARG B C 1
ATOM 3370 O O . ARG B 1 207 ? 1.808 29.266 -15.141 1 93.81 207 ARG B O 1
ATOM 3377 N N . CYS B 1 208 ? 3.699 29.234 -13.93 1 93.81 208 CYS B N 1
ATOM 3378 C CA . CYS B 1 208 ? 4.234 28.297 -14.906 1 93.81 208 CYS B CA 1
ATOM 3379 C C . CYS B 1 208 ? 4.52 26.938 -14.266 1 93.81 208 CYS B C 1
ATOM 3381 O O . CYS B 1 208 ? 4.738 25.953 -14.969 1 93.81 208 CYS B O 1
ATOM 3383 N N . LEU B 1 209 ? 4.594 26.891 -12.922 1 94.25 209 LEU B N 1
ATOM 3384 C CA . LEU B 1 209 ? 4.988 25.672 -12.234 1 94.25 209 LEU B CA 1
ATOM 3385 C C . LEU B 1 209 ? 6.238 25.062 -12.867 1 94.25 209 LEU B C 1
ATOM 3387 O O . LEU B 1 209 ? 6.355 23.844 -12.969 1 94.25 209 LEU B O 1
ATOM 3391 N N . CYS B 1 210 ? 7.148 25.922 -13.258 1 95.62 210 CYS B N 1
ATOM 3392 C CA . CYS B 1 210 ? 8.312 25.484 -14.016 1 95.62 210 CYS B CA 1
ATOM 3393 C C . CYS B 1 210 ? 9.539 25.375 -13.117 1 95.62 210 CYS B C 1
ATOM 3395 O O . CYS B 1 210 ? 9.602 26 -12.062 1 95.62 210 CYS B O 1
ATOM 3397 N N . GLU B 1 211 ? 10.461 24.578 -13.539 1 97.75 211 GLU B N 1
ATOM 3398 C CA . GLU B 1 211 ? 11.641 24.266 -12.742 1 97.75 211 GLU B CA 1
ATOM 3399 C C . GLU B 1 211 ? 12.469 25.5 -12.453 1 97.75 211 GLU B C 1
ATOM 3401 O O . GLU B 1 211 ? 13 25.656 -11.352 1 97.75 211 GLU B O 1
ATOM 3406 N N . ASP B 1 212 ? 12.555 26.391 -13.438 1 97.88 212 ASP B N 1
ATOM 3407 C CA . ASP B 1 212 ? 13.344 27.594 -13.258 1 97.88 212 ASP B CA 1
ATOM 3408 C C . ASP B 1 212 ? 12.789 28.453 -12.117 1 97.88 212 ASP B C 1
ATOM 3410 O O . ASP B 1 212 ? 13.547 28.938 -11.273 1 97.88 212 ASP B O 1
ATOM 3414 N N . ALA B 1 213 ? 11.547 28.703 -12.172 1 97.62 213 ALA B N 1
ATOM 3415 C CA . ALA B 1 213 ? 10.906 29.469 -11.109 1 97.62 213 ALA B CA 1
ATOM 3416 C C . ALA B 1 213 ? 11.055 28.781 -9.766 1 97.62 213 ALA B C 1
ATOM 3418 O O . ALA B 1 213 ? 11.281 29.422 -8.742 1 97.62 213 ALA B O 1
ATOM 3419 N N . TYR B 1 214 ? 10.906 27.438 -9.711 1 98.44 214 TYR B N 1
ATOM 3420 C CA . TYR B 1 214 ? 11.141 26.656 -8.508 1 98.44 214 TYR B CA 1
ATOM 3421 C C . TYR B 1 214 ? 12.539 26.891 -7.961 1 98.44 214 TYR B C 1
ATOM 3423 O O . TYR B 1 214 ? 12.711 27.172 -6.77 1 98.44 214 TYR B O 1
ATOM 3431 N N . ARG B 1 215 ? 13.523 26.781 -8.812 1 98.56 215 ARG B N 1
ATOM 3432 C CA . ARG B 1 215 ? 14.914 26.969 -8.398 1 98.56 215 ARG B CA 1
ATOM 3433 C C . ARG B 1 215 ? 15.141 28.375 -7.859 1 98.56 215 ARG B C 1
ATOM 3435 O O . ARG B 1 215 ? 15.93 28.562 -6.934 1 98.56 215 ARG B O 1
ATOM 3442 N N . GLU B 1 216 ? 14.516 29.312 -8.492 1 98.56 216 GLU B N 1
ATOM 3443 C CA . GLU B 1 216 ? 14.625 30.688 -8.008 1 98.56 216 GLU B CA 1
ATOM 3444 C C . GLU B 1 216 ? 14.055 30.812 -6.598 1 98.56 216 GLU B C 1
ATOM 3446 O O . GLU B 1 216 ? 14.68 31.406 -5.723 1 98.56 216 GLU B O 1
ATOM 3451 N N . VAL B 1 217 ? 12.891 30.297 -6.367 1 98.62 217 VAL B N 1
ATOM 3452 C CA . VAL B 1 217 ? 12.273 30.312 -5.047 1 98.62 217 VAL B CA 1
ATOM 3453 C C . VAL B 1 217 ? 13.195 29.656 -4.031 1 98.62 217 VAL B C 1
ATOM 3455 O O . VAL B 1 217 ? 13.445 30.203 -2.955 1 98.62 217 VAL B O 1
ATOM 3458 N N . LEU B 1 218 ? 13.695 28.484 -4.391 1 98.69 218 LEU B N 1
ATOM 3459 C CA . LEU B 1 218 ? 14.594 27.719 -3.523 1 98.69 218 LEU B CA 1
ATOM 3460 C C . LEU B 1 218 ? 15.812 28.547 -3.148 1 98.69 218 LEU B C 1
ATOM 3462 O O . LEU B 1 218 ? 16.141 28.672 -1.966 1 98.69 218 LEU B O 1
ATOM 3466 N N . ARG B 1 219 ? 16.453 29.141 -4.16 1 98.44 219 ARG B N 1
ATOM 3467 C CA . ARG B 1 219 ? 17.656 29.938 -3.939 1 98.44 219 ARG B CA 1
ATOM 3468 C C . ARG B 1 219 ? 17.375 31.094 -2.98 1 98.44 219 ARG B C 1
ATOM 3470 O O . ARG B 1 219 ? 18.156 31.328 -2.057 1 98.44 219 ARG B O 1
ATOM 3477 N N . LEU B 1 220 ? 16.344 31.766 -3.17 1 98.44 220 LEU B N 1
ATOM 3478 C CA . LEU B 1 220 ? 16.016 32.938 -2.385 1 98.44 220 LEU B CA 1
ATOM 3479 C C . LEU B 1 220 ? 15.711 32.594 -0.938 1 98.44 220 LEU B C 1
ATOM 3481 O O . LEU B 1 220 ? 16.016 33.344 -0.019 1 98.44 220 LEU B O 1
ATOM 3485 N N . PHE B 1 221 ? 15.109 31.422 -0.683 1 98.38 221 PHE B N 1
ATOM 3486 C CA . PHE B 1 221 ? 14.898 30.953 0.681 1 98.38 221 PHE B CA 1
ATOM 3487 C C . PHE B 1 221 ? 16.219 30.562 1.325 1 98.38 221 PHE B C 1
ATOM 3489 O O . PHE B 1 221 ? 16.5 30.938 2.469 1 98.38 221 PHE B O 1
ATOM 3496 N N . LEU B 1 222 ? 17.016 29.812 0.579 1 98 222 LEU B N 1
ATOM 3497 C CA . LEU B 1 222 ? 18.266 29.297 1.134 1 98 222 LEU B CA 1
ATOM 3498 C C . LEU B 1 222 ? 19.234 30.453 1.448 1 98 222 LEU B C 1
ATOM 3500 O O . LEU B 1 222 ? 20.031 30.359 2.379 1 98 222 LEU B O 1
ATOM 3504 N N . ASP B 1 223 ? 19.141 31.562 0.728 1 97.31 223 ASP B N 1
ATOM 3505 C CA . ASP B 1 223 ? 19.969 32.75 0.958 1 97.31 223 ASP B CA 1
ATOM 3506 C C . ASP B 1 223 ? 19.688 33.344 2.33 1 97.31 223 ASP B C 1
ATOM 3508 O O . ASP B 1 223 ? 20.516 34.094 2.865 1 97.31 223 ASP B O 1
ATOM 3512 N N . GLN B 1 224 ? 18.594 33.125 2.9 1 97.06 224 GLN B N 1
ATOM 3513 C CA . GLN B 1 224 ? 18.219 33.688 4.199 1 97.06 224 GLN B CA 1
ATOM 3514 C C . GLN B 1 224 ? 18.797 32.844 5.336 1 97.06 224 GLN B C 1
ATOM 3516 O O . GLN B 1 224 ? 18.703 33.219 6.504 1 97.06 224 GLN B O 1
ATOM 3521 N N . LEU B 1 225 ? 19.172 31.656 5.035 1 95 225 LEU B N 1
ATOM 3522 C CA . LEU B 1 225 ? 19.641 30.703 6.035 1 95 225 LEU B CA 1
ATOM 3523 C C . LEU B 1 225 ? 21.156 30.547 5.98 1 95 225 LEU B C 1
ATOM 3525 O O . LEU B 1 225 ? 21.812 30.438 7.02 1 95 225 LEU B O 1
#

Foldseek 3Di:
DPQLVLQCQAFPQDSVLSVVQVVVCVVQQKAFDWADDDAGNNTHANDDDPFWTWTWIDHPDDDFIKIKTFGHNPHPDQFCVVVLVLQVLLVVLVAAFAWDDGDGGITMGGDAPFAFPVVCLVPDDLVLVLVQLLQQLSSLLSCLVSQKDQPQLLQVRVQWTAHPSHTHGHDSSVMDGRHRCSNVSNLNNCVVSPFDFPVVLVVVCRVPSDPVSSVVRSVRRSVVD/DDQLVLQCQAFPQHSVLSVVQVVVCVVQQKAFDWADDDAGNNTHANDDDPFWTWTWIDHPDDDFIKIKTFGHNPHPDQFCVVVLVLQVLLVVLVAAFAWDDGDGGITMGGDAPFAFPVVCLVPDDLVLVLVQLLQQLSSLLSCLVSQKDQPQLLQRRVAWTAHPSHTHGHDSSVMDGRHRCRNVSNLNNCVVSPFDFPVVLVVVCRVPSDPVSSVVRSVRRSVVD

Solvent-accessible surface area (backbone atoms only — not comparable to full-atom values): 22913 Å² total; per-residue (Å²): 133,57,69,55,57,55,35,38,50,54,33,39,55,48,65,67,40,19,50,52,46,48,50,49,33,56,35,51,38,45,44,79,40,83,35,63,84,34,78,36,79,89,38,43,18,56,40,74,59,91,42,30,37,28,27,37,25,32,51,82,65,75,86,59,59,24,30,34,39,31,52,24,46,76,26,89,61,93,51,39,26,62,25,40,46,45,32,50,55,35,39,77,56,71,30,45,56,55,64,61,32,38,25,34,45,34,32,31,23,48,49,76,80,47,44,47,36,61,70,48,59,78,72,50,52,57,68,51,50,43,53,25,51,52,51,45,49,49,46,24,46,35,31,25,76,67,25,36,19,46,83,54,41,50,44,36,63,80,31,26,33,31,40,94,69,34,67,38,50,48,80,40,72,66,42,46,75,82,33,58,49,31,42,61,28,36,38,57,20,38,37,81,74,73,44,75,64,60,61,68,41,47,52,52,19,66,73,62,73,37,68,68,36,46,51,50,41,50,49,61,53,53,72,77,90,133,58,69,53,57,54,36,38,49,54,32,38,55,48,66,67,42,18,50,53,47,48,49,49,33,56,34,50,39,46,44,78,41,83,35,66,85,32,74,36,78,87,37,43,18,57,38,76,58,92,40,30,38,27,27,38,26,30,50,82,63,75,86,59,60,25,29,32,39,31,51,24,46,77,26,91,62,93,51,40,25,62,26,39,47,46,33,50,56,34,40,76,55,73,31,44,56,54,66,60,32,37,24,33,46,35,31,29,22,47,50,77,80,48,44,46,36,62,70,51,59,76,70,50,51,57,69,53,49,42,54,23,51,52,51,44,48,49,46,24,45,35,31,25,75,68,25,38,19,46,82,53,43,51,44,36,63,80,31,25,32,31,40,92,69,34,66,38,48,48,79,40,71,66,43,46,76,82,34,58,50,32,43,62,28,36,38,57,20,38,35,81,74,73,43,74,62,57,61,68,42,47,53,52,19,66,74,62,73,38,67,68,35,47,52,50,42,50,49,61,51,52,71,76,90

InterPro domains:
  IPR011009 Protein kinase-like domain superfamily [SSF56112] (43-178)

Sequence (450 aa):
MAVVETLLLALGGGVEHALGVYKQLRELQLELEVGGTVLVNGVWAVGKGTNSVVFRCRPAVGALELACKLRRGDSSRASLALEGQFLHLANTAGVGPKVYTYSRDVVAYLFVRGVHLDAWWSSAPREKRRAFVEELLWQTYRLDLARISHNELSRLERHVLVEGDRPVIIDFESATLGGGNNLTQAANGLMRLGLRPPVDALRRYKRCLCEDAYREVLRLFLDQLMAVVETLLLALGGGVEHALGVYKQLRELQLELEVGGTVLVNGVWAVGKGTNSVVFRCRPAVGALELACKLRRGDSSRASLALEGQFLHLANTAGVGPKVYTYSRDVVAYLFVRGVHLDAWWSSAPREKRRAFVEELLWQTYRLDLARISHNELSRLERHVLVEGDRPVIIDFESATLGGGNNLTQAANGLMRLGLRPPVDALRRYKRCLCEDAYREVLRLFLDQL

Nearest PDB structures (foldseek):
  6z84-assembly1_AAA  TM=6.325E-01  e=5.736E-06  Homo sapiens
  7aya-assembly2_B  TM=6.330E-01  e=1.566E-05  Homo sapiens
  4z7h-assembly2_B  TM=7.241E-01  e=1.395E-03  Homo sapiens
  2qg7-assembly1_E  TM=5.158E-01  e=5.421E-04  Plasmodium vivax
  2qg7-assembly1_A  TM=4.937E-01  e=5.421E-04  Plasmodium vivax

Organism: Pyrobaculum neutrophilum (strain DSM 2338 / JCM 9278 / NBRC 100436 / V24Sta) (NCBI:txid444157)

pLDDT: mean 96.44, std 3.79, range [53.91, 98.81]